Protein 4UEB (pdb70)

GO terms:
  GO:0097482 muscle cell postsynaptic specialization (C, IDA)
  GO:0002183 cytoplasmic translational initiation (P, IDA)
  GO:0031594 neuromuscular junction (C, IDA)
  GO:0000932 P-body (C, IDA)
  GO:0005829 cytosol (C, IDA)
  GO:0000340 RNA 7-methylguanosine cap binding (F, IDA)
  GO:0016281 eukaryotic translation initiation factor 4F complex (C, IDA)
  GO:0006412 translation (P, IDA)
  GO:0160296 cap-dependent translation initiation factor activity (F, IDA)
  GO:0003743 translation initiation factor activity (F, IGI)
  GO:0006413 translational initiation (P, IGI)
  GO:0005737 cytoplasm (C, HDA)
  GO:0005515 protein binding (F, IPI)
  GO:0031370 eukaryotic initiation factor 4G binding (F, IPI)
  GO:0016281 eukaryotic translation initiation factor 4F complex (C, IPI)
  GO:0005829 cytosol (C, TAS)
  GO:0071598 neuronal ribonucleoprotein granule (C, IDA)
  GO:0016604 nuclear body (C, IDA)
  GO:0000339 RNA cap binding (F, IDA)
  GO:0003743 translation initiation factor activity (F, IDA)

Nearest PDB structures (foldseek):
  4ueb-assembly2_A  TM=1.006E+00  e=7.351E-36  Drosophila melanogaster
  5t48-assembly1_A  TM=9.919E-01  e=1.134E-31  Drosophila melanogaster
  4ueb-assembly1_C  TM=9.890E-01  e=1.278E-31  Drosophila melanogaster
  5t47-assembly2_C  TM=9.637E-01  e=5.714E-31  Drosophila melanogaster
  5abv-assembly3_E  TM=9.665E-01  e=1.582E-30  Drosophila melanogaster

Solvent-accessible surface area: 30746 Å² total; per-residue (Å²): 130,150,99,70,75,10,81,34,29,1,0,10,15,3,3,64,77,60,237,109,107,56,183,68,69,21,25,30,52,6,33,47,10,67,17,0,1,44,5,0,13,9,19,22,20,12,27,15,1,24,91,12,132,113,12,0,7,2,1,4,0,23,35,111,12,46,11,17,106,94,29,92,29,0,86,117,1,0,59,33,11,20,54,37,127,99,52,68,140,87,82,5,21,72,32,5,17,20,0,8,4,10,2,0,0,5,37,1,109,44,6,123,31,6,2,0,0,12,0,15,10,75,62,100,24,33,53,0,0,0,29,0,25,48,15,125,47,118,125,0,5,87,39,0,2,132,75,0,55,111,44,62,109,53,120,54,81,66,38,97,152,143,128,155,57,94,33,54,97,110,66,0,59,80,35,54,175,19,104,55,0,98,65,85,12,50,157,77,31,42,23,30,0,136,169,40,95,0,20,69,96,94,72,209,105,71,78,10,81,17,67,1,2,8,22,4,0,49,78,65,237,102,115,55,148,62,81,25,20,39,98,3,30,57,13,71,15,0,1,39,5,0,14,9,25,35,25,12,31,17,1,25,102,15,122,92,12,0,5,2,0,4,0,2,114,116,17,92,13,20,107,84,22,88,33,0,71,105,0,0,61,27,14,0,27,8,66,105,19,53,78,46,64,5,20,82,18,5,20,20,0,8,5,12,2,0,1,3,29,4,109,60,11,102,38,5,2,0,0,8,0,20,10,75,31,84,34,36,67,0,0,0,28,0,32,45,13,114,36,127,128,0,6,66,25,0,2,37,50,0,43,12,30,11,98,6,40,78,89,26,41,42,120,56,80,67,43,67,152,84,150,120,153,59,104,35,57,104,114,70,0,58,70,31,77,196,22,103,61,0,140,74,86,14,49,156,126,29,40,23,64,0,134,176,34,91,2,24,80,106,93,76,129,74,92,18,99,26,68,0,9,8,19,6,1,64,82,70,241,103,120,59,172,69,81,28,25,44,99,4,31,60,12,67,15,0,1,47,5,0,10,8,14,36,22,10,35,9,2,25,90,9,130,113,12,0,7,2,1,4,0,4,100,133,11,99,11,21,92,87,22,90,33,0,83,125,1,0,56,0,10,0,52,11,69,108,40,54,151,88,88,5,26,82,23,5,18,27,0,9,6,11,2,1,0,3,40,2,108,51,7,111,19,2,2,0,0,11,0,12,10,77,62,106,38,20,64,0,0,0,29,0,27,42,9,140,38,95,114,0,0,37,22,0,0,6,47,0,26,14,29,15,107,16,45,202,127,29,43,4,66,4,68,70,38,91,152,83,235,170,52,96,62,188,114,44,55,98,107,65,1,73,76,30,61,178,22,115,81,0,121,73,84,13,47,151,126,25,33,25,58,0,137,173,41,105,0,23,61,110,91,63

B-factor: mean 48.6, std 15.79, range [18.42, 120.87]

CATH classification: 3.30.760.10

Radius of gyration: 29.31 Å; Cα contacts (8 Å, |Δi|>4): 1193; chains: 6; bounding box: 60×64×93 Å

InterPro domains:
  IPR001040 Translation Initiation factor eIF- 4e [PF01652] (82-251)
  IPR001040 Translation Initiation factor eIF- 4e [PTHR11960] (8-246)
  IPR019770 Eukaryotic translation initiation factor 4E (eIF-4E), conserved site [PS00813] (134-157)
  IPR023398 Translation Initiation factor eIF- 4e-like [G3DSA:3.30.760.10] (78-259)
  IPR023398 Translation Initiation factor eIF- 4e-like [SSF55418] (49-253)

Structure (mmCIF, N/CA/C/O backbone):
data_4UEB
#
_entry.id   4UEB
#
_cell.length_a   38.670
_cell.length_b   94.530
_cell.length_c   167.370
_cell.angle_alpha   90.00
_cell.angle_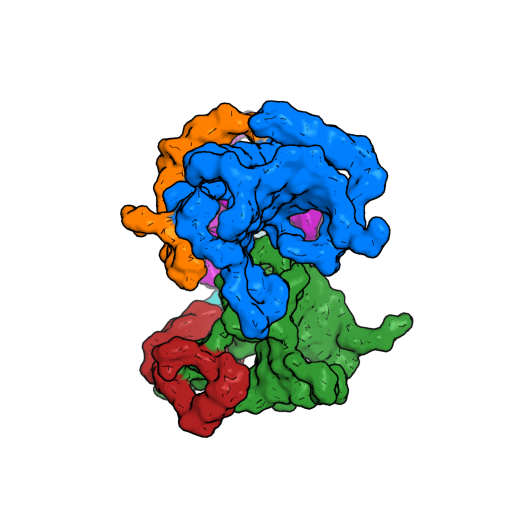beta   90.00
_cell.angle_gamma   90.00
#
_symmetry.space_group_name_H-M   'P 21 21 21'
#
loop_
_entity.id
_entity.type
_entity.pdbx_description
1 polymer 'EUKARYOTIC TRANSLATION INITIATION FACTOR 4E'
2 polymer 'DESIGNED 4E-BP'
3 water water
#
loop_
_atom_site.group_PDB
_atom_site.id
_atom_site.type_symbol
_atom_site.label_atom_id
_atom_site.label_alt_id
_atom_site.label_comp_id
_atom_site.label_asym_id
_atom_site.label_entity_id
_atom_site.label_seq_id
_atom_site.pdbx_PDB_ins_code
_atom_site.Cartn_x
_atom_site.Cartn_y
_atom_site.Cartn_z
_atom_site.occupancy
_atom_site.B_iso_or_equiv
_atom_site.auth_seq_id
_atom_site.auth_comp_id
_atom_site.auth_asym_id
_atom_site.auth_atom_id
_atom_site.pdbx_PDB_model_num
ATOM 1 N N . HIS A 1 3 ? -18.134 7.429 -36.922 1.00 42.83 67 HIS A N 1
ATOM 2 C CA . HIS A 1 3 ? -17.821 6.592 -38.073 1.00 45.60 67 HIS A CA 1
ATOM 3 C C . HIS A 1 3 ? -16.316 6.338 -38.198 1.00 60.24 67 HIS A C 1
ATOM 4 O O . HIS A 1 3 ? -15.902 5.343 -38.795 1.00 63.53 67 HIS A O 1
ATOM 7 N N . MET A 1 4 ? -15.510 7.240 -37.637 1.00 52.21 68 MET A N 1
ATOM 8 C CA . MET A 1 4 ? -14.048 7.136 -37.692 1.00 58.02 68 MET A CA 1
ATOM 9 C C . MET A 1 4 ? -13.418 7.246 -36.312 1.00 44.84 68 MET A C 1
ATOM 10 O O . MET A 1 4 ? -13.894 8.002 -35.466 1.00 48.80 68 MET A O 1
ATOM 24 N N . LYS A 1 5 ? -12.331 6.513 -36.095 1.00 37.99 69 LYS A N 1
ATOM 25 C CA . LYS A 1 5 ? -11.622 6.578 -34.823 1.00 49.10 69 LYS A CA 1
ATOM 26 C C . LYS A 1 5 ? -10.774 7.840 -34.749 1.00 40.69 69 LYS A C 1
ATOM 27 O O . LYS A 1 5 ? -10.271 8.320 -35.766 1.00 37.62 69 LYS A O 1
ATOM 46 N N . HIS A 1 6 ? -10.632 8.371 -33.539 1.00 35.56 70 HIS A N 1
ATOM 47 C CA . HIS A 1 6 ? -9.848 9.577 -33.300 1.00 39.62 70 HIS A CA 1
ATOM 48 C C . HIS A 1 6 ? -8.523 9.222 -32.628 1.00 37.80 70 HIS A C 1
ATOM 49 O O . HIS A 1 6 ? -8.512 8.726 -31.505 1.00 38.07 70 HIS A O 1
ATOM 63 N N . PRO A 1 7 ? -7.397 9.479 -33.308 1.00 36.63 71 PRO A N 1
ATOM 64 C CA . PRO A 1 7 ? -6.115 8.987 -32.786 1.00 42.25 71 PRO A CA 1
ATOM 65 C C . PRO A 1 7 ? -5.647 9.674 -31.500 1.00 32.53 71 PRO A C 1
ATOM 66 O O . PRO A 1 7 ? -5.907 10.857 -31.289 1.00 30.17 71 PRO A O 1
ATOM 77 N N . LEU A 1 8 ? -4.963 8.918 -30.647 1.00 29.86 72 LEU A N 1
ATOM 78 C CA . LEU A 1 8 ? -4.330 9.477 -29.459 1.00 32.76 72 LEU A CA 1
ATOM 79 C C . LEU A 1 8 ? -2.898 9.893 -29.775 1.00 35.38 72 LEU A C 1
ATOM 80 O O . LEU A 1 8 ? -2.287 9.389 -30.718 1.00 32.50 72 LEU A O 1
ATOM 96 N N . MET A 1 9 ? -2.369 10.821 -28.989 1.00 34.44 73 MET A N 1
ATOM 97 C CA . MET A 1 9 ? -1.004 11.279 -29.185 1.00 31.84 73 MET A CA 1
ATOM 98 C C . MET A 1 9 ? -0.038 10.142 -28.861 1.00 32.67 73 MET A C 1
ATOM 99 O O . MET A 1 9 ? 0.967 9.957 -29.548 1.00 33.25 73 MET A O 1
ATOM 113 N N . ASN A 1 10 ? -0.371 9.370 -27.827 1.00 32.89 74 ASN A N 1
ATOM 114 C CA . ASN A 1 10 ? 0.474 8.271 -27.362 1.00 29.24 74 ASN A CA 1
ATOM 115 C C . ASN A 1 10 ? -0.242 6.926 -27.352 1.00 26.88 74 ASN A C 1
ATOM 116 O O . ASN A 1 10 ? -1.466 6.864 -27.276 1.00 41.12 74 ASN A O 1
ATOM 127 N N . VAL A 1 11 ? 0.537 5.854 -27.434 1.00 26.71 75 VAL A N 1
ATOM 128 C CA . VAL A 1 11 ? 0.040 4.514 -27.162 1.00 26.95 75 VAL A CA 1
ATOM 129 C C . VAL A 1 11 ? 0.039 4.298 -25.652 1.00 32.21 75 VAL A C 1
ATOM 130 O O . VAL A 1 11 ? 1.032 4.580 -24.982 1.00 31.33 75 VAL A O 1
ATOM 143 N N . TRP A 1 12 ? -1.074 3.799 -25.123 1.00 35.77 76 TRP A N 1
ATOM 144 C CA . TRP A 1 12 ? -1.226 3.596 -23.684 1.00 33.98 76 TRP A CA 1
ATOM 145 C C . TRP A 1 12 ? -1.475 2.129 -23.368 1.00 28.37 76 TRP A C 1
ATOM 146 O O . TRP A 1 12 ? -2.154 1.434 -24.116 1.00 29.91 76 TRP A O 1
ATOM 167 N N . THR A 1 13 ? -0.912 1.670 -22.255 1.00 32.14 77 THR A N 1
ATOM 168 C CA . THR A 1 13 ? -1.006 0.273 -21.848 1.00 29.42 77 THR A CA 1
ATOM 169 C C . THR A 1 13 ? -1.640 0.152 -20.463 1.00 29.02 77 THR A C 1
ATOM 170 O O . THR A 1 13 ? -1.286 0.888 -19.541 1.00 25.22 77 THR A O 1
ATOM 181 N N . LEU A 1 14 ? -2.591 -0.771 -20.338 1.00 25.85 78 LEU A N 1
ATOM 182 C CA . LEU A 1 14 ? -3.246 -1.052 -19.064 1.00 30.03 78 LEU A CA 1
ATOM 183 C C . LEU A 1 14 ? -2.537 -2.185 -18.345 1.00 30.82 78 LEU A C 1
ATOM 184 O O . LEU A 1 14 ? -2.299 -3.249 -18.920 1.00 30.71 78 LEU A O 1
ATOM 200 N N . TRP A 1 15 ? -2.204 -1.945 -17.083 1.00 34.85 79 TRP A N 1
ATOM 201 C CA . TRP A 1 15 ? -1.602 -2.961 -16.238 1.00 31.42 79 TRP A CA 1
ATOM 202 C C . TRP A 1 15 ? -2.497 -3.235 -15.046 1.00 29.03 79 TRP A C 1
ATOM 203 O O . TRP A 1 15 ? -3.130 -2.325 -14.507 1.00 27.35 79 TRP A O 1
ATOM 224 N N . TYR A 1 16 ? -2.543 -4.500 -14.648 1.00 29.25 80 TYR A N 1
ATOM 225 C CA . TYR A 1 16 ? -3.289 -4.915 -13.473 1.00 33.73 80 TYR A CA 1
ATOM 226 C C . TYR A 1 16 ? -2.384 -5.682 -12.525 1.00 32.33 80 TYR A C 1
ATOM 227 O O . TYR A 1 16 ? -1.733 -6.654 -12.918 1.00 27.32 80 TYR A O 1
ATOM 245 N N . LEU A 1 17 ? -2.343 -5.218 -11.279 1.00 36.20 81 LEU A N 1
ATOM 246 C CA . LEU A 1 17 ? -1.598 -5.882 -10.219 1.00 32.47 81 LEU A CA 1
ATOM 247 C C . LEU A 1 17 ? -2.562 -6.573 -9.279 1.00 31.96 81 LEU A C 1
ATOM 248 O O . LEU A 1 17 ? -3.503 -5.958 -8.790 1.00 36.97 81 LEU A O 1
ATOM 264 N N . GLU A 1 18 ? -2.327 -7.859 -9.046 1.00 36.42 82 GLU A N 1
ATOM 265 C CA . GLU A 1 18 ? -3.050 -8.613 -8.033 1.00 38.15 82 GLU A CA 1
ATOM 266 C C . GLU A 1 18 ? -2.038 -9.075 -7.001 1.00 39.31 82 GLU A C 1
ATOM 267 O O . GLU A 1 18 ? -1.009 -9.658 -7.350 1.00 37.89 82 GLU A O 1
ATOM 279 N N . ASN A 1 19 ? -2.322 -8.797 -5.733 1.00 40.71 83 ASN A N 1
ATOM 280 C CA . ASN A 1 19 ? -1.359 -9.051 -4.672 1.00 39.49 83 ASN A CA 1
ATOM 281 C C . ASN A 1 19 ? -1.162 -10.537 -4.415 1.00 40.94 83 ASN A C 1
ATOM 282 O O . ASN A 1 19 ? -2.088 -11.238 -4.013 1.00 44.83 83 ASN A O 1
ATOM 293 N N . ASP A 1 20 ? 0.055 -11.004 -4.662 1.00 46.73 84 ASP A N 1
ATOM 294 C CA . ASP A 1 20 ? 0.433 -12.380 -4.389 1.00 50.11 84 ASP A CA 1
ATOM 295 C C . ASP A 1 20 ? 1.764 -12.391 -3.643 1.00 49.78 84 ASP A C 1
ATOM 296 O O . ASP A 1 20 ? 2.807 -12.081 -4.218 1.00 55.95 84 ASP A O 1
ATOM 305 N N . ARG A 1 21 ? 1.722 -12.734 -2.360 1.00 51.07 85 ARG A N 1
ATOM 306 C CA . ARG A 1 21 ? 2.909 -12.691 -1.510 1.00 59.05 85 ARG A CA 1
ATOM 307 C C . ARG A 1 21 ? 3.993 -13.653 -1.987 1.00 63.69 85 ARG A C 1
ATOM 308 O O . ARG A 1 21 ? 5.167 -13.488 -1.656 1.00 54.56 85 ARG A O 1
ATOM 329 N N . SER A 1 22 ? 3.598 -14.657 -2.762 1.00 59.62 86 SER A N 1
ATOM 330 C CA . SER A 1 22 ? 4.557 -15.597 -3.329 1.00 59.96 86 SER A CA 1
ATOM 331 C C . SER A 1 22 ? 5.402 -14.924 -4.403 1.00 60.83 86 SER A C 1
ATOM 332 O O . SER A 1 22 ? 6.598 -15.187 -4.525 1.00 69.51 86 SER A O 1
ATOM 340 N N . LYS A 1 23 ? 4.769 -14.053 -5.179 1.00 59.66 87 LYS A N 1
ATOM 341 C CA . LYS A 1 23 ? 5.430 -13.385 -6.291 1.00 48.99 87 LYS A CA 1
ATOM 342 C C . LYS A 1 23 ? 6.135 -12.105 -5.845 1.00 52.35 87 LYS A C 1
ATOM 343 O O . LYS A 1 23 ? 5.748 -11.487 -4.853 1.00 51.44 87 LYS A O 1
ATOM 362 N N . SER A 1 24 ? 7.177 -11.718 -6.576 1.00 53.92 88 SER A N 1
ATOM 363 C CA . SER A 1 24 ? 7.832 -10.431 -6.356 1.00 39.62 88 SER A CA 1
ATOM 364 C C . SER A 1 24 ? 6.909 -9.307 -6.816 1.00 47.52 88 SER A C 1
ATOM 365 O O . SER A 1 24 ? 5.960 -9.547 -7.567 1.00 44.78 88 SER A O 1
ATOM 373 N N . TRP A 1 25 ? 7.196 -8.084 -6.376 1.00 45.55 89 TRP A N 1
ATOM 374 C CA . TRP A 1 25 ? 6.339 -6.939 -6.675 1.00 40.71 89 TRP A CA 1
ATOM 375 C C . TRP A 1 25 ? 6.143 -6.770 -8.179 1.00 40.68 89 TRP A C 1
ATOM 376 O O . TRP A 1 25 ? 5.069 -6.379 -8.635 1.00 47.57 89 TRP A O 1
ATOM 397 N N . GLU A 1 26 ? 7.182 -7.083 -8.944 1.00 42.81 90 GLU A N 1
ATOM 398 C CA . GLU A 1 26 ? 7.134 -6.945 -10.394 1.00 46.35 90 GLU A CA 1
ATOM 399 C C . GLU A 1 26 ? 6.281 -8.052 -11.018 1.00 43.11 90 GLU A C 1
ATOM 400 O O . GLU A 1 26 ? 5.564 -7.821 -11.991 1.00 35.83 90 GLU A O 1
ATOM 412 N N . ASP A 1 27 ? 6.355 -9.247 -10.437 1.00 37.93 91 ASP A N 1
ATOM 413 C CA . ASP A 1 27 ? 5.680 -10.420 -10.982 1.00 36.92 91 ASP A CA 1
ATOM 414 C C . ASP A 1 27 ? 4.176 -10.377 -10.746 1.00 40.62 91 ASP A C 1
ATOM 415 O O . ASP A 1 27 ? 3.412 -11.049 -11.436 1.00 41.71 91 ASP A O 1
ATOM 424 N N . MET A 1 28 ? 3.754 -9.597 -9.758 1.00 43.35 92 MET A N 1
ATOM 425 C CA . MET A 1 28 ? 2.335 -9.404 -9.492 1.00 35.94 92 MET A CA 1
ATOM 426 C C . MET A 1 28 ? 1.692 -8.509 -10.549 1.00 41.05 92 MET A C 1
ATOM 427 O O . MET A 1 28 ? 0.466 -8.456 -10.670 1.00 35.24 92 MET A O 1
ATOM 441 N N . GLN A 1 29 ? 2.533 -7.815 -11.313 1.00 39.80 93 GLN A N 1
ATOM 442 C CA . GLN A 1 29 ? 2.079 -6.856 -12.314 1.00 32.79 93 GLN A CA 1
ATOM 443 C C . GLN A 1 29 ? 1.764 -7.541 -13.648 1.00 32.94 93 GLN A C 1
ATOM 444 O O . GLN A 1 29 ? 2.598 -8.268 -14.185 1.00 36.89 93 GLN A O 1
ATOM 458 N N . ASN A 1 30 ? 0.565 -7.297 -14.180 1.00 31.53 94 ASN A N 1
ATOM 459 C CA . ASN A 1 30 ? 0.110 -7.957 -15.407 1.00 33.25 94 ASN A CA 1
ATOM 460 C C . ASN A 1 30 ? -0.218 -6.985 -16.529 1.00 29.71 94 ASN A C 1
ATOM 461 O O . ASN A 1 30 ? -1.120 -6.159 -16.402 1.00 30.38 94 ASN A O 1
ATOM 472 N N . GLU A 1 31 ? 0.503 -7.102 -17.637 1.00 30.24 95 GLU A N 1
ATOM 473 C CA . GLU A 1 31 ? 0.212 -6.309 -18.819 1.00 26.97 95 GLU A CA 1
ATOM 474 C C . GLU A 1 31 ? -1.037 -6.864 -19.500 1.00 31.82 95 GLU A C 1
ATOM 475 O O . GLU A 1 31 ? -1.104 -8.054 -19.806 1.00 39.57 95 GLU A O 1
ATOM 487 N N . ILE A 1 32 ? -2.021 -5.997 -19.722 1.00 25.83 96 ILE A N 1
ATOM 488 C CA . ILE A 1 32 ? -3.332 -6.414 -20.213 1.00 31.08 96 ILE A CA 1
ATOM 489 C C . ILE A 1 32 ? -3.525 -6.165 -21.714 1.00 35.51 96 ILE A C 1
ATOM 490 O O . ILE A 1 32 ? -3.784 -7.097 -22.472 1.00 33.25 96 ILE A O 1
ATOM 506 N N . THR A 1 33 ? -3.442 -4.905 -22.130 1.00 26.28 97 THR A N 1
ATOM 507 C CA . THR A 1 33 ? -3.623 -4.554 -23.534 1.00 28.19 97 THR A CA 1
ATOM 508 C C . THR A 1 33 ? -3.171 -3.122 -23.795 1.00 25.00 97 THR A C 1
ATOM 509 O O . THR A 1 33 ? -2.944 -2.356 -22.858 1.00 22.12 97 THR A O 1
ATOM 520 N N . SER A 1 34 ? -3.054 -2.769 -25.074 1.00 25.34 98 SER A N 1
ATOM 521 C CA . SER A 1 34 ? -2.621 -1.434 -25.474 1.00 27.41 98 SER A CA 1
ATOM 522 C C . SER A 1 34 ? -3.591 -0.830 -26.477 1.00 25.68 98 SER A C 1
ATOM 523 O O . SER A 1 34 ? -4.224 -1.552 -27.243 1.00 33.07 98 SER A O 1
ATOM 531 N N . PHE A 1 35 ? -3.705 0.495 -26.461 1.00 25.73 99 PHE A N 1
ATOM 532 C CA . PHE A 1 35 ? -4.596 1.210 -27.367 1.00 25.08 99 PHE A CA 1
ATOM 533 C C . PHE A 1 35 ? -3.994 2.568 -27.714 1.00 23.59 99 PHE A C 1
ATOM 534 O O . PHE A 1 35 ? -3.155 3.087 -26.979 1.00 25.21 99 PHE A O 1
ATOM 551 N N . ASP A 1 36 ? -4.424 3.130 -28.840 1.00 28.26 100 ASP A N 1
ATOM 552 C CA . ASP A 1 36 ? -3.921 4.417 -29.313 1.00 31.96 100 ASP A CA 1
ATOM 553 C C . ASP A 1 36 ? -5.025 5.220 -30.001 1.00 32.51 100 ASP A C 1
ATOM 554 O O . ASP A 1 36 ? -4.754 6.062 -30.860 1.00 33.85 100 ASP A O 1
ATOM 563 N N . THR A 1 37 ? -6.270 4.948 -29.618 1.00 28.40 101 THR A N 1
ATOM 564 C CA . THR A 1 37 ? -7.413 5.729 -30.080 1.00 31.71 101 THR A CA 1
ATOM 565 C C . THR A 1 37 ? -8.379 5.960 -28.923 1.00 28.51 101 THR A C 1
ATOM 566 O O . THR A 1 37 ? -8.373 5.220 -27.942 1.00 29.92 101 THR A O 1
ATOM 577 N N . VAL A 1 38 ? -9.197 7.000 -29.044 1.00 31.01 102 VAL A N 1
ATOM 578 C CA . VAL A 1 38 ? -10.205 7.311 -28.039 1.00 34.89 102 VAL A CA 1
ATOM 579 C C . VAL A 1 38 ? -11.225 6.182 -27.921 1.00 31.39 102 VAL A C 1
ATOM 580 O O . VAL A 1 38 ? -11.677 5.852 -26.824 1.00 31.30 102 VAL A O 1
ATOM 593 N N . GLU A 1 39 ? -11.581 5.595 -29.060 1.00 29.23 103 GLU A N 1
ATOM 594 C CA . GLU A 1 39 ? -12.639 4.592 -29.120 1.00 33.49 103 GLU A CA 1
ATOM 595 C C . GLU A 1 39 ? -12.219 3.271 -28.490 1.00 30.40 103 GLU A C 1
ATOM 596 O O . GLU A 1 39 ? -13.009 2.619 -27.809 1.00 26.75 103 GLU A O 1
ATOM 608 N N . ASP A 1 40 ? -10.976 2.873 -28.737 1.00 30.69 104 ASP A N 1
ATOM 609 C CA . ASP A 1 40 ? -10.445 1.634 -28.185 1.00 25.93 104 ASP A CA 1
ATOM 610 C C . ASP A 1 40 ? -10.306 1.739 -26.673 1.00 30.25 104 ASP A C 1
ATOM 611 O O . ASP A 1 40 ? -10.419 0.744 -25.958 1.00 32.66 104 ASP A O 1
ATOM 620 N N . PHE A 1 41 ? -10.065 2.954 -26.192 1.00 25.63 105 PHE A N 1
ATOM 621 C CA . PHE A 1 41 ? -10.004 3.204 -24.760 1.00 31.97 105 PHE A CA 1
ATOM 622 C C . PHE A 1 41 ? -11.368 2.940 -24.112 1.00 33.20 105 PHE A C 1
ATOM 623 O O . PHE A 1 41 ? -11.461 2.173 -23.157 1.00 38.26 105 PHE A O 1
ATOM 640 N N . TRP A 1 42 ? -12.424 3.560 -24.638 1.00 32.91 106 TRP A N 1
ATOM 641 C CA . TRP A 1 42 ? -13.773 3.365 -24.101 1.00 34.51 106 TRP A CA 1
ATOM 642 C C . TRP A 1 42 ? -14.199 1.904 -24.200 1.00 32.97 106 TRP A C 1
ATOM 643 O O . TRP A 1 42 ? -14.893 1.393 -23.319 1.00 34.40 106 TRP A O 1
ATOM 664 N N . SER A 1 43 ? -13.769 1.237 -25.268 1.00 28.02 107 SER A N 1
ATOM 665 C CA . SER A 1 43 ? -14.086 -0.176 -25.473 1.00 32.74 107 SER A CA 1
ATOM 666 C C . SER A 1 43 ? -13.512 -1.027 -24.362 1.00 32.86 107 SER A C 1
ATOM 667 O O . SER A 1 43 ? -14.140 -1.978 -23.896 1.00 36.15 107 SER A O 1
ATOM 675 N N . LEU A 1 44 ? -12.297 -0.685 -23.957 1.00 32.25 108 LEU A N 1
ATOM 676 C CA . LEU A 1 44 ? -11.642 -1.368 -22.860 1.00 31.77 108 LEU A CA 1
ATOM 677 C C . LEU A 1 44 ? -12.284 -0.952 -21.547 1.00 31.14 108 LEU A C 1
ATOM 678 O O . LEU A 1 44 ? -12.648 -1.796 -20.729 1.00 31.98 108 LEU A O 1
ATOM 694 N N . TYR A 1 45 ? -12.442 0.353 -21.358 1.00 33.52 109 TYR A N 1
ATOM 695 C CA . TYR A 1 45 ? -12.897 0.882 -20.078 1.00 36.54 109 TYR A CA 1
ATOM 696 C C . TYR A 1 45 ? -14.341 0.508 -19.779 1.00 31.26 109 TYR A C 1
ATOM 697 O O . TYR A 1 45 ? -14.703 0.320 -18.621 1.00 35.83 109 TYR A O 1
ATOM 715 N N . ASN A 1 46 ? -15.167 0.404 -20.814 1.00 34.28 110 ASN A N 1
ATOM 716 C CA . ASN A 1 46 ? -16.573 0.067 -20.616 1.00 32.49 110 ASN A CA 1
ATOM 717 C C . ASN A 1 46 ? -16.794 -1.404 -20.281 1.00 35.42 110 ASN A C 1
ATOM 718 O O . ASN A 1 46 ? -17.913 -1.800 -19.957 1.00 40.13 110 ASN A O 1
ATOM 729 N N . HIS A 1 47 ? -15.733 -2.207 -20.354 1.00 36.39 111 HIS A N 1
ATOM 730 C CA . HIS A 1 47 ? -15.853 -3.653 -20.160 1.00 33.11 111 HIS A CA 1
ATOM 731 C C . HIS A 1 47 ? -14.972 -4.210 -19.042 1.00 29.99 111 HIS A C 1
ATOM 732 O O . HIS A 1 47 ? -14.929 -5.423 -18.835 1.00 29.31 111 HIS A O 1
ATOM 746 N N . ILE A 1 48 ? -14.287 -3.330 -18.316 1.00 30.51 112 ILE A N 1
ATOM 747 C CA . ILE A 1 48 ? -13.503 -3.746 -17.155 1.00 31.38 112 ILE A CA 1
ATOM 748 C C . ILE A 1 48 ? -14.166 -3.261 -15.876 1.00 32.73 112 ILE A C 1
ATOM 749 O O . ILE A 1 48 ? -14.891 -2.267 -15.887 1.00 36.03 112 ILE A O 1
ATOM 765 N N . LYS A 1 49 ? -13.913 -3.964 -14.776 1.00 29.60 113 LYS A N 1
ATOM 766 C CA . LYS A 1 49 ? -14.432 -3.546 -13.484 1.00 32.85 113 LYS A CA 1
ATOM 767 C C . LYS A 1 49 ? -13.869 -2.174 -13.133 1.00 35.35 113 LYS A C 1
ATOM 768 O O . LYS A 1 49 ? -12.697 -1.902 -13.400 1.00 35.53 113 LYS A O 1
ATOM 787 N N . PRO A 1 50 ? -14.702 -1.295 -12.552 1.00 33.84 114 PRO A N 1
ATOM 788 C CA . PRO A 1 50 ? -14.146 -0.041 -12.038 1.00 32.20 114 PRO A CA 1
ATOM 789 C C . PRO A 1 50 ? -13.326 -0.306 -10.779 1.00 33.54 114 PRO A C 1
ATOM 790 O O . PRO A 1 50 ? -13.525 -1.348 -10.158 1.00 33.32 114 PRO A O 1
ATOM 801 N N . PRO A 1 51 ? -12.418 0.613 -10.412 1.00 34.49 115 PRO A N 1
ATOM 802 C CA . PRO A 1 51 ? -11.522 0.384 -9.268 1.00 40.35 115 PRO A CA 1
ATOM 803 C C . PRO A 1 51 ? -12.268 0.014 -7.981 1.00 40.81 115 PRO A C 1
ATOM 804 O O . PRO A 1 51 ? -11.762 -0.763 -7.176 1.00 42.44 115 PRO A O 1
ATOM 815 N N . SER A 1 52 ? -13.469 0.549 -7.805 1.00 43.20 116 SER A N 1
ATOM 816 C CA . SER A 1 52 ? -14.247 0.302 -6.595 1.00 42.08 116 SER A CA 1
ATOM 817 C C . SER A 1 52 ? -14.656 -1.166 -6.450 1.00 39.83 116 SER A C 1
ATOM 818 O O . SER A 1 52 ? -15.065 -1.592 -5.368 1.00 52.10 116 SER A O 1
ATOM 826 N N . GLU A 1 53 ? -14.540 -1.930 -7.536 1.00 41.34 117 GLU A N 1
ATOM 827 C CA . GLU A 1 53 ? -15.024 -3.314 -7.575 1.00 33.12 117 GLU A CA 1
ATOM 828 C C . GLU A 1 53 ? -13.912 -4.363 -7.577 1.00 34.88 117 GLU A C 1
ATOM 829 O O . GLU A 1 53 ? -14.190 -5.547 -7.376 1.00 32.64 117 GLU A O 1
ATOM 841 N N . ILE A 1 54 ? -12.665 -3.946 -7.808 1.00 35.19 118 ILE A N 1
ATOM 842 C CA . ILE A 1 54 ? -11.556 -4.899 -7.872 1.00 29.50 118 ILE A CA 1
ATOM 843 C C . ILE A 1 54 ? -11.097 -5.311 -6.474 1.00 27.49 118 ILE A C 1
ATOM 844 O O . ILE A 1 54 ? -11.339 -4.606 -5.494 1.00 36.04 118 ILE A O 1
ATOM 860 N N . LYS A 1 55 ? -10.429 -6.458 -6.400 1.00 28.86 119 LYS A N 1
ATOM 861 C CA . LYS A 1 55 ? -9.984 -7.035 -5.133 1.00 32.74 119 LYS A CA 1
ATOM 862 C C . LYS A 1 55 ? -9.060 -6.096 -4.352 1.00 31.65 119 LYS A C 1
ATOM 863 O O . LYS A 1 55 ? -8.355 -5.275 -4.935 1.00 35.95 119 LYS A O 1
ATOM 882 N N . LEU A 1 56 ? -9.073 -6.224 -3.028 1.00 40.76 120 LEU A N 1
ATOM 883 C CA . LEU A 1 56 ? -8.201 -5.431 -2.165 1.00 41.00 120 LEU A CA 1
ATOM 884 C C . LEU A 1 56 ? -6.739 -5.798 -2.376 1.00 34.00 120 LEU A C 1
ATOM 885 O O . LEU A 1 56 ? -6.395 -6.973 -2.465 1.00 32.88 120 LEU A O 1
ATOM 901 N N . GLY A 1 57 ? -5.883 -4.784 -2.438 1.00 38.95 121 GLY A N 1
ATOM 902 C CA . GLY A 1 57 ? -4.469 -4.992 -2.684 1.00 39.20 121 GLY A CA 1
ATOM 903 C C . GLY A 1 57 ? -4.143 -5.045 -4.167 1.00 39.62 121 GLY A C 1
ATOM 904 O O . GLY A 1 57 ? -3.024 -5.397 -4.545 1.00 37.29 121 GLY A O 1
ATOM 908 N N . SER A 1 58 ? -5.121 -4.697 -5.004 1.00 34.81 122 SER A N 1
ATOM 909 C CA . SER A 1 58 ? -4.935 -4.688 -6.455 1.00 33.99 122 SER A CA 1
ATOM 910 C C . SER A 1 58 ? -4.758 -3.265 -6.976 1.00 30.42 122 SER A C 1
ATOM 911 O O . SER A 1 58 ? -5.155 -2.303 -6.316 1.00 29.54 122 SER A O 1
ATOM 919 N N . ASP A 1 59 ? -4.169 -3.145 -8.164 1.00 30.38 123 ASP A N 1
ATOM 920 C CA . ASP A 1 59 ? -3.916 -1.846 -8.788 1.00 27.85 123 ASP A CA 1
ATOM 921 C C . ASP A 1 59 ? -4.361 -1.824 -10.240 1.00 29.18 123 ASP A C 1
ATOM 922 O O . ASP A 1 59 ? -4.326 -2.841 -10.937 1.00 28.67 123 ASP A O 1
ATOM 931 N N . TYR A 1 60 ? -4.769 -0.646 -10.690 1.00 29.16 124 TYR A N 1
ATOM 932 C CA . TYR A 1 60 ? -4.8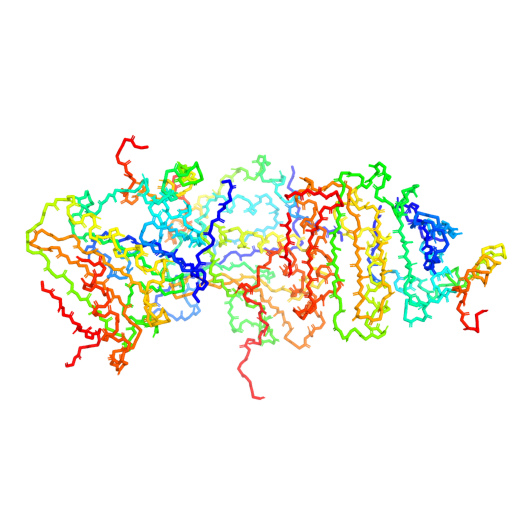92 -0.358 -12.109 1.00 24.46 124 TYR A CA 1
ATOM 933 C C . TYR A 1 60 ? -3.793 0.635 -12.462 1.00 22.79 124 TYR A C 1
ATOM 934 O O . TYR A 1 60 ? -3.585 1.605 -11.737 1.00 27.31 124 TYR A O 1
ATOM 952 N N . SER A 1 61 ? -3.080 0.395 -13.556 1.00 23.15 125 SER A N 1
ATOM 953 C CA . SER A 1 61 ? -2.076 1.346 -14.018 1.00 28.67 125 SER A CA 1
ATOM 954 C C . SER A 1 61 ? -2.262 1.586 -15.505 1.00 29.80 125 SER A C 1
ATOM 955 O O . SER A 1 61 ? -2.555 0.660 -16.261 1.00 31.68 125 SER A O 1
ATOM 963 N N . LEU A 1 62 ? -2.122 2.845 -15.909 1.00 31.62 126 LEU A N 1
ATOM 964 C CA . LEU A 1 62 ? -2.137 3.214 -17.317 1.00 27.20 126 LEU A CA 1
ATOM 965 C C . LEU A 1 62 ? -0.868 3.989 -17.645 1.00 26.92 126 LEU A C 1
ATOM 966 O O . LEU A 1 62 ? -0.705 5.134 -17.221 1.00 26.96 126 LEU A O 1
ATOM 982 N N . PHE A 1 63 ? 0.023 3.351 -18.399 1.00 31.23 127 PHE A N 1
ATOM 983 C CA . PHE A 1 63 ? 1.303 3.941 -18.779 1.00 28.86 127 PHE A CA 1
ATOM 984 C C . PHE A 1 63 ? 1.496 3.934 -20.297 1.00 32.05 127 PHE A C 1
ATOM 985 O O . PHE A 1 63 ? 0.768 3.263 -21.027 1.00 34.53 127 PHE A O 1
ATOM 1002 N N . LYS A 1 64 ? 2.473 4.699 -20.769 1.00 37.77 128 LYS A N 1
ATOM 1003 C CA . LYS A 1 64 ? 2.877 4.641 -22.167 1.00 42.09 128 LYS A CA 1
ATOM 1004 C C . LYS A 1 64 ? 3.472 3.270 -22.468 1.00 46.94 128 LYS A C 1
ATOM 1005 O O . LYS A 1 64 ? 4.127 2.678 -21.608 1.00 49.78 128 LYS A O 1
ATOM 1024 N N . LYS A 1 65 ? 3.241 2.781 -23.687 1.00 47.88 129 LYS A N 1
ATOM 1025 C CA . LYS A 1 65 ? 3.558 1.400 -24.069 1.00 60.28 129 LYS A CA 1
ATOM 1026 C C . LYS A 1 65 ? 4.913 0.918 -23.563 1.00 52.99 129 LYS A C 1
ATOM 1027 O O . LYS A 1 65 ? 5.011 -0.143 -22.943 1.00 60.73 129 LYS A O 1
ATOM 1046 N N . ASN A 1 66 ? 5.952 1.696 -23.835 1.00 33.24 130 ASN A N 1
ATOM 1047 C CA . ASN A 1 66 ? 7.299 1.306 -23.454 1.00 52.54 130 ASN A CA 1
ATOM 1048 C C . ASN A 1 66 ? 7.480 1.301 -21.935 1.00 52.31 130 ASN A C 1
ATOM 1049 O O . ASN A 1 66 ? 8.164 0.435 -21.387 1.00 52.06 130 ASN A O 1
ATOM 1060 N N . ILE A 1 67 ? 6.846 2.255 -21.262 1.00 34.16 131 ILE A N 1
ATOM 1061 C CA . ILE A 1 67 ? 7.091 2.479 -19.845 1.00 39.25 131 ILE A CA 1
ATOM 1062 C C . ILE A 1 67 ? 6.275 1.541 -18.963 1.00 42.85 131 ILE A C 1
ATOM 1063 O O . ILE A 1 67 ? 5.061 1.411 -19.132 1.00 38.51 131 ILE A O 1
ATOM 1079 N N . ARG A 1 68 ? 6.949 0.915 -18.002 1.00 36.09 132 ARG A N 1
ATOM 1080 C CA . ARG A 1 68 ? 6.296 0.004 -17.074 1.00 31.04 132 ARG A CA 1
ATOM 1081 C C . ARG A 1 68 ? 6.000 0.710 -15.757 1.00 32.34 132 ARG A C 1
ATOM 1082 O O . ARG A 1 68 ? 6.724 1.625 -15.363 1.00 28.16 132 ARG A O 1
ATOM 1103 N N . PRO A 1 69 ? 4.925 0.293 -15.070 1.00 32.02 133 PRO A N 1
ATOM 1104 C CA . PRO A 1 69 ? 4.597 0.895 -13.777 1.00 30.08 133 PRO A CA 1
ATOM 1105 C C . PRO A 1 69 ? 5.538 0.393 -12.683 1.00 28.59 133 PRO A C 1
ATOM 1106 O O . PRO A 1 69 ? 5.101 -0.220 -11.713 1.00 29.29 133 PRO A O 1
ATOM 1117 N N . MET A 1 70 ? 6.830 0.655 -12.860 1.00 32.29 134 MET A N 1
ATOM 1118 C CA . MET A 1 70 ? 7.861 0.173 -11.948 1.00 27.46 134 MET A CA 1
ATOM 1119 C C . MET A 1 70 ? 8.947 1.224 -11.762 1.00 31.88 134 MET A C 1
ATOM 1120 O O . MET A 1 70 ? 9.179 2.054 -12.640 1.00 32.38 134 MET A O 1
ATOM 1134 N N . TRP A 1 71 ? 9.613 1.180 -10.613 1.00 37.79 135 TRP A N 1
ATOM 1135 C CA . TRP A 1 71 ? 10.670 2.134 -10.298 1.00 39.93 135 TRP A CA 1
ATOM 1136 C C . TRP A 1 71 ? 11.908 1.966 -11.177 1.00 43.51 135 TRP A C 1
ATOM 1137 O O . TRP A 1 71 ? 12.517 2.953 -11.593 1.00 46.70 135 TRP A O 1
ATOM 1158 N N . GLU A 1 72 ? 12.273 0.717 -11.460 1.00 39.68 136 GLU A N 1
ATOM 1159 C CA . GLU A 1 72 ? 13.525 0.417 -12.150 1.00 47.31 136 GLU A CA 1
ATOM 1160 C C . GLU A 1 72 ? 13.529 0.864 -13.615 1.00 54.28 136 GLU A C 1
ATOM 1161 O O . GLU A 1 72 ? 14.595 1.015 -14.215 1.00 56.21 136 GLU A O 1
ATOM 1173 N N . ASP A 1 73 ? 12.348 1.071 -14.187 1.00 45.82 137 ASP A N 1
ATOM 1174 C CA . ASP A 1 73 ? 12.244 1.537 -15.565 1.00 43.22 137 ASP A CA 1
ATOM 1175 C C . ASP A 1 73 ? 12.960 2.877 -15.686 1.00 44.87 137 ASP A C 1
ATOM 1176 O O . ASP A 1 73 ? 12.870 3.718 -14.790 1.00 51.12 137 ASP A O 1
ATOM 1185 N N . ALA A 1 74 ? 13.682 3.062 -16.788 1.00 38.36 138 ALA A N 1
ATOM 1186 C CA . ALA A 1 74 ? 14.511 4.248 -16.983 1.00 38.23 138 ALA A CA 1
ATOM 1187 C C . ALA A 1 74 ? 13.690 5.532 -16.949 1.00 37.24 138 ALA A C 1
ATOM 1188 O O . ALA A 1 74 ? 14.165 6.575 -16.501 1.00 34.53 138 ALA A O 1
ATOM 1195 N N . ALA A 1 75 ? 12.451 5.445 -17.418 1.00 42.88 139 ALA A N 1
ATOM 1196 C CA . ALA A 1 75 ? 11.567 6.602 -17.478 1.00 36.43 139 ALA A CA 1
ATOM 1197 C C . ALA A 1 75 ? 11.117 7.065 -16.092 1.00 35.78 139 ALA A C 1
ATOM 1198 O O . ALA A 1 75 ? 10.783 8.237 -15.912 1.00 44.09 139 ALA A O 1
ATOM 1205 N N . ASN A 1 76 ? 11.114 6.151 -15.120 1.00 33.46 140 ASN A N 1
ATOM 1206 C CA . ASN A 1 76 ? 10.588 6.441 -13.782 1.00 39.36 140 ASN A CA 1
ATOM 1207 C C . ASN A 1 76 ? 11.654 6.600 -12.697 1.00 41.36 140 ASN A C 1
ATOM 1208 O O . ASN A 1 76 ? 11.351 7.061 -11.592 1.00 36.03 140 ASN A O 1
ATOM 1219 N N . LYS A 1 77 ? 12.890 6.215 -12.997 1.00 37.79 141 LYS A N 1
ATOM 1220 C CA . LYS A 1 77 ? 13.930 6.178 -11.973 1.00 36.83 141 LYS A CA 1
ATOM 1221 C C . LYS A 1 77 ? 14.228 7.567 -11.415 1.00 33.38 141 LYS A C 1
ATOM 1222 O O . LYS A 1 77 ? 14.358 7.739 -10.204 1.00 40.52 141 LYS A O 1
ATOM 1241 N N . GLN A 1 78 ? 14.332 8.551 -12.301 1.00 32.00 142 GLN A N 1
ATOM 1242 C CA . GLN A 1 78 ? 14.584 9.931 -11.898 1.00 27.39 142 GLN A CA 1
ATOM 1243 C C . GLN A 1 78 ? 13.289 10.664 -11.571 1.00 29.62 142 GLN A C 1
ATOM 1244 O O . GLN A 1 78 ? 13.305 11.857 -11.269 1.00 40.20 142 GLN A O 1
ATOM 1258 N N . GLY A 1 79 ? 12.174 9.942 -11.623 1.00 36.09 143 GLY A N 1
ATOM 1259 C CA . GLY A 1 79 ? 10.856 10.546 -11.543 1.00 33.49 143 GLY A CA 1
ATOM 1260 C C . GLY A 1 79 ? 10.222 10.471 -10.172 1.00 36.02 143 GLY A C 1
ATOM 1261 O O . GLY A 1 79 ? 10.748 9.835 -9.260 1.00 38.25 143 GLY A O 1
ATOM 1265 N N . GLY A 1 80 ? 9.077 11.133 -10.038 1.00 35.89 144 GLY A N 1
ATOM 1266 C CA . GLY A 1 80 ? 8.308 11.126 -8.808 1.00 39.39 144 GLY A CA 1
ATOM 1267 C C . GLY A 1 80 ? 6.840 10.959 -9.140 1.00 41.93 144 GLY A C 1
ATOM 1268 O O . GLY A 1 80 ? 6.500 10.531 -10.244 1.00 37.84 144 GLY A O 1
ATOM 1272 N N . ARG A 1 81 ? 5.965 11.305 -8.202 1.00 38.87 145 ARG A N 1
ATOM 1273 C CA . ARG A 1 81 ? 4.537 11.145 -8.428 1.00 32.92 145 ARG A CA 1
ATOM 1274 C C . ARG A 1 81 ? 3.715 12.102 -7.593 1.00 31.68 145 ARG A C 1
ATOM 1275 O O . ARG A 1 81 ? 4.040 12.374 -6.442 1.00 42.06 145 ARG A O 1
ATOM 1296 N N . TRP A 1 82 ? 2.642 12.608 -8.186 1.00 38.70 146 TRP A N 1
ATOM 1297 C CA . TRP A 1 82 ? 1.630 13.336 -7.439 1.00 41.19 146 TRP A CA 1
ATOM 1298 C C . TRP A 1 82 ? 0.659 12.329 -6.840 1.00 40.97 146 TRP A C 1
ATOM 1299 O O . TRP A 1 82 ? -0.084 11.683 -7.572 1.00 39.32 146 TRP A O 1
ATOM 1320 N N . VAL A 1 83 ? 0.684 12.189 -5.516 1.00 40.75 147 VAL A N 1
ATOM 1321 C CA . VAL A 1 83 ? -0.155 11.216 -4.819 1.00 39.21 147 VAL A CA 1
ATOM 1322 C C . VAL A 1 83 ? -1.368 11.864 -4.171 1.00 42.41 147 VAL A C 1
ATOM 1323 O O . VAL A 1 83 ? -1.240 12.832 -3.423 1.00 47.82 147 VAL A O 1
ATOM 1336 N N . ILE A 1 84 ? -2.541 11.310 -4.454 1.00 45.16 148 ILE A N 1
ATOM 1337 C CA . ILE A 1 84 ? -3.780 11.766 -3.844 1.00 44.71 148 ILE A CA 1
ATOM 1338 C C . ILE A 1 84 ? -4.291 10.672 -2.918 1.00 52.32 148 ILE A C 1
ATOM 1339 O O . ILE A 1 84 ? -4.752 9.627 -3.377 1.00 50.05 148 ILE A O 1
ATOM 1355 N N . THR A 1 85 ? -4.196 10.908 -1.614 1.00 54.27 149 THR A N 1
ATOM 1356 C CA . THR A 1 85 ? -4.662 9.940 -0.632 1.00 52.36 149 THR A CA 1
ATOM 1357 C C . THR A 1 85 ? -6.081 10.291 -0.190 1.00 51.74 149 THR A C 1
ATOM 1358 O O . THR A 1 85 ? -6.335 11.397 0.289 1.00 52.08 149 THR A O 1
ATOM 1369 N N . LEU A 1 86 ? -7.001 9.347 -0.378 1.00 50.15 150 LEU A N 1
ATOM 1370 C CA . LEU A 1 86 ? -8.396 9.526 0.021 1.00 56.49 150 LEU A CA 1
ATOM 1371 C C . LEU A 1 86 ? -8.777 8.550 1.129 1.00 60.45 150 LEU A C 1
ATOM 1372 O O . LEU A 1 86 ? -8.759 7.334 0.934 1.00 64.64 150 LEU A O 1
ATOM 1388 N N . ASN A 1 87 ? -9.129 9.090 2.290 1.00 66.02 151 ASN A N 1
ATOM 1389 C CA . ASN A 1 87 ? -9.455 8.270 3.449 1.00 71.41 151 ASN A CA 1
ATOM 1390 C C . ASN A 1 87 ? -10.808 7.587 3.280 1.00 78.06 151 ASN A C 1
ATOM 1391 O O . ASN A 1 87 ? -10.941 6.383 3.511 1.00 73.89 151 ASN A O 1
ATOM 1402 N N . LYS A 1 88 ? -11.805 8.369 2.875 1.00 72.94 152 LYS A N 1
ATOM 1403 C CA . LYS A 1 88 ? -13.160 7.864 2.684 1.00 72.40 152 LYS A CA 1
ATOM 1404 C C . LYS A 1 88 ? -13.840 8.561 1.510 1.00 72.24 152 LYS A C 1
ATOM 1405 O O . LYS A 1 88 ? -13.949 9.787 1.476 1.00 77.64 152 LYS A O 1
ATOM 1409 N N . SER A 1 89 ? -14.297 7.766 0.548 1.00 66.87 153 SER A N 1
ATOM 1410 C CA . SER A 1 89 ? -14.971 8.292 -0.632 1.00 67.92 153 SER A CA 1
ATOM 1411 C C . SER A 1 89 ? -15.994 7.290 -1.139 1.00 66.70 153 SER A C 1
ATOM 1412 O O . SER A 1 89 ? -15.804 6.080 -1.015 1.00 68.87 153 SER A O 1
ATOM 1420 N N . SER A 1 90 ? -17.083 7.795 -1.707 1.00 65.15 154 SER A N 1
ATOM 1421 C CA . SER A 1 90 ? -18.080 6.928 -2.311 1.00 60.18 154 SER A CA 1
ATOM 1422 C C . SER A 1 90 ? -17.431 6.176 -3.464 1.00 62.74 154 SER A C 1
ATOM 1423 O O . SER A 1 90 ? -16.480 6.664 -4.074 1.00 58.28 154 SER A O 1
ATOM 1431 N N . LYS A 1 91 ? -17.937 4.982 -3.747 1.00 68.98 155 LYS A N 1
ATOM 1432 C CA . LYS A 1 91 ? -17.379 4.152 -4.804 1.00 59.04 155 LYS A CA 1
ATOM 1433 C C . LYS A 1 91 ? -17.460 4.858 -6.153 1.00 52.05 155 LYS A C 1
ATOM 1434 O O . LYS A 1 91 ? -16.581 4.694 -6.999 1.00 49.20 155 LYS A O 1
ATOM 1453 N N . THR A 1 92 ? -18.504 5.658 -6.344 1.00 52.43 156 THR A N 1
ATOM 1454 C CA . THR A 1 92 ? -18.703 6.352 -7.612 1.00 53.76 156 THR A CA 1
ATOM 1455 C C . THR A 1 92 ? -17.783 7.563 -7.735 1.00 51.28 156 THR A C 1
ATOM 1456 O O . THR A 1 92 ? -17.317 7.879 -8.828 1.00 52.19 156 THR A O 1
ATOM 1467 N N . ASP A 1 93 ? -17.526 8.244 -6.623 1.00 54.27 157 ASP A N 1
ATOM 1468 C CA . ASP A 1 93 ? -16.629 9.395 -6.639 1.00 51.24 157 ASP A CA 1
ATOM 1469 C C . ASP A 1 93 ? -15.208 8.950 -6.955 1.00 46.07 157 ASP A C 1
ATOM 1470 O O . ASP A 1 93 ? -14.510 9.584 -7.747 1.00 39.43 157 ASP A O 1
ATOM 1479 N N . LEU A 1 94 ? -14.796 7.847 -6.338 1.00 45.35 158 LEU A N 1
ATOM 1480 C CA . LEU A 1 94 ? -13.489 7.262 -6.597 1.00 43.30 158 LEU A CA 1
ATOM 1481 C C . LEU A 1 94 ? -13.340 6.915 -8.077 1.00 39.45 158 LEU A C 1
ATOM 1482 O O . LEU A 1 94 ? -12.357 7.290 -8.712 1.00 37.40 158 LEU A O 1
ATOM 1498 N N . ASP A 1 95 ? -14.324 6.206 -8.622 1.00 39.52 159 ASP A N 1
ATOM 1499 C CA . ASP A 1 95 ? -14.303 5.822 -10.030 1.00 39.53 159 ASP A CA 1
ATOM 1500 C C . ASP A 1 95 ? -14.288 7.040 -10.945 1.00 38.82 159 ASP A C 1
ATOM 1501 O O . ASP A 1 95 ? -13.622 7.038 -11.978 1.00 35.37 159 ASP A O 1
ATOM 1510 N N . ASN A 1 96 ? -15.019 8.079 -10.563 1.00 39.48 160 ASN A N 1
ATOM 1511 C CA . ASN A 1 96 ? -15.047 9.304 -11.347 1.00 37.94 160 ASN A CA 1
ATOM 1512 C C . ASN A 1 96 ? -13.689 9.972 -11.388 1.00 37.29 160 ASN A C 1
ATOM 1513 O O . ASN A 1 96 ? -13.249 10.438 -12.437 1.00 36.83 160 ASN A O 1
ATOM 1524 N N . LEU A 1 97 ? -13.029 10.025 -10.237 1.00 39.07 161 LEU A N 1
ATOM 1525 C CA . LEU A 1 97 ? -11.743 10.693 -10.147 1.00 35.55 161 LEU A CA 1
ATOM 1526 C C . LEU A 1 97 ? -10.714 9.928 -10.965 1.00 38.29 161 LEU A C 1
ATOM 1527 O O . LEU A 1 97 ? -9.922 10.526 -11.691 1.00 40.77 161 LEU A O 1
ATOM 1543 N N . TRP A 1 98 ? -10.739 8.604 -10.855 1.00 35.86 162 TRP A N 1
ATOM 1544 C CA . TRP A 1 98 ? -9.839 7.762 -11.629 1.00 34.82 162 TRP A CA 1
ATOM 1545 C C . TRP A 1 98 ? -10.061 7.992 -13.117 1.00 32.81 162 TRP A C 1
ATOM 1546 O O . TRP A 1 98 ? -9.109 8.177 -13.871 1.00 32.38 162 TRP A O 1
ATOM 1567 N N . LEU A 1 99 ? -11.323 7.996 -13.535 1.00 36.38 163 LEU A N 1
ATOM 1568 C CA . LEU A 1 99 ? -11.653 8.240 -14.933 1.00 35.12 163 LEU A CA 1
ATOM 1569 C C . LEU A 1 99 ? -11.180 9.629 -15.358 1.00 32.18 163 LEU A C 1
ATOM 1570 O O . LEU A 1 99 ? -10.605 9.787 -16.431 1.00 29.28 163 LEU A O 1
ATOM 1586 N N . ASP A 1 100 ? -11.405 10.625 -14.505 1.00 31.06 164 ASP A N 1
ATOM 1587 C CA . ASP A 1 100 ? -10.971 11.991 -14.787 1.00 34.48 164 ASP A CA 1
ATOM 1588 C C . ASP A 1 100 ? -9.460 12.068 -15.023 1.00 40.03 164 ASP A C 1
ATOM 1589 O O . ASP A 1 100 ? -8.999 12.843 -15.860 1.00 32.01 164 ASP A O 1
ATOM 1598 N N . VAL A 1 101 ? -8.695 11.272 -14.278 1.00 42.05 165 VAL A N 1
ATOM 1599 C CA . VAL A 1 101 ? -7.240 11.252 -14.424 1.00 37.61 165 VAL A CA 1
ATOM 1600 C C . VAL A 1 101 ? -6.846 10.596 -15.741 1.00 32.20 165 VAL A C 1
ATOM 1601 O O . VAL A 1 101 ? -5.954 11.071 -16.438 1.00 32.96 165 VAL A O 1
ATOM 1614 N N . LEU A 1 102 ? -7.505 9.495 -16.073 1.00 31.81 166 LEU A N 1
ATOM 1615 C CA . LEU A 1 102 ? -7.226 8.810 -17.324 1.00 33.75 166 LEU A CA 1
ATOM 1616 C C . LEU A 1 102 ? -7.450 9.738 -18.513 1.00 34.42 166 LEU A C 1
ATOM 1617 O O . LEU A 1 102 ? -6.648 9.762 -19.449 1.00 34.08 166 LEU A O 1
ATOM 1633 N N . LEU A 1 103 ? -8.528 10.516 -18.466 1.00 31.30 167 LEU A N 1
ATOM 1634 C CA . LEU A 1 103 ? -8.865 11.406 -19.572 1.00 35.86 167 LEU A CA 1
ATOM 1635 C C . LEU A 1 103 ? -7.834 12.524 -19.709 1.00 35.01 167 LEU A C 1
ATOM 1636 O O . LEU A 1 103 ? -7.575 13.007 -20.815 1.00 36.01 167 LEU A O 1
ATOM 1652 N N . CYS A 1 104 ? -7.245 12.926 -18.586 1.00 32.26 168 CYS A N 1
ATOM 1653 C CA . CYS A 1 104 ? -6.176 13.922 -18.591 1.00 32.96 168 CYS A CA 1
ATOM 1654 C C . CYS A 1 104 ? -4.902 13.387 -19.248 1.00 34.37 168 CYS A C 1
ATOM 1655 O O . CYS A 1 104 ? -4.169 14.133 -19.895 1.00 38.08 168 CYS A O 1
ATOM 1663 N N . LEU A 1 105 ? -4.640 12.096 -19.075 1.00 34.00 169 LEU A N 1
ATOM 1664 C CA . LEU A 1 105 ? -3.448 11.470 -19.643 1.00 36.83 169 LEU A CA 1
ATOM 1665 C C . LEU A 1 105 ? -3.543 11.291 -21.162 1.00 37.42 169 LEU A C 1
ATOM 1666 O O . LEU A 1 105 ? -2.712 11.809 -21.907 1.00 45.71 169 LEU A O 1
ATOM 1682 N N . ILE A 1 106 ? -4.554 10.556 -21.615 1.00 39.78 170 ILE A N 1
ATOM 1683 C CA . ILE A 1 106 ? -4.701 10.240 -23.034 1.00 36.26 170 ILE A CA 1
ATOM 1684 C C . ILE A 1 106 ? -5.084 11.471 -23.850 1.00 40.39 170 ILE A C 1
ATOM 1685 O O . ILE A 1 106 ? -4.781 11.558 -25.043 1.00 45.74 170 ILE A O 1
ATOM 1701 N N . GLY A 1 107 ? -5.759 12.415 -23.203 1.00 40.98 171 GLY A N 1
ATOM 1702 C CA . GLY A 1 107 ? -6.168 13.647 -23.854 1.00 43.29 171 GLY A CA 1
ATOM 1703 C C . GLY A 1 107 ? -5.037 14.655 -23.937 1.00 42.62 171 GLY A C 1
ATOM 1704 O O . GLY A 1 107 ? -5.161 15.682 -24.609 1.00 36.61 171 GLY A O 1
ATOM 1708 N N . GLU A 1 108 ? -3.935 14.358 -23.250 1.00 34.54 172 GLU A N 1
ATOM 1709 C CA . GLU A 1 108 ? -2.778 15.244 -23.208 1.00 41.29 172 GLU A CA 1
ATOM 1710 C C . GLU A 1 108 ? -3.185 16.645 -22.755 1.00 42.07 172 GLU A C 1
ATOM 1711 O O . GLU A 1 108 ? -2.868 17.637 -23.412 1.00 46.14 172 GLU A O 1
ATOM 1723 N N . ALA A 1 109 ? -3.887 16.719 -21.630 1.00 36.11 173 ALA A N 1
ATOM 1724 C CA . ALA A 1 109 ? -4.348 17.999 -21.100 1.00 43.80 173 ALA A CA 1
ATOM 1725 C C . ALA A 1 109 ? -3.197 18.827 -20.544 1.00 52.12 173 ALA A C 1
ATOM 1726 O O . ALA A 1 109 ? -3.291 20.049 -20.438 1.00 45.44 173 ALA A O 1
ATOM 1733 N N . PHE A 1 110 ? -2.109 18.155 -20.186 1.00 51.06 174 PHE A N 1
ATOM 1734 C CA . PHE A 1 110 ? -0.955 18.831 -19.616 1.00 56.91 174 PHE A CA 1
ATOM 1735 C C . PHE A 1 110 ? -0.028 19.367 -20.701 1.00 61.20 174 PHE A C 1
ATOM 1736 O O . PHE A 1 110 ? 0.222 18.702 -21.708 1.00 59.91 174 PHE A O 1
ATOM 1753 N N . ASP A 1 111 ? 0.481 20.575 -20.481 1.00 69.17 175 ASP A N 1
ATOM 1754 C CA . ASP A 1 111 ? 1.431 21.190 -21.398 1.00 59.44 175 ASP A CA 1
ATOM 1755 C C . ASP A 1 111 ? 2.698 20.344 -21.481 1.00 58.87 175 ASP A C 1
ATOM 1756 O O . ASP A 1 111 ? 3.215 20.092 -22.568 1.00 59.89 175 ASP A O 1
ATOM 1765 N N . HIS A 1 112 ? 3.183 19.895 -20.327 1.00 64.49 176 HIS A N 1
ATOM 1766 C CA . HIS A 1 112 ? 4.357 19.029 -20.274 1.00 64.89 176 HIS A CA 1
ATOM 1767 C C . HIS A 1 112 ? 3.953 17.563 -20.457 1.00 62.11 176 HIS A C 1
ATOM 1768 O O . HIS A 1 112 ? 4.121 16.745 -19.553 1.00 60.66 176 HIS A O 1
ATOM 1782 N N . SER A 1 113 ? 3.425 17.239 -21.634 1.00 61.91 177 SER A N 1
ATOM 1783 C CA . SER A 1 113 ? 2.955 15.888 -21.925 1.00 61.90 177 SER A CA 1
ATOM 1784 C C . SER A 1 113 ? 4.100 14.889 -21.907 1.00 52.95 177 SER A C 1
ATOM 1785 O O . SER A 1 113 ? 3.917 13.721 -21.564 1.00 64.17 177 SER A O 1
ATOM 1789 N N . ASP A 1 114 ? 5.283 15.354 -22.281 1.00 48.73 178 ASP A N 1
ATOM 1790 C CA . ASP A 1 114 ? 6.437 14.479 -22.392 1.00 53.35 178 ASP A CA 1
ATOM 1791 C C . ASP A 1 114 ? 6.880 13.952 -21.029 1.00 54.62 178 ASP A C 1
ATOM 1792 O O . ASP A 1 114 ? 7.427 12.855 -20.929 1.00 55.59 178 ASP A O 1
ATOM 1801 N N . GLN A 1 115 ? 6.633 14.733 -19.982 1.00 51.82 179 GLN A N 1
ATOM 1802 C CA . GLN A 1 115 ? 7.119 14.398 -18.644 1.00 55.47 179 GLN A CA 1
ATOM 1803 C C . GLN A 1 115 ? 6.269 13.341 -17.947 1.00 44.46 179 GLN A C 1
ATOM 1804 O O . GLN A 1 115 ? 6.749 12.650 -17.052 1.00 41.89 179 GLN A O 1
ATOM 1818 N N . ILE A 1 116 ? 5.010 13.222 -18.355 1.00 45.39 180 ILE A N 1
ATOM 1819 C CA . ILE A 1 116 ? 4.096 12.251 -17.760 1.00 42.55 180 ILE A CA 1
ATOM 1820 C C . ILE A 1 116 ? 4.366 10.837 -18.266 1.00 34.04 180 ILE A C 1
ATOM 1821 O O . ILE A 1 116 ? 4.437 10.603 -19.469 1.00 37.46 180 ILE A O 1
ATOM 1837 N N . CYS A 1 117 ? 4.509 9.901 -17.333 1.00 27.88 181 CYS A N 1
ATOM 1838 C CA . CYS A 1 117 ? 4.765 8.504 -17.670 1.00 30.97 181 CYS A CA 1
ATOM 1839 C C . CYS A 1 117 ? 3.485 7.687 -17.657 1.00 35.27 181 CYS A C 1
ATOM 1840 O O . CYS A 1 117 ? 3.266 6.838 -18.526 1.00 33.13 181 CYS A O 1
ATOM 1848 N N . GLY A 1 118 ? 2.648 7.943 -16.659 1.00 27.20 182 GLY A N 1
ATOM 1849 C CA . GLY A 1 118 ? 1.406 7.218 -16.508 1.00 25.78 182 GLY A CA 1
ATOM 1850 C C . GLY A 1 118 ? 0.716 7.533 -15.199 1.00 28.27 182 GLY A C 1
ATOM 1851 O O . GLY A 1 118 ? 1.073 8.487 -14.506 1.00 26.59 182 GLY A O 1
ATOM 1855 N N . ALA A 1 119 ? -0.287 6.725 -14.871 1.00 28.55 183 ALA A N 1
ATOM 1856 C CA . ALA A 1 119 ? -1.043 6.893 -13.639 1.00 32.29 183 ALA A CA 1
ATOM 1857 C C . ALA A 1 119 ? -1.335 5.538 -13.005 1.00 29.32 183 ALA A C 1
ATOM 1858 O O . ALA A 1 119 ? -1.344 4.513 -13.688 1.00 25.53 183 ALA A O 1
ATOM 1865 N N . VAL A 1 120 ? -1.570 5.549 -11.696 1.00 32.51 184 VAL A N 1
ATOM 1866 C CA . VAL A 1 120 ? -1.835 4.332 -10.932 1.00 24.25 184 VAL A CA 1
ATOM 1867 C C . VAL A 1 120 ? -2.875 4.615 -9.870 1.00 28.57 184 VAL A C 1
ATOM 1868 O O . VAL A 1 120 ? -2.858 5.679 -9.254 1.00 32.49 184 VAL A O 1
ATOM 1881 N N . ILE A 1 121 ? -3.765 3.653 -9.647 1.00 27.60 185 ILE A N 1
ATOM 1882 C CA . ILE A 1 121 ? -4.690 3.713 -8.524 1.00 24.87 185 ILE A CA 1
ATOM 1883 C C . ILE A 1 121 ? -4.508 2.455 -7.662 1.00 26.14 185 ILE A C 1
ATOM 1884 O O . ILE A 1 121 ? -4.418 1.343 -8.186 1.00 25.06 185 ILE A O 1
ATOM 1900 N N . ASN A 1 122 ? -4.409 2.654 -6.347 1.00 24.45 186 ASN A N 1
ATOM 1901 C CA . ASN A 1 122 ? -4.231 1.561 -5.388 1.00 29.05 186 ASN A CA 1
ATOM 1902 C C . ASN A 1 122 ? -5.487 1.348 -4.561 1.00 31.88 186 ASN A C 1
ATOM 1903 O O . ASN A 1 122 ? -5.943 2.262 -3.871 1.00 33.74 186 ASN A O 1
ATOM 1914 N N . ILE A 1 123 ? -6.030 0.137 -4.621 1.00 32.86 187 ILE A N 1
ATOM 1915 C CA . ILE A 1 123 ? -7.208 -0.217 -3.841 1.00 34.32 187 ILE A CA 1
ATOM 1916 C C . ILE A 1 123 ? -6.790 -0.990 -2.598 1.00 35.44 187 ILE A C 1
ATOM 1917 O O . ILE A 1 123 ? -6.486 -2.182 -2.660 1.00 32.09 187 ILE A O 1
ATOM 1933 N N . ARG A 1 124 ? -6.772 -0.284 -1.473 1.00 40.05 188 ARG A N 1
ATOM 1934 C CA . ARG A 1 124 ? -6.469 -0.878 -0.179 1.00 51.38 188 ARG A CA 1
ATOM 1935 C C . ARG A 1 124 ? -7.657 -0.669 0.756 1.00 51.63 188 ARG A C 1
ATOM 1936 O O . ARG A 1 124 ? -8.493 0.203 0.522 1.00 52.06 188 ARG A O 1
ATOM 1957 N N . GLY A 1 125 ? -7.737 -1.478 1.806 1.00 57.04 189 GLY A N 1
ATOM 1958 C CA . GLY A 1 125 ? -8.836 -1.385 2.747 1.00 57.95 189 GLY A CA 1
ATOM 1959 C C . GLY A 1 125 ? -8.835 -0.091 3.538 1.00 60.79 189 GLY A C 1
ATOM 1960 O O . GLY A 1 125 ? -9.858 0.587 3.629 1.00 71.35 189 GLY A O 1
ATOM 1964 N N . LYS A 1 126 ? -7.686 0.260 4.106 1.00 64.70 190 LYS A N 1
ATOM 1965 C CA . LYS A 1 126 ? -7.595 1.433 4.969 1.00 70.62 190 LYS A CA 1
ATOM 1966 C C . LYS A 1 126 ? -7.830 2.727 4.189 1.00 66.73 190 LYS A C 1
ATOM 1967 O O . LYS A 1 126 ? -8.596 3.586 4.624 1.00 68.42 190 LYS A O 1
ATOM 1971 N N . SER A 1 127 ? -7.176 2.862 3.038 1.00 65.39 191 SER A N 1
ATOM 1972 C CA . SER A 1 127 ? -7.299 4.071 2.228 1.00 57.42 191 SER A CA 1
ATOM 1973 C C . SER A 1 127 ? -6.902 3.825 0.781 1.00 56.02 191 SER A C 1
ATOM 1974 O O . SER A 1 127 ? -5.997 3.039 0.497 1.00 53.61 191 SER A O 1
ATOM 1982 N N . ASN A 1 128 ? -7.574 4.525 -0.125 1.00 46.13 192 ASN A N 1
ATOM 1983 C CA . ASN A 1 128 ? -7.269 4.440 -1.543 1.00 44.20 192 ASN A CA 1
ATOM 1984 C C . ASN A 1 128 ? -6.338 5.573 -1.967 1.00 45.12 192 ASN A C 1
ATOM 1985 O O . ASN A 1 128 ? -6.325 6.640 -1.349 1.00 45.43 192 ASN A O 1
ATOM 1996 N N . LYS A 1 129 ? -5.557 5.326 -3.017 1.00 30.33 193 LYS A N 1
ATOM 1997 C CA . LYS A 1 129 ? -4.589 6.297 -3.520 1.00 34.96 193 LYS A CA 1
ATOM 1998 C C . LYS A 1 129 ? -4.579 6.354 -5.047 1.00 33.64 193 LYS A C 1
ATOM 1999 O O . LYS A 1 129 ? -4.750 5.335 -5.710 1.00 31.19 193 LYS A O 1
ATOM 2018 N N . ILE A 1 130 ? -4.381 7.551 -5.592 1.00 34.46 194 ILE A N 1
ATOM 2019 C CA . ILE A 1 130 ? -4.216 7.743 -7.030 1.00 32.05 194 ILE A CA 1
ATOM 2020 C C . ILE A 1 130 ? -2.974 8.584 -7.308 1.00 35.79 194 ILE A C 1
ATOM 2021 O O . ILE A 1 130 ? -2.854 9.706 -6.812 1.00 38.87 194 ILE A O 1
ATOM 2037 N N . SER A 1 131 ? -2.067 8.046 -8.119 1.00 33.51 195 SER A N 1
ATOM 2038 C CA . SER A 1 131 ? -0.795 8.701 -8.389 1.00 35.55 195 SER A CA 1
ATOM 2039 C C . SER A 1 131 ? -0.571 8.933 -9.879 1.00 33.90 195 SER A C 1
ATOM 2040 O O . SER A 1 131 ? -0.909 8.093 -10.711 1.00 26.20 195 SER A O 1
ATOM 2048 N N . ILE A 1 132 ? -0.013 10.096 -10.200 1.00 41.16 196 ILE A N 1
ATOM 2049 C CA . ILE A 1 132 ? 0.414 10.409 -11.557 1.00 36.59 196 ILE A CA 1
ATOM 2050 C C . ILE A 1 132 ? 1.938 10.400 -11.595 1.00 35.18 196 ILE A C 1
ATOM 2051 O O . ILE A 1 132 ? 2.580 11.202 -10.919 1.00 31.35 196 ILE A O 1
ATOM 2067 N N . TRP A 1 133 ? 2.509 9.495 -12.385 1.00 31.19 197 TRP A N 1
ATOM 2068 C CA . TRP A 1 133 ? 3.957 9.314 -12.421 1.00 31.95 197 TRP A CA 1
ATOM 2069 C C . TRP A 1 133 ? 4.655 10.228 -13.430 1.00 31.62 197 TRP A C 1
ATOM 2070 O O . TRP A 1 133 ? 4.402 10.153 -14.628 1.00 33.54 197 TRP A O 1
ATOM 2091 N N . THR A 1 134 ? 5.562 11.064 -12.929 1.00 39.98 198 THR A N 1
ATOM 2092 C CA . THR A 1 134 ? 6.322 11.998 -13.754 1.00 35.56 198 THR A CA 1
ATOM 2093 C C . THR A 1 134 ? 7.674 11.375 -14.099 1.00 34.25 198 THR A C 1
ATOM 2094 O O . THR A 1 134 ? 8.116 10.438 -13.434 1.00 37.33 198 THR A O 1
ATOM 2105 N N . ALA A 1 135 ? 8.315 11.884 -15.147 1.00 33.99 199 ALA A N 1
ATOM 2106 C CA . ALA A 1 135 ? 9.606 11.367 -15.588 1.00 35.46 199 ALA A CA 1
ATOM 2107 C C . ALA A 1 135 ? 10.765 11.937 -14.773 1.00 44.30 199 ALA A C 1
ATOM 2108 O O . ALA A 1 135 ? 11.651 11.193 -14.351 1.00 38.63 199 ALA A O 1
ATOM 2115 N N . ASP A 1 136 ? 10.759 13.254 -14.563 1.00 45.30 200 ASP A N 1
ATOM 2116 C CA . ASP A 1 136 ? 11.855 13.932 -13.865 1.00 43.51 200 ASP A CA 1
ATOM 2117 C C . ASP A 1 136 ? 11.413 14.698 -12.621 1.00 41.51 200 ASP A C 1
ATOM 2118 O O . ASP A 1 136 ? 10.672 15.677 -12.709 1.00 45.42 200 ASP A O 1
ATOM 2127 N N . GLY A 1 137 ? 11.915 14.272 -11.467 1.00 43.76 201 GLY A N 1
ATOM 2128 C CA . GLY A 1 137 ? 11.601 14.932 -10.215 1.00 45.32 201 GLY A CA 1
ATOM 2129 C C . GLY A 1 137 ? 12.268 16.289 -10.108 1.00 47.02 201 GLY A C 1
ATOM 2130 O O . GLY A 1 137 ? 11.752 17.193 -9.455 1.00 48.85 201 GLY A O 1
ATOM 2134 N N . ASN A 1 138 ? 13.416 16.433 -10.759 1.00 53.54 202 ASN A N 1
ATOM 2135 C CA . ASN A 1 138 ? 14.160 17.688 -10.739 1.00 63.01 202 ASN A CA 1
ATOM 2136 C C . ASN A 1 138 ? 13.535 18.776 -11.615 1.00 61.52 202 ASN A C 1
ATOM 2137 O O . ASN A 1 138 ? 13.824 19.960 -11.440 1.00 58.57 202 ASN A O 1
ATOM 2148 N N . ASN A 1 139 ? 12.682 18.378 -12.555 1.00 67.59 203 ASN A N 1
ATOM 2149 C CA . ASN A 1 139 ? 11.986 19.342 -13.401 1.00 58.23 203 ASN A CA 1
ATOM 2150 C C . ASN A 1 139 ? 10.852 19.995 -12.620 1.00 51.58 203 ASN A C 1
ATOM 2151 O O . ASN A 1 139 ? 9.707 19.553 -12.673 1.00 58.49 203 ASN A O 1
ATOM 2162 N N . GLU A 1 140 ? 11.190 21.049 -11.886 1.00 56.82 204 GLU A N 1
ATOM 2163 C CA . GLU A 1 140 ? 10.223 21.747 -11.051 1.00 64.30 204 GLU A CA 1
ATOM 2164 C C . GLU A 1 140 ? 9.106 22.351 -11.891 1.00 63.87 204 GLU A C 1
ATOM 2165 O O . GLU A 1 140 ? 7.933 22.270 -11.527 1.00 64.95 204 GLU A O 1
ATOM 2177 N N . GLU A 1 141 ? 9.478 22.958 -13.013 1.00 59.20 205 GLU A N 1
ATOM 2178 C CA . GLU A 1 141 ? 8.513 23.585 -13.907 1.00 61.16 205 GLU A CA 1
ATOM 2179 C C . GLU A 1 141 ? 7.453 22.577 -14.339 1.00 60.55 205 GLU A C 1
ATOM 2180 O O . GLU A 1 141 ? 6.253 22.852 -14.287 1.00 52.50 205 GLU A O 1
ATOM 2192 N N . ALA A 1 142 ? 7.908 21.399 -14.748 1.00 60.34 206 ALA A N 1
ATOM 2193 C CA . ALA A 1 142 ? 7.007 20.357 -15.216 1.00 58.28 206 ALA A CA 1
ATOM 2194 C C . ALA A 1 142 ? 6.097 19.867 -14.093 1.00 57.57 206 ALA A C 1
ATOM 2195 O O . ALA A 1 142 ? 4.880 19.805 -14.260 1.00 58.65 206 ALA A O 1
ATOM 2202 N N . ALA A 1 143 ? 6.696 19.532 -12.952 1.00 56.62 207 ALA A N 1
ATOM 2203 C CA . ALA A 1 143 ? 5.963 18.960 -11.824 1.00 47.25 207 ALA A CA 1
ATOM 2204 C C . ALA A 1 143 ? 4.887 19.903 -11.307 1.00 53.08 207 ALA A C 1
ATOM 2205 O O . ALA A 1 143 ? 3.781 19.476 -10.979 1.00 53.85 207 ALA A O 1
ATOM 2212 N N . LEU A 1 144 ? 5.221 21.187 -11.229 1.00 60.28 208 LEU A N 1
ATOM 2213 C CA . LEU A 1 144 ? 4.279 22.197 -10.763 1.00 60.70 208 LEU A CA 1
ATOM 2214 C C . LEU A 1 144 ? 3.148 22.399 -11.769 1.00 66.69 208 LEU A C 1
ATOM 2215 O O . LEU A 1 144 ? 1.981 22.508 -11.387 1.00 65.05 208 LEU A O 1
ATOM 2231 N N . GLU A 1 145 ? 3.497 22.446 -13.052 1.00 57.73 209 GLU A N 1
ATOM 2232 C CA . GLU A 1 145 ? 2.504 22.626 -14.104 1.00 59.02 209 GLU A CA 1
ATOM 2233 C C . GLU A 1 145 ? 1.518 21.465 -14.092 1.00 62.26 209 GLU A C 1
ATOM 2234 O O . GLU A 1 145 ? 0.307 21.667 -14.164 1.00 57.22 209 GLU A O 1
ATOM 2246 N N . ILE A 1 146 ? 2.045 20.251 -13.983 1.00 58.21 210 ILE A N 1
ATOM 2247 C CA . ILE A 1 146 ? 1.215 19.055 -13.934 1.00 56.47 210 ILE A CA 1
ATOM 2248 C C . ILE A 1 146 ? 0.415 19.005 -12.640 1.00 60.64 210 ILE A C 1
ATOM 2249 O O . ILE A 1 146 ? -0.734 18.569 -12.628 1.00 68.55 210 ILE A O 1
ATOM 2265 N N . GLY A 1 147 ? 1.037 19.446 -11.553 1.00 54.84 211 GLY A N 1
ATOM 2266 C CA . GLY A 1 147 ? 0.409 19.419 -10.247 1.00 58.45 211 GLY A CA 1
ATOM 2267 C C . GLY A 1 147 ? -0.820 20.300 -10.162 1.00 60.56 211 GLY A C 1
ATOM 2268 O O . GLY A 1 147 ? -1.901 19.831 -9.806 1.00 68.89 211 GLY A O 1
ATOM 2272 N N . HIS A 1 148 ? -0.656 21.580 -10.479 1.00 64.41 212 HIS A N 1
ATOM 2273 C CA . HIS A 1 148 ? -1.768 22.523 -10.428 1.00 74.15 212 HIS A CA 1
ATOM 2274 C C . HIS A 1 148 ? -2.819 22.176 -11.473 1.00 70.82 212 HIS A C 1
ATOM 2275 O O . HIS A 1 148 ? -4.016 22.294 -11.217 1.00 71.13 212 HIS A O 1
ATOM 2289 N N . LYS A 1 149 ? -2.365 21.743 -12.645 1.00 64.36 213 LYS A N 1
ATOM 2290 C CA . LYS A 1 149 ? -3.271 21.338 -13.714 1.00 66.82 213 LYS A CA 1
ATOM 2291 C C . LYS A 1 149 ? -4.119 20.155 -13.269 1.00 66.61 213 LYS A C 1
ATOM 2292 O O . LYS A 1 149 ? -5.289 20.046 -13.631 1.00 61.73 213 LYS A O 1
ATOM 2311 N N . LEU A 1 150 ? -3.520 19.273 -12.475 1.00 68.90 214 LEU A N 1
ATOM 2312 C CA . LEU A 1 150 ? -4.224 18.103 -11.966 1.00 71.15 214 LEU A CA 1
ATOM 2313 C C . LEU A 1 150 ? -5.273 18.511 -10.932 1.00 70.68 214 LEU A C 1
ATOM 2314 O O . LEU A 1 150 ? -6.350 17.918 -10.863 1.00 67.50 214 LEU A O 1
ATOM 2330 N N . ARG A 1 151 ? -4.956 19.524 -10.131 1.00 69.66 215 ARG A N 1
ATOM 2331 C CA . ARG A 1 151 ? -5.890 20.027 -9.129 1.00 71.38 215 ARG A CA 1
ATOM 2332 C C . ARG A 1 151 ? -7.088 20.680 -9.808 1.00 69.43 215 ARG A C 1
ATOM 2333 O O . ARG A 1 151 ? -8.225 20.544 -9.356 1.00 73.39 215 ARG A O 1
ATOM 2337 N N . ASP A 1 152 ? -6.819 21.380 -10.904 1.00 73.36 216 ASP A N 1
ATOM 2338 C CA . ASP A 1 152 ? -7.855 22.084 -11.650 1.00 71.57 216 ASP A CA 1
ATOM 2339 C C . ASP A 1 152 ? -8.817 21.102 -12.316 1.00 79.37 216 ASP A C 1
ATOM 2340 O O . ASP A 1 152 ? -10.037 21.231 -12.191 1.00 78.60 216 ASP A O 1
ATOM 2349 N N . ALA A 1 153 ? -8.259 20.120 -13.021 1.00 78.13 217 ALA A N 1
ATOM 2350 C CA . ALA A 1 153 ? -9.052 19.132 -13.750 1.00 72.74 217 ALA A CA 1
ATOM 2351 C C . ALA A 1 153 ? -9.903 18.280 -12.809 1.00 70.42 217 ALA A C 1
ATOM 2352 O O . ALA A 1 153 ? -10.995 17.844 -13.172 1.00 65.40 217 ALA A O 1
ATOM 2359 N N . LEU A 1 154 ? -9.388 18.042 -11.605 1.00 74.12 218 LEU A N 1
ATOM 2360 C CA . LEU A 1 154 ? -10.096 17.265 -10.591 1.00 63.15 218 LEU A CA 1
ATOM 2361 C C . LEU A 1 154 ? -10.794 18.182 -9.593 1.00 67.41 218 LEU A C 1
ATOM 2362 O O . LEU A 1 154 ? -11.444 17.717 -8.657 1.00 73.03 218 LEU A O 1
ATOM 2378 N N . SER A 1 161 ? -5.677 15.133 0.070 1.00 55.13 225 SER A N 1
ATOM 2379 C CA . SER A 1 161 ? -4.392 15.819 0.125 1.00 57.90 225 SER A CA 1
ATOM 2380 C C . SER A 1 161 ? -3.545 15.496 -1.103 1.00 65.78 225 SER A C 1
ATOM 2381 O O . SER A 1 161 ? -3.386 14.328 -1.463 1.00 63.64 225 SER A O 1
ATOM 2388 N N . LEU A 1 162 ? -2.997 16.534 -1.730 1.00 61.97 226 LEU A N 1
ATOM 2389 C CA . LEU A 1 162 ? -2.197 16.380 -2.943 1.00 55.44 226 LEU A CA 1
ATOM 2390 C C . LEU A 1 162 ? -0.743 16.750 -2.688 1.00 55.29 226 LEU A C 1
ATOM 2391 O O . LEU A 1 162 ? -0.432 17.903 -2.390 1.00 53.88 226 LEU A O 1
ATOM 2407 N N . GLN A 1 163 ? 0.141 15.764 -2.815 1.00 56.71 227 GLN A N 1
ATOM 2408 C CA . GLN A 1 163 ? 1.563 15.954 -2.548 1.00 63.05 227 GLN A CA 1
ATOM 2409 C C . GLN A 1 163 ? 2.450 15.235 -3.568 1.00 51.96 227 GLN A C 1
ATOM 2410 O O . GLN A 1 163 ? 2.207 14.077 -3.911 1.00 46.97 227 GLN A O 1
ATOM 2424 N N . TYR A 1 164 ? 3.479 15.935 -4.043 1.00 47.37 228 TYR A N 1
ATOM 2425 C CA . TYR A 1 164 ? 4.461 15.351 -4.952 1.00 42.95 228 TYR A CA 1
ATOM 2426 C C . TYR A 1 164 ? 5.638 14.769 -4.192 1.00 39.94 228 TYR A C 1
ATOM 2427 O O . TYR A 1 164 ? 6.200 15.414 -3.313 1.00 46.17 228 TYR A O 1
ATOM 2445 N N . GLN A 1 165 ? 6.020 13.553 -4.560 1.00 41.49 229 GLN A N 1
ATOM 2446 C CA . GLN A 1 165 ? 7.123 12.866 -3.912 1.00 42.89 229 GLN A CA 1
ATOM 2447 C C . GLN A 1 165 ? 7.951 12.120 -4.944 1.00 40.58 229 GLN A C 1
ATOM 2448 O O . GLN A 1 165 ? 7.432 11.683 -5.975 1.00 40.79 229 GLN A O 1
ATOM 2462 N N . LEU A 1 166 ? 9.241 11.982 -4.660 1.00 31.96 230 LEU A N 1
ATOM 2463 C CA . LEU A 1 166 ? 10.157 11.311 -5.568 1.00 37.86 230 LEU A CA 1
ATOM 2464 C C . LEU A 1 166 ? 10.032 9.801 -5.425 1.00 37.11 230 LEU A C 1
ATOM 2465 O O . LEU A 1 166 ? 9.585 9.304 -4.393 1.00 32.92 230 LEU A O 1
ATOM 2481 N N . HIS A 1 167 ? 10.409 9.076 -6.471 1.00 30.67 231 HIS A N 1
ATOM 2482 C CA . HIS A 1 167 ? 10.437 7.623 -6.412 1.00 31.15 231 HIS A CA 1
ATOM 2483 C C . HIS A 1 167 ? 11.679 7.147 -5.668 1.00 37.19 231 HIS A C 1
ATOM 2484 O O . HIS A 1 167 ? 11.640 6.138 -4.964 1.00 41.59 231 HIS A O 1
ATOM 2498 N N . LYS A 1 168 ? 12.778 7.879 -5.824 1.00 33.85 232 LYS A N 1
ATOM 2499 C CA . LYS A 1 168 ? 14.011 7.549 -5.121 1.00 43.32 232 LYS A CA 1
ATOM 2500 C C . LYS A 1 168 ? 13.854 7.913 -3.649 1.00 37.91 232 LYS A C 1
ATOM 2501 O O . LYS A 1 168 ? 13.253 8.936 -3.320 1.00 35.33 232 LYS A O 1
ATOM 2520 N N . ASP A 1 169 ? 14.397 7.075 -2.772 1.00 41.13 233 ASP A N 1
ATOM 2521 C CA . ASP A 1 169 ? 14.324 7.298 -1.329 1.00 46.75 233 ASP A CA 1
ATOM 2522 C C . ASP A 1 169 ? 15.550 8.059 -0.839 1.00 48.75 233 ASP A C 1
ATOM 2523 O O . ASP A 1 169 ? 16.671 7.549 -0.901 1.00 53.37 233 ASP A O 1
ATOM 2532 N N . THR A 1 170 ? 15.337 9.281 -0.360 1.00 54.17 234 THR A N 1
ATOM 2533 C CA . THR A 1 170 ? 16.426 10.081 0.193 1.00 72.17 234 THR A CA 1
ATOM 2534 C C . THR A 1 170 ? 15.914 11.190 1.113 1.00 70.02 234 THR A C 1
ATOM 2535 O O . THR A 1 170 ? 14.881 11.807 0.852 1.00 76.43 234 THR A O 1
ATOM 2546 N N . MET B 2 4 ? -1.298 22.101 -30.457 1.00 48.59 -2 MET B N 1
ATOM 2547 C CA . MET B 2 4 ? -2.439 21.492 -29.715 1.00 54.67 -2 MET B CA 1
ATOM 2548 C C . MET B 2 4 ? -3.183 20.484 -30.590 1.00 50.49 -2 MET B C 1
ATOM 2549 O O . MET B 2 4 ? -4.414 20.485 -30.645 1.00 56.48 -2 MET B O 1
ATOM 2555 N N . LEU B 2 5 ? -2.421 19.630 -31.270 1.00 48.85 -1 LEU B N 1
ATOM 2556 C CA . LEU B 2 5 ? -2.972 18.566 -32.110 1.00 50.64 -1 LEU B CA 1
ATOM 2557 C C . LEU B 2 5 ? -2.919 17.228 -31.374 1.00 48.48 -1 LEU B C 1
ATOM 2558 O O . LEU B 2 5 ? -1.974 16.962 -30.634 1.00 52.15 -1 LEU B O 1
ATOM 2574 N N . GLU B 2 6 ? -3.930 16.392 -31.600 1.00 47.65 0 GLU B N 1
ATOM 2575 C CA . GLU B 2 6 ? -4.090 15.123 -30.891 1.00 34.98 0 GLU B CA 1
ATOM 2576 C C . GLU B 2 6 ? -4.287 15.356 -29.397 1.00 39.16 0 GLU B C 1
ATOM 2577 O O . GLU B 2 6 ? -3.857 14.546 -28.575 1.00 47.85 0 GLU B O 1
ATOM 2589 N N . ARG B 2 7 ? -4.930 16.471 -29.058 1.00 44.14 1 ARG B N 1
ATOM 2590 C CA . ARG B 2 7 ? -5.323 16.759 -27.679 1.00 40.98 1 ARG B CA 1
ATOM 2591 C C . ARG B 2 7 ? -6.848 16.790 -27.546 1.00 39.28 1 ARG B C 1
ATOM 2592 O O . ARG B 2 7 ? -7.545 17.339 -28.400 1.00 39.53 1 ARG B O 1
ATOM 2613 N N . TYR B 2 8 ? -7.357 16.187 -26.474 1.00 42.72 2 TYR B N 1
ATOM 2614 C CA . TYR B 2 8 ? -8.794 16.118 -26.229 1.00 35.64 2 TYR B CA 1
ATOM 2615 C C . TYR B 2 8 ? -9.117 16.568 -24.810 1.00 37.64 2 TYR B C 1
ATOM 2616 O O . TYR B 2 8 ? -8.476 16.141 -23.850 1.00 40.48 2 TYR B O 1
ATOM 2634 N N . SER B 2 9 ? -10.111 17.440 -24.688 1.00 39.54 3 SER B N 1
ATOM 2635 C CA . SER B 2 9 ? -10.609 17.845 -23.385 1.00 32.48 3 SER B CA 1
ATOM 2636 C C . SER B 2 9 ? -11.550 16.768 -22.867 1.00 40.04 3 SER B C 1
ATOM 2637 O O . SER B 2 9 ? -11.938 15.868 -23.613 1.00 38.29 3 SER B O 1
ATOM 2645 N N . LYS B 2 10 ? -11.911 16.866 -21.591 1.00 39.17 4 LYS B N 1
ATOM 2646 C CA . LYS B 2 10 ? -12.795 15.896 -20.960 1.00 35.06 4 LYS B CA 1
ATOM 2647 C C . LYS B 2 10 ? -14.138 15.811 -21.676 1.00 43.84 4 LYS B C 1
ATOM 2648 O O . LYS B 2 10 ? -14.677 14.721 -21.875 1.00 48.78 4 LYS B O 1
ATOM 2667 N N . VAL B 2 11 ? -14.684 16.959 -22.055 1.00 44.08 5 VAL B N 1
ATOM 2668 C CA . VAL B 2 11 ? -15.963 16.974 -22.750 1.00 48.34 5 VAL B CA 1
ATOM 2669 C C . VAL B 2 11 ? -15.837 16.247 -24.086 1.00 43.16 5 VAL B C 1
ATOM 2670 O O . VAL B 2 11 ? -16.737 15.507 -24.475 1.00 45.31 5 VAL B O 1
ATOM 2683 N N . ASP B 2 12 ? -14.711 16.430 -24.771 1.00 42.31 6 ASP B N 1
ATOM 2684 C CA . ASP B 2 12 ? -14.507 15.783 -26.064 1.00 43.06 6 ASP B CA 1
ATOM 2685 C C . ASP B 2 12 ? -14.488 14.269 -25.907 1.00 41.13 6 ASP B C 1
ATOM 2686 O O . ASP B 2 12 ? -15.183 13.552 -26.625 1.00 50.68 6 ASP B O 1
ATOM 2695 N N . LEU B 2 13 ? -13.693 13.787 -24.959 1.00 42.28 7 LEU B N 1
ATOM 2696 C CA . LEU B 2 13 ? -13.535 12.353 -24.760 1.00 37.94 7 LEU B CA 1
ATOM 2697 C C . LEU B 2 13 ? -14.832 11.692 -24.314 1.00 33.23 7 LEU B C 1
ATOM 2698 O O . LEU B 2 13 ? -15.136 10.575 -24.726 1.00 33.35 7 LEU B O 1
ATOM 2714 N N . LEU B 2 14 ? -15.598 12.378 -23.475 1.00 35.95 8 LEU B N 1
ATOM 2715 C CA . LEU B 2 14 ? -16.848 11.819 -22.983 1.00 42.00 8 LEU B CA 1
ATOM 2716 C C . LEU B 2 14 ? -17.869 11.715 -24.111 1.00 41.67 8 LEU B C 1
ATOM 2717 O O . LEU B 2 14 ? -18.649 10.765 -24.165 1.00 38.05 8 LEU B O 1
ATOM 2733 N N . ALA B 2 15 ? -17.841 12.685 -25.021 1.00 42.82 9 ALA B N 1
ATOM 2734 C CA . ALA B 2 15 ? -18.765 12.712 -26.150 1.00 41.97 9 ALA B CA 1
ATOM 2735 C C . ALA B 2 15 ? -18.636 11.454 -26.999 1.00 39.42 9 ALA B C 1
ATOM 2736 O O . ALA B 2 15 ? -19.631 10.928 -27.498 1.00 42.51 9 ALA B O 1
ATOM 2743 N N . LEU B 2 16 ? -17.407 10.974 -27.155 1.00 39.44 10 LEU B N 1
ATOM 2744 C CA . LEU B 2 16 ? -17.135 9.803 -27.982 1.00 37.67 10 LEU B CA 1
ATOM 2745 C C . LEU B 2 16 ? -17.398 8.488 -27.244 1.00 37.01 10 LEU B C 1
ATOM 2746 O O . LEU B 2 16 ? -17.210 7.412 -27.806 1.00 40.80 10 LEU B O 1
ATOM 2762 N N . ARG B 2 17 ? -17.840 8.569 -25.993 1.00 29.97 11 ARG B N 1
ATOM 2763 C CA . ARG B 2 17 ? -17.977 7.370 -25.169 1.00 37.11 11 ARG B CA 1
ATOM 2764 C C . ARG B 2 17 ? -19.106 6.456 -25.634 1.00 41.40 11 ARG B C 1
ATOM 2765 O O . ARG B 2 17 ? -19.024 5.237 -25.488 1.00 44.20 11 ARG B O 1
ATOM 2786 N N . TYR B 2 18 ? -20.163 7.047 -26.177 1.00 42.44 12 TYR B N 1
ATOM 2787 C CA . TYR B 2 18 ? -21.321 6.278 -26.612 1.00 45.67 12 TYR B CA 1
ATOM 2788 C C . TYR B 2 18 ? -21.302 6.066 -28.123 1.00 48.64 12 TYR B C 1
ATOM 2789 O O . TYR B 2 18 ? -22.313 5.702 -28.722 1.00 54.16 12 TYR B O 1
ATOM 2807 N N . SER B 2 19 ? -20.144 6.292 -28.733 1.00 43.81 13 SER B N 1
ATOM 2808 C CA . SER B 2 19 ? -19.960 5.999 -30.146 1.00 39.08 13 SER B CA 1
ATOM 2809 C C . SER B 2 19 ? -20.065 4.496 -30.376 1.00 46.73 13 SER B C 1
ATOM 2810 O O . SER B 2 19 ? -19.677 3.712 -29.511 1.00 47.19 13 SER B O 1
ATOM 2818 N N . PRO B 2 20 ? -20.597 4.084 -31.539 1.00 51.83 14 PRO B N 1
ATOM 2819 C CA . PRO B 2 20 ? -20.691 2.645 -31.805 1.00 51.58 14 PRO B CA 1
ATOM 2820 C C . PRO B 2 20 ? -19.325 1.955 -31.770 1.00 44.25 14 PRO B C 1
ATOM 2821 O O . PRO B 2 20 ? -19.242 0.798 -31.355 1.00 43.04 14 PRO B O 1
ATOM 2832 N N . LEU B 2 21 ? -18.276 2.663 -32.188 1.00 45.41 15 LEU B N 1
ATOM 2833 C CA . LEU B 2 21 ? -16.913 2.129 -32.143 1.00 45.98 15 LEU B CA 1
ATOM 2834 C C . LEU B 2 21 ? -16.363 2.098 -30.718 1.00 36.95 15 LEU B C 1
ATOM 2835 O O . LEU B 2 21 ? -15.500 1.286 -30.399 1.00 39.28 15 LEU B O 1
ATOM 2851 N N . SER B 2 22 ? -16.853 2.999 -29.874 1.00 41.89 16 SER B N 1
ATOM 2852 C CA . SER B 2 22 ? -16.519 2.985 -28.453 1.00 41.81 16 SER B CA 1
ATOM 2853 C C . SER B 2 22 ? -17.351 1.948 -27.706 1.00 41.43 16 SER B C 1
ATOM 2854 O O . SER B 2 22 ? -17.004 1.537 -26.597 1.00 34.77 16 SER B O 1
ATOM 2862 N N . GLN B 2 23 ? -18.448 1.528 -28.327 1.00 40.81 17 GLN B N 1
ATOM 2863 C CA . GLN B 2 23 ? -19.366 0.577 -27.715 1.00 49.61 17 GLN B CA 1
ATOM 2864 C C . GLN B 2 23 ? -18.977 -0.855 -28.069 1.00 43.95 17 GLN B C 1
ATOM 2865 O O . GLN B 2 23 ? -19.440 -1.811 -27.443 1.00 40.25 17 GLN B O 1
ATOM 2879 N N . THR B 2 24 ? -18.120 -0.995 -29.075 1.00 39.87 18 THR B N 1
ATOM 2880 C CA . THR B 2 24 ? -17.646 -2.306 -29.506 1.00 41.25 18 THR B CA 1
ATOM 2881 C C . THR B 2 24 ? -17.013 -3.072 -28.340 1.00 43.43 18 THR B C 1
ATOM 2882 O O . THR B 2 24 ? -16.251 -2.494 -27.560 1.00 40.21 18 THR B O 1
ATOM 2893 N N . PRO B 2 25 ? -17.322 -4.378 -28.214 1.00 44.69 19 PRO B N 1
ATOM 2894 C CA . PRO B 2 25 ? -16.723 -5.154 -27.123 1.00 41.16 19 PRO B CA 1
ATOM 2895 C C . PRO B 2 25 ? -15.283 -5.563 -27.421 1.00 34.01 19 PRO B C 1
ATOM 2896 O O . PRO B 2 25 ? -14.886 -5.584 -28.583 1.00 34.75 19 PRO B O 1
ATOM 2907 N N . PRO B 2 26 ? -14.504 -5.882 -26.380 1.00 38.22 20 PRO B N 1
ATOM 2908 C CA . PRO B 2 26 ? -13.146 -6.389 -26.603 1.00 39.86 20 PRO B CA 1
ATOM 2909 C C . PRO B 2 26 ? -13.141 -7.684 -27.414 1.00 37.64 20 PRO B C 1
ATOM 2910 O O . PRO B 2 26 ? -14.142 -8.406 -27.418 1.00 43.44 20 PRO B O 1
ATOM 2921 N N . GLY B 2 27 ? -12.034 -7.969 -28.094 1.00 27.38 21 GLY B N 1
ATOM 2922 C CA . GLY B 2 27 ? -11.869 -9.244 -28.769 1.00 22.40 21 GLY B CA 1
ATOM 2923 C C . GLY B 2 27 ? -11.900 -10.351 -27.736 1.00 26.03 21 GLY B C 1
ATOM 2924 O O . GLY B 2 27 ? -11.759 -10.092 -26.541 1.00 32.55 21 GLY B O 1
ATOM 2928 N N . ILE B 2 28 ? -12.077 -11.588 -28.181 1.00 24.63 22 ILE B N 1
ATOM 2929 C CA . ILE B 2 28 ? -12.214 -12.689 -27.241 1.00 31.53 22 ILE B CA 1
ATOM 2930 C C . ILE B 2 28 ? -10.910 -12.931 -26.489 1.00 29.42 22 ILE B C 1
ATOM 2931 O O . ILE B 2 28 ? -10.937 -13.315 -25.320 1.00 34.28 22 ILE B O 1
ATOM 2947 N N . GLU B 2 29 ? -9.772 -12.695 -27.135 1.00 31.64 23 GLU B N 1
ATOM 2948 C CA . GLU B 2 29 ? -8.490 -12.894 -26.459 1.00 41.80 23 GLU B CA 1
ATOM 2949 C C . GLU B 2 29 ? -8.371 -11.943 -25.281 1.00 27.05 23 GLU B C 1
ATOM 2950 O O . GLU B 2 29 ? -8.019 -12.353 -24.177 1.00 32.70 23 GLU B O 1
ATOM 2962 N N . LEU B 2 30 ? -8.656 -10.671 -25.531 1.00 27.17 24 LEU B N 1
ATOM 2963 C CA . LEU B 2 30 ? -8.621 -9.661 -24.485 1.00 33.19 24 LEU B CA 1
ATOM 2964 C C . LEU B 2 30 ? -9.620 -9.998 -23.382 1.00 34.92 24 LEU B C 1
ATOM 2965 O O . LEU B 2 30 ? -9.271 -9.993 -22.208 1.00 33.80 24 LEU B O 1
ATOM 2981 N N . GLU B 2 31 ? -10.856 -10.307 -23.762 1.00 36.01 25 GLU B N 1
ATOM 2982 C CA . GLU B 2 31 ? -11.867 -10.703 -22.788 1.00 33.68 25 GLU B CA 1
ATOM 2983 C C . GLU B 2 31 ? -11.374 -11.876 -21.959 1.00 31.51 25 GLU B C 1
ATOM 2984 O O . GLU B 2 31 ? -11.629 -11.946 -20.760 1.00 38.38 25 GLU B O 1
ATOM 2996 N N . GLY B 2 32 ? -10.660 -12.792 -22.601 1.00 24.17 26 GLY B N 1
ATOM 2997 C CA . GLY B 2 32 ? -10.119 -13.940 -21.904 1.00 33.84 26 GLY B CA 1
ATOM 2998 C C . GLY B 2 32 ? -9.138 -13.490 -20.841 1.00 43.54 26 GLY B C 1
ATOM 2999 O O . GLY B 2 32 ? -9.200 -13.930 -19.691 1.00 40.77 26 GLY B O 1
ATOM 3003 N N . ARG B 2 33 ? -8.237 -12.596 -21.234 1.00 39.97 27 ARG B N 1
ATOM 3004 C CA . ARG B 2 33 ? -7.223 -12.074 -20.329 1.00 40.14 27 ARG B CA 1
ATOM 3005 C C . ARG B 2 33 ? -7.865 -11.300 -19.188 1.00 36.80 27 ARG B C 1
ATOM 3006 O O . ARG B 2 33 ? -7.432 -11.401 -18.043 1.00 36.76 27 ARG B O 1
ATOM 3027 N N . LEU B 2 34 ? -8.905 -10.536 -19.504 1.00 34.65 28 LEU B N 1
ATOM 3028 C CA . LEU B 2 34 ? -9.616 -9.770 -18.494 1.00 29.59 28 LEU B CA 1
ATOM 3029 C C . LEU B 2 34 ? -10.314 -10.719 -17.531 1.00 32.52 28 LEU B C 1
ATOM 3030 O O . LEU B 2 34 ? -10.252 -10.540 -16.315 1.00 34.80 28 LEU B O 1
ATOM 3046 N N . ARG B 2 35 ? -10.957 -11.747 -18.074 1.00 34.13 29 ARG B N 1
ATOM 3047 C CA . ARG B 2 35 ? -11.659 -12.716 -17.240 1.00 35.22 29 ARG B CA 1
ATOM 3048 C C . ARG B 2 35 ? -10.683 -13.492 -16.366 1.00 36.02 29 ARG B C 1
ATOM 3049 O O . ARG B 2 35 ? -11.007 -13.868 -15.241 1.00 41.37 29 ARG B O 1
ATOM 3070 N N . ARG B 2 36 ? -9.489 -13.733 -16.893 1.00 40.91 30 ARG B N 1
ATOM 3071 C CA . ARG B 2 36 ? -8.458 -14.456 -16.161 1.00 45.51 30 ARG B CA 1
ATOM 3072 C C . ARG B 2 36 ? -7.976 -13.634 -14.964 1.00 40.02 30 ARG B C 1
ATOM 3073 O O . ARG B 2 36 ? -7.751 -14.171 -13.883 1.00 38.30 30 ARG B O 1
ATOM 3094 N N . MET B 2 37 ? -7.831 -12.328 -15.167 1.00 42.67 31 MET B N 1
ATOM 3095 C CA . MET B 2 37 ? -7.414 -11.417 -14.105 1.00 41.76 31 MET B CA 1
ATOM 3096 C C . MET B 2 37 ? -8.605 -11.009 -13.242 1.00 47.79 31 MET B C 1
ATOM 3097 O O . MET B 2 37 ? -8.446 -10.311 -12.239 1.00 46.07 31 MET B O 1
ATOM 3111 N N . ASN B 2 38 ? -9.795 -11.442 -13.647 1.00 39.55 32 ASN B N 1
ATOM 3112 C CA . ASN B 2 38 ? -11.017 -11.181 -12.894 1.00 44.53 32 ASN B CA 1
ATOM 3113 C C . ASN B 2 38 ? -11.332 -9.687 -12.838 1.00 36.88 32 ASN B C 1
ATOM 3114 O O . ASN B 2 38 ? -11.938 -9.209 -11.881 1.00 41.09 32 ASN B O 1
ATOM 3125 N N . ILE B 2 39 ? -10.921 -8.954 -13.869 1.00 34.42 33 ILE B N 1
ATOM 3126 C CA . ILE B 2 39 ? -11.235 -7.532 -13.962 1.00 38.46 33 ILE B CA 1
ATOM 3127 C C . ILE B 2 39 ? -12.302 -7.286 -15.025 1.00 29.15 33 ILE B C 1
ATOM 3128 O O . ILE B 2 39 ? -12.703 -6.150 -15.256 1.00 30.18 33 ILE B O 1
ATOM 3144 N N . TRP B 2 40 ? -12.770 -8.356 -15.660 1.00 28.50 34 TRP B N 1
ATOM 3145 C CA . TRP B 2 40 ? -13.875 -8.256 -16.608 1.00 31.01 34 TRP B CA 1
ATOM 3146 C C . TRP B 2 40 ? -15.128 -7.763 -15.894 1.00 30.30 34 TRP B C 1
ATOM 3147 O O . TRP B 2 40 ? -15.468 -8.249 -14.816 1.00 30.50 34 TRP B O 1
ATOM 3168 N N . ARG B 2 41 ? -15.809 -6.792 -16.490 1.00 28.26 35 ARG B N 1
ATOM 3169 C CA . ARG B 2 41 ? -16.967 -6.185 -15.852 1.00 33.28 35 ARG B CA 1
ATOM 3170 C C . ARG B 2 41 ? -18.089 -7.203 -15.694 1.00 40.58 35 ARG B C 1
ATOM 3171 O O . ARG B 2 41 ? -18.405 -7.944 -16.626 1.00 41.90 35 ARG B O 1
ATOM 3192 N N . THR B 2 42 ? -18.685 -7.234 -14.507 1.00 42.62 36 THR B N 1
ATOM 3193 C CA . THR B 2 42 ? -19.719 -8.211 -14.189 1.00 43.48 36 THR B CA 1
ATOM 3194 C C . THR B 2 42 ? -20.952 -8.030 -15.067 1.00 47.21 36 THR B C 1
ATOM 3195 O O . THR B 2 42 ? -21.421 -6.910 -15.278 1.00 49.01 36 THR B O 1
ATOM 3206 N N . GLY B 2 43 ? -21.464 -9.142 -15.585 1.00 46.37 37 GLY B N 1
ATOM 3207 C CA . GLY B 2 43 ? -22.669 -9.132 -16.391 1.00 45.05 37 GLY B CA 1
ATOM 3208 C C . GLY B 2 43 ? -22.481 -8.546 -17.776 1.00 41.13 37 GLY B C 1
ATOM 3209 O O . GLY B 2 43 ? -23.462 -8.248 -18.459 1.00 51.23 37 GLY B O 1
ATOM 3213 N N . SER B 2 44 ? -21.228 -8.390 -18.195 1.00 47.12 38 SER B N 1
ATOM 3214 C CA . SER B 2 44 ? -20.914 -7.862 -19.523 1.00 53.95 38 SER B CA 1
ATOM 3215 C C . SER B 2 44 ? -20.473 -8.986 -20.453 1.00 43.03 38 SER B C 1
ATOM 3216 O O . SER B 2 44 ? -19.957 -10.015 -20.010 1.00 32.43 38 SER B O 1
ATOM 3225 N N . MET C 1 4 ? 1.900 -40.236 -44.753 1.00 42.92 68 MET C N 1
ATOM 3226 C CA . MET C 1 4 ? 3.349 -40.163 -44.901 1.00 50.83 68 MET C CA 1
ATOM 3227 C C . MET C 1 4 ? 3.883 -38.782 -44.552 1.00 49.06 68 MET C C 1
ATOM 3228 O O . MET C 1 4 ? 3.333 -37.765 -44.976 1.00 48.54 68 MET C O 1
ATOM 3241 N N . LYS C 1 5 ? 4.974 -38.756 -43.795 1.00 42.25 69 LYS C N 1
ATOM 3242 C CA . LYS C 1 5 ? 5.561 -37.506 -43.338 1.00 42.28 69 LYS C CA 1
ATOM 3243 C C . LYS C 1 5 ? 6.333 -36.805 -44.451 1.00 41.40 69 LYS C C 1
ATOM 3244 O O . LYS C 1 5 ? 6.825 -37.444 -45.380 1.00 43.33 69 LYS C O 1
ATOM 3263 N N . HIS C 1 6 ? 6.427 -35.483 -44.343 1.00 37.79 70 HIS C N 1
ATOM 3264 C CA . HIS C 1 6 ? 7.175 -34.667 -45.293 1.00 38.28 70 HIS C CA 1
ATOM 3265 C C . HIS C 1 6 ? 8.528 -34.250 -44.699 1.00 41.09 70 HIS C C 1
ATOM 3266 O O . HIS C 1 6 ? 8.574 -33.571 -43.671 1.00 35.85 70 HIS C O 1
ATOM 3280 N N . PRO C 1 7 ? 9.639 -34.666 -45.334 1.00 35.71 71 PRO C N 1
ATOM 3281 C CA . PRO C 1 7 ? 10.951 -34.439 -44.716 1.00 38.97 71 PRO C CA 1
ATOM 3282 C C . PRO C 1 7 ? 11.403 -32.978 -44.738 1.00 36.20 71 PRO C C 1
ATOM 3283 O O . PRO C 1 7 ? 11.050 -32.227 -45.645 1.00 38.16 71 PRO C O 1
ATOM 3294 N N . LEU C 1 8 ? 12.170 -32.589 -43.726 1.00 30.81 72 LEU C N 1
ATOM 3295 C CA . LEU C 1 8 ? 12.766 -31.262 -43.672 1.00 32.30 72 LEU C CA 1
ATOM 3296 C C . LEU C 1 8 ? 14.173 -31.319 -44.241 1.00 36.94 72 LEU C C 1
ATOM 3297 O O . LEU C 1 8 ? 14.800 -32.381 -44.263 1.00 39.09 72 LEU C O 1
ATOM 3313 N N . MET C 1 9 ? 14.671 -30.176 -44.695 1.00 36.63 73 MET C N 1
ATOM 3314 C CA . MET C 1 9 ? 16.018 -30.109 -45.241 1.00 40.75 73 MET C CA 1
ATOM 3315 C C . MET C 1 9 ? 17.050 -30.365 -44.148 1.00 33.83 73 MET C C 1
ATOM 3316 O O . MET C 1 9 ? 18.079 -30.997 -44.387 1.00 32.74 73 MET C O 1
ATOM 3330 N N . ASN C 1 10 ? 16.756 -29.869 -42.950 1.00 29.82 74 ASN C N 1
ATOM 3331 C CA . ASN C 1 10 ? 17.644 -30.021 -41.804 1.00 29.06 74 ASN C CA 1
ATOM 3332 C C . ASN C 1 10 ? 16.958 -30.617 -40.590 1.00 30.29 74 ASN C C 1
ATOM 3333 O O . ASN C 1 10 ? 15.750 -30.466 -40.402 1.00 32.90 74 ASN C O 1
ATOM 3344 N N . VAL C 1 11 ? 17.747 -31.285 -39.759 1.00 27.78 75 VAL C N 1
ATOM 3345 C CA . VAL C 1 11 ? 17.312 -31.639 -38.420 1.00 30.55 75 VAL C CA 1
ATOM 3346 C C . VAL C 1 11 ? 17.347 -30.372 -37.580 1.00 27.36 75 VAL C C 1
ATOM 3347 O O . VAL C 1 11 ? 18.294 -29.596 -37.677 1.00 31.61 75 VAL C O 1
ATOM 3360 N N . TRP C 1 12 ? 16.313 -30.158 -36.772 1.00 31.98 76 TRP C N 1
ATOM 3361 C CA . TRP C 1 12 ? 16.222 -28.965 -35.931 1.00 31.31 76 TRP C CA 1
ATOM 3362 C C . TRP C 1 12 ? 16.072 -29.374 -34.474 1.00 31.06 76 TRP C C 1
ATOM 3363 O O . TRP C 1 12 ? 15.443 -30.383 -34.180 1.00 34.65 76 TRP C O 1
ATOM 3384 N N . THR C 1 13 ? 16.660 -28.593 -33.571 1.00 32.56 77 THR C N 1
ATOM 3385 C CA . THR C 1 13 ? 16.643 -28.911 -32.150 1.00 24.93 77 THR C CA 1
ATOM 3386 C C . THR C 1 13 ? 16.130 -27.737 -31.340 1.00 28.83 77 THR C C 1
ATOM 3387 O O . THR C 1 13 ? 16.627 -26.617 -31.467 1.00 28.24 77 THR C O 1
ATOM 3398 N N . LEU C 1 14 ? 15.133 -28.008 -30.503 1.00 32.50 78 LEU C N 1
ATOM 3399 C CA . LEU C 1 14 ? 14.578 -27.002 -29.610 1.00 27.86 78 LEU C CA 1
ATOM 3400 C C . LEU C 1 14 ? 15.396 -26.937 -28.336 1.00 28.05 78 LEU C C 1
ATOM 3401 O O . LEU C 1 14 ? 15.767 -27.964 -27.769 1.00 28.39 78 LEU C O 1
ATOM 3417 N N . TRP C 1 15 ? 15.669 -25.715 -27.898 1.00 29.83 79 TRP C N 1
ATOM 3418 C CA . TRP C 1 15 ? 16.373 -25.467 -26.651 1.00 31.44 79 TRP C CA 1
ATOM 3419 C C . TRP C 1 15 ? 15.543 -24.514 -25.813 1.00 26.74 79 TRP C C 1
ATOM 3420 O O . TRP C 1 15 ? 14.977 -23.554 -26.339 1.00 28.06 79 TRP C O 1
ATOM 3441 N N . TYR C 1 16 ? 15.463 -24.794 -24.516 1.00 29.40 80 TYR C N 1
ATOM 3442 C CA . TYR C 1 16 ? 14.821 -23.892 -23.568 1.00 31.78 80 TYR C CA 1
ATOM 3443 C C . TYR C 1 16 ? 15.821 -23.437 -22.514 1.00 27.14 80 TYR C C 1
ATOM 3444 O O . TYR C 1 16 ? 16.468 -24.258 -21.865 1.00 25.73 80 TYR C O 1
ATOM 3462 N N . LEU C 1 17 ? 15.942 -22.124 -22.354 1.00 24.75 81 LEU C N 1
ATOM 3463 C CA . LEU C 1 17 ? 16.780 -21.550 -21.311 1.00 34.38 81 LEU C CA 1
ATOM 3464 C C . LEU C 1 17 ? 15.933 -21.057 -20.144 1.00 32.67 81 LEU C C 1
ATOM 3465 O O . LEU C 1 17 ? 14.985 -20.296 -20.334 1.00 27.90 81 LEU C O 1
ATOM 3481 N N . GLU C 1 18 ? 16.282 -21.495 -18.940 1.00 37.89 82 GLU C N 1
ATOM 3482 C CA . GLU C 1 18 ? 15.631 -21.013 -17.727 1.00 35.59 82 GLU C CA 1
ATOM 3483 C C . GLU C 1 18 ? 16.658 -20.258 -16.897 1.00 37.56 82 GLU C C 1
ATOM 3484 O O . GLU C 1 18 ? 17.671 -20.821 -16.481 1.00 36.68 82 GLU C O 1
ATOM 3496 N N . ASN C 1 19 ? 16.398 -18.974 -16.679 1.00 35.35 83 ASN C N 1
ATOM 3497 C CA . ASN C 1 19 ? 17.326 -18.114 -15.960 1.00 40.87 83 ASN C CA 1
ATOM 3498 C C . ASN C 1 19 ? 17.484 -18.548 -14.503 1.00 44.68 83 ASN C C 1
ATOM 3499 O O . ASN C 1 19 ? 16.509 -18.623 -13.753 1.00 41.45 83 ASN C O 1
ATOM 3510 N N . ASP C 1 20 ? 18.720 -18.855 -14.126 1.00 45.11 84 ASP C N 1
ATOM 3511 C CA . ASP C 1 20 ? 19.052 -19.273 -12.769 1.00 55.52 84 ASP C CA 1
ATOM 3512 C C . ASP C 1 20 ? 20.407 -18.686 -12.391 1.00 63.70 84 ASP C C 1
ATOM 3513 O O . ASP C 1 20 ? 21.411 -18.950 -13.052 1.00 59.13 84 ASP C O 1
ATOM 3522 N N . ARG C 1 21 ? 20.429 -17.892 -11.325 1.00 69.01 85 ARG C N 1
ATOM 3523 C CA . ARG C 1 21 ? 21.646 -17.210 -10.899 1.00 63.27 85 ARG C CA 1
ATOM 3524 C C . ARG C 1 21 ? 22.744 -18.205 -10.537 1.00 66.07 85 ARG C C 1
ATOM 3525 O O . ARG C 1 21 ? 23.929 -17.920 -10.707 1.00 67.77 85 ARG C O 1
ATOM 3546 N N . SER C 1 22 ? 22.340 -19.374 -10.046 1.00 60.98 86 SER C N 1
ATOM 3547 C CA . SER C 1 22 ? 23.285 -20.403 -9.612 1.00 65.47 86 SER C CA 1
ATOM 3548 C C . SER C 1 22 ? 24.135 -20.957 -10.748 1.00 72.41 86 SER C C 1
ATOM 3549 O O . SER C 1 22 ? 25.355 -21.069 -10.625 1.00 68.65 86 SER C O 1
ATOM 3557 N N . LYS C 1 23 ? 23.482 -21.325 -11.844 1.00 69.57 87 LYS C N 1
ATOM 3558 C CA . LYS C 1 23 ? 24.161 -21.980 -12.953 1.00 66.88 87 LYS C CA 1
ATOM 3559 C C . LYS C 1 23 ? 24.783 -20.964 -13.907 1.00 60.51 87 LYS C C 1
ATOM 3560 O O . LYS C 1 23 ? 24.440 -19.783 -13.881 1.00 63.25 87 LYS C O 1
ATOM 3579 N N . SER C 1 24 ? 25.714 -21.428 -14.735 1.00 55.79 88 SER C N 1
ATOM 3580 C CA . SER C 1 24 ? 26.368 -20.563 -15.710 1.00 54.60 88 SER C CA 1
ATOM 3581 C C . SER C 1 24 ? 25.492 -20.357 -16.935 1.00 55.52 88 SER C C 1
ATOM 3582 O O . SER C 1 24 ? 24.513 -21.078 -17.139 1.00 50.94 88 SER C O 1
ATOM 3590 N N . TRP C 1 25 ? 25.876 -19.381 -17.753 1.00 48.19 89 TRP C N 1
ATOM 3591 C CA . TRP C 1 25 ? 25.125 -18.997 -18.944 1.00 50.39 89 TRP C CA 1
ATOM 3592 C C . TRP C 1 25 ? 24.806 -20.219 -19.808 1.00 51.37 89 TRP C C 1
ATOM 3593 O O . TRP C 1 25 ? 23.659 -20.417 -20.217 1.00 42.33 89 TRP C O 1
ATOM 3614 N N . GLU C 1 26 ? 25.813 -21.060 -20.035 1.00 50.86 90 GLU C N 1
ATOM 3615 C CA . GLU C 1 26 ? 25.656 -22.265 -20.846 1.00 52.35 90 GLU C CA 1
ATOM 3616 C C . GLU C 1 26 ? 24.752 -23.296 -20.164 1.00 56.57 90 GLU C C 1
ATOM 3617 O O . GLU C 1 26 ? 23.986 -24.001 -20.826 1.00 45.00 90 GLU C O 1
ATOM 3629 N N . ASP C 1 27 ? 24.848 -23.376 -18.839 1.00 57.29 91 ASP C N 1
ATOM 3630 C CA . ASP C 1 27 ? 24.128 -24.389 -18.070 1.00 53.19 91 ASP C CA 1
ATOM 3631 C C . ASP C 1 27 ? 22.646 -24.049 -17.897 1.00 49.30 91 ASP C C 1
ATOM 3632 O O . ASP C 1 27 ? 21.850 -24.907 -17.517 1.00 46.45 91 ASP C O 1
ATOM 3641 N N . MET C 1 28 ? 22.277 -22.798 -18.157 1.00 45.85 92 MET C N 1
ATOM 3642 C CA . MET C 1 28 ? 20.870 -22.405 -18.140 1.00 37.16 92 MET C CA 1
ATOM 3643 C C . MET C 1 28 ? 20.123 -22.972 -19.350 1.00 41.22 92 MET C C 1
ATOM 3644 O O . MET C 1 28 ? 18.897 -23.089 -19.338 1.00 40.80 92 MET C O 1
ATOM 3658 N N . GLN C 1 29 ? 20.872 -23.325 -20.389 1.00 41.10 93 GLN C N 1
ATOM 3659 C CA . GLN C 1 29 ? 20.291 -23.848 -21.619 1.00 39.86 93 GLN C CA 1
ATOM 3660 C C . GLN C 1 29 ? 19.922 -25.325 -21.458 1.00 31.11 93 GLN C C 1
ATOM 3661 O O . GLN C 1 29 ? 20.694 -26.102 -20.905 1.00 37.72 93 GLN C O 1
ATOM 3675 N N . ASN C 1 30 ? 18.736 -25.700 -21.932 1.00 35.09 94 ASN C N 1
ATOM 3676 C CA . ASN C 1 30 ? 18.274 -27.088 -21.875 1.00 35.54 94 ASN C CA 1
ATOM 3677 C C . ASN C 1 30 ? 17.830 -27.602 -23.237 1.00 29.74 94 ASN C C 1
ATOM 3678 O O . ASN C 1 30 ? 16.928 -27.044 -23.849 1.00 31.08 94 ASN C O 1
ATOM 3689 N N . GLU C 1 31 ? 18.461 -28.675 -23.701 1.00 35.65 95 GLU C N 1
ATOM 3690 C CA . GLU C 1 31 ? 18.088 -29.296 -24.967 1.00 35.39 95 GLU C CA 1
ATOM 3691 C C . GLU C 1 31 ? 16.823 -30.130 -24.805 1.00 36.14 95 GLU C C 1
ATOM 3692 O O . GLU C 1 31 ? 16.808 -31.095 -24.041 1.00 35.90 95 GLU C O 1
ATOM 3704 N N . ILE C 1 32 ? 15.775 -29.769 -25.542 1.00 43.59 96 ILE C N 1
ATOM 3705 C CA . ILE C 1 32 ? 14.461 -30.394 -25.381 1.00 31.11 96 ILE C CA 1
ATOM 3706 C C . ILE C 1 32 ? 14.253 -31.599 -26.297 1.00 31.17 96 ILE C C 1
ATOM 3707 O O . ILE C 1 32 ? 13.976 -32.698 -25.824 1.00 35.54 96 ILE C O 1
ATOM 3723 N N . THR C 1 33 ? 14.366 -31.391 -27.606 1.00 35.75 97 THR C N 1
ATOM 3724 C CA . THR C 1 33 ? 14.154 -32.472 -28.569 1.00 28.61 97 THR C CA 1
ATOM 3725 C C . THR C 1 33 ? 14.560 -32.062 -29.979 1.00 24.96 97 THR C C 1
ATOM 3726 O O . THR C 1 33 ? 14.685 -30.873 -30.272 1.00 27.28 97 THR C O 1
ATOM 3737 N N . SER C 1 34 ? 14.749 -33.057 -30.844 1.00 22.91 98 SER C N 1
ATOM 3738 C CA . SER C 1 34 ? 15.064 -32.825 -32.251 1.00 29.06 98 SER C CA 1
ATOM 3739 C C . SER C 1 34 ? 14.027 -33.472 -33.163 1.00 33.47 98 SER C C 1
ATOM 3740 O O . SER C 1 34 ? 13.444 -34.506 -32.825 1.00 29.38 98 SER C O 1
ATOM 3748 N N . PHE C 1 35 ? 13.823 -32.862 -34.327 1.00 29.02 99 PHE C N 1
ATOM 3749 C CA . PHE C 1 35 ? 12.865 -33.349 -35.308 1.00 29.67 99 PHE C CA 1
ATOM 3750 C C . PHE C 1 35 ? 13.385 -33.076 -36.705 1.00 31.95 99 PHE C C 1
ATOM 3751 O O . PHE C 1 35 ? 14.244 -32.217 -36.895 1.00 33.70 99 PHE C O 1
ATOM 3768 N N . ASP C 1 36 ? 12.858 -33.806 -37.682 1.00 33.15 100 ASP C N 1
ATOM 3769 C CA . ASP C 1 36 ? 13.300 -33.662 -39.063 1.00 33.46 100 ASP C CA 1
ATOM 3770 C C . ASP C 1 36 ? 12.139 -33.806 -40.049 1.00 33.36 100 ASP C C 1
ATOM 3771 O O . ASP C 1 36 ? 12.342 -34.157 -41.210 1.00 35.71 100 ASP C O 1
ATOM 3780 N N . THR C 1 37 ? 10.924 -33.525 -39.587 1.00 27.36 101 THR C N 1
ATOM 3781 C CA . THR C 1 37 ? 9.754 -33.540 -40.460 1.00 35.24 101 THR C CA 1
ATOM 3782 C C . THR C 1 37 ? 8.758 -32.462 -40.047 1.00 35.97 101 THR C C 1
ATOM 3783 O O . THR C 1 37 ? 8.696 -32.081 -38.879 1.00 33.77 101 THR C O 1
ATOM 3794 N N . VAL C 1 38 ? 7.979 -31.983 -41.013 1.00 36.87 102 VAL C N 1
ATOM 3795 C CA . VAL C 1 38 ? 6.986 -30.942 -40.761 1.00 36.43 102 VAL C CA 1
ATOM 3796 C C . VAL C 1 38 ? 6.009 -31.385 -39.675 1.00 36.12 102 VAL C C 1
ATOM 3797 O O . VAL C 1 38 ? 5.669 -30.613 -38.783 1.00 32.90 102 VAL C O 1
ATOM 3810 N N . GLU C 1 39 ? 5.578 -32.639 -39.747 1.00 37.75 103 GLU C N 1
ATOM 3811 C CA . GLU C 1 39 ? 4.559 -33.154 -38.842 1.00 37.52 103 GLU C CA 1
ATOM 3812 C C . GLU C 1 39 ? 5.065 -33.206 -37.402 1.00 38.22 103 GLU C C 1
ATOM 3813 O O . GLU C 1 39 ? 4.339 -32.876 -36.463 1.00 36.84 103 GLU C O 1
ATOM 3825 N N . ASP C 1 40 ? 6.318 -33.613 -37.235 1.00 38.48 104 ASP C N 1
ATOM 3826 C CA . ASP C 1 40 ? 6.929 -33.693 -35.914 1.00 37.95 104 ASP C CA 1
ATOM 3827 C C . ASP C 1 40 ? 7.103 -32.307 -35.295 1.00 33.35 104 ASP C C 1
ATOM 3828 O O . ASP C 1 40 ? 7.028 -32.148 -34.077 1.00 31.29 104 ASP C O 1
ATOM 3837 N N . PHE C 1 41 ? 7.310 -31.301 -36.136 1.00 35.56 105 PHE C N 1
ATOM 3838 C CA . PHE C 1 41 ? 7.381 -29.927 -35.660 1.00 31.91 105 PHE C CA 1
ATOM 3839 C C . PHE C 1 41 ? 6.050 -29.497 -35.043 1.00 33.65 105 PHE C C 1
ATOM 3840 O O . PHE C 1 41 ? 6.016 -28.993 -33.918 1.00 33.59 105 PHE C O 1
ATOM 3857 N N . TRP C 1 42 ? 4.958 -29.699 -35.777 1.00 30.85 106 TRP C N 1
ATOM 3858 C CA . TRP C 1 42 ? 3.634 -29.303 -35.298 1.00 35.44 106 TRP C CA 1
ATOM 3859 C C . TRP C 1 42 ? 3.259 -30.061 -34.029 1.00 30.22 106 TRP C C 1
ATOM 3860 O O . TRP C 1 42 ? 2.627 -29.503 -33.132 1.00 34.26 106 TRP C O 1
ATOM 3881 N N . SER C 1 43 ? 3.653 -31.326 -33.954 1.00 26.55 107 SER C N 1
ATOM 3882 C CA . SER C 1 43 ? 3.420 -32.118 -32.753 1.00 31.47 107 SER C CA 1
ATOM 3883 C C . SER C 1 43 ? 4.030 -31.417 -31.539 1.00 36.74 107 SER C C 1
ATOM 3884 O O . SER C 1 43 ? 3.378 -31.265 -30.503 1.00 39.88 107 SER C O 1
ATOM 3892 N N . LEU C 1 44 ? 5.274 -30.968 -31.686 1.00 32.72 108 LEU C N 1
ATOM 3893 C CA . LEU C 1 44 ? 5.982 -30.275 -30.614 1.00 24.47 108 LEU C CA 1
ATOM 3894 C C . LEU C 1 44 ? 5.400 -28.898 -30.351 1.00 24.70 108 LEU C C 1
ATOM 3895 O O . LEU C 1 44 ? 5.173 -28.520 -29.204 1.00 27.34 108 LEU C O 1
ATOM 3911 N N . TYR C 1 45 ? 5.162 -28.141 -31.414 1.00 29.90 109 TYR C N 1
ATOM 3912 C CA . TYR C 1 45 ? 4.730 -26.759 -31.259 1.00 34.15 109 TYR C CA 1
ATOM 3913 C C . TYR C 1 45 ? 3.355 -26.653 -30.599 1.00 33.10 109 TYR C C 1
ATOM 3914 O O . TYR C 1 45 ? 3.104 -25.732 -29.818 1.00 29.54 109 TYR C O 1
ATOM 3932 N N . ASN C 1 46 ? 2.472 -27.597 -30.910 1.00 29.38 110 ASN C N 1
ATOM 3933 C CA . ASN C 1 46 ? 1.124 -27.596 -30.347 1.00 41.80 110 ASN C CA 1
ATOM 3934 C C . ASN C 1 46 ? 1.078 -27.961 -28.867 1.00 41.51 110 ASN C C 1
ATOM 3935 O O . ASN C 1 46 ? 0.067 -27.728 -28.205 1.00 43.65 110 ASN C O 1
ATOM 3946 N N . HIS C 1 47 ? 2.168 -28.529 -28.357 1.00 37.47 111 HIS C N 1
ATOM 3947 C CA . HIS C 1 47 ? 2.204 -29.046 -26.991 1.00 33.29 111 HIS C CA 1
ATOM 3948 C C . HIS C 1 47 ? 3.245 -28.353 -26.116 1.00 34.17 111 HIS C C 1
ATOM 3949 O O . HIS C 1 47 ? 3.643 -28.892 -25.082 1.00 39.30 111 HIS C O 1
ATOM 3963 N N . ILE C 1 48 ? 3.692 -27.169 -26.529 1.00 33.66 112 ILE C N 1
ATOM 3964 C CA . ILE C 1 48 ? 4.586 -26.360 -25.702 1.00 30.82 112 ILE C CA 1
ATOM 3965 C C . ILE C 1 48 ? 3.979 -24.984 -25.499 1.00 27.95 112 ILE C C 1
ATOM 3966 O O . ILE C 1 48 ? 3.214 -24.504 -26.333 1.00 28.77 112 ILE C O 1
ATOM 3982 N N . LYS C 1 49 ? 4.327 -24.346 -24.391 1.00 29.88 113 LYS C N 1
ATOM 3983 C CA . LYS C 1 49 ? 3.795 -23.026 -24.102 1.00 33.39 113 LYS C CA 1
ATOM 3984 C C . LYS C 1 49 ? 4.292 -22.036 -25.151 1.00 32.85 113 LYS C C 1
ATOM 3985 O O . LYS C 1 49 ? 5.438 -22.123 -25.590 1.00 32.13 113 LYS C O 1
ATOM 4004 N N . PRO C 1 50 ? 3.425 -21.107 -25.583 1.00 37.43 114 PRO C N 1
ATOM 4005 C CA . PRO C 1 50 ? 3.945 -20.066 -26.474 1.00 39.66 114 PRO C CA 1
ATOM 4006 C C . PRO C 1 50 ? 4.880 -19.129 -25.705 1.00 36.96 114 PRO C C 1
ATOM 4007 O O . PRO C 1 50 ? 4.870 -19.156 -24.471 1.00 34.10 114 PRO C O 1
ATOM 4018 N N . PRO C 1 51 ? 5.683 -18.325 -26.420 1.00 30.56 115 PRO C N 1
ATOM 4019 C CA . PRO C 1 51 ? 6.620 -17.374 -25.803 1.00 34.28 115 PRO C CA 1
ATOM 4020 C C . PRO C 1 51 ? 5.960 -16.396 -24.831 1.00 36.31 115 PRO C C 1
ATOM 4021 O O . PRO C 1 51 ? 6.570 -16.004 -23.836 1.00 34.16 115 PRO C O 1
ATOM 4032 N N . SER C 1 52 ? 4.725 -16.007 -25.122 1.00 39.59 116 SER C N 1
ATOM 4033 C CA . SER C 1 52 ? 4.004 -15.058 -24.282 1.00 38.13 116 SER C CA 1
ATOM 4034 C C . SER C 1 52 ? 3.712 -15.623 -22.893 1.00 39.61 116 SER C C 1
ATOM 4035 O O . SER C 1 52 ? 3.390 -14.872 -21.971 1.00 52.65 116 SER C O 1
ATOM 4043 N N . GLU C 1 53 ? 3.836 -16.941 -22.743 1.00 35.61 117 GLU C N 1
ATOM 4044 C CA . GLU C 1 53 ? 3.441 -17.614 -21.506 1.00 37.60 117 GLU C CA 1
ATOM 4045 C C . GLU C 1 53 ? 4.608 -18.171 -20.688 1.00 39.39 117 GLU C C 1
ATOM 4046 O O . GLU C 1 53 ? 4.396 -18.663 -19.581 1.00 41.13 117 GLU C O 1
ATOM 4058 N N . ILE C 1 54 ? 5.831 -18.108 -21.208 1.00 37.40 118 ILE C N 1
ATOM 4059 C CA . ILE C 1 54 ? 6.963 -18.646 -20.461 1.00 32.80 118 ILE C CA 1
ATOM 4060 C C . ILE C 1 54 ? 7.488 -17.618 -19.463 1.00 32.35 118 ILE C C 1
ATOM 4061 O O . ILE C 1 54 ? 7.194 -16.425 -19.560 1.00 30.17 118 ILE C O 1
ATOM 4077 N N . LYS C 1 55 ? 8.261 -18.106 -18.501 1.00 29.78 119 LYS C N 1
ATOM 4078 C CA . LYS C 1 55 ? 8.796 -17.286 -17.426 1.00 33.59 119 LYS C CA 1
ATOM 4079 C C . LYS C 1 55 ? 9.668 -16.160 -17.982 1.00 34.04 119 LYS C C 1
ATOM 4080 O O . LYS C 1 55 ? 10.244 -16.294 -19.061 1.00 30.67 119 LYS C O 1
ATOM 4099 N N . LEU C 1 56 ? 9.750 -15.047 -17.259 1.00 36.37 120 LEU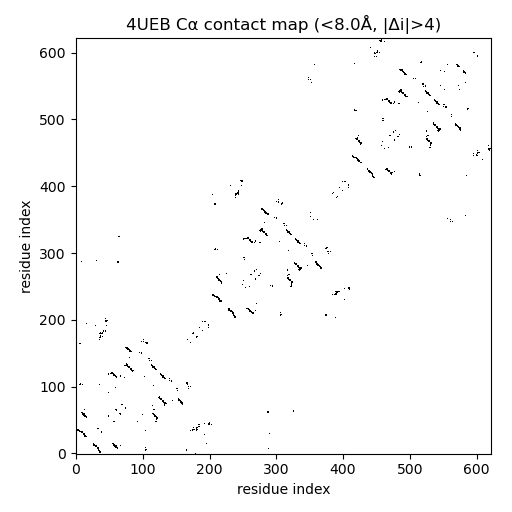 C N 1
ATOM 4100 C CA . LEU C 1 56 ? 10.625 -13.945 -17.654 1.00 34.86 120 LEU C CA 1
ATOM 4101 C C . LEU C 1 56 ? 12.092 -14.355 -17.546 1.00 34.13 120 LEU C C 1
ATOM 4102 O O . LEU C 1 56 ? 12.473 -15.133 -16.666 1.00 29.11 120 LEU C O 1
ATOM 4118 N N . GLY C 1 57 ? 12.907 -13.829 -18.454 1.00 29.57 121 GLY C N 1
ATOM 4119 C CA . GLY C 1 57 ? 14.314 -14.171 -18.501 1.00 32.72 121 GLY C CA 1
ATOM 4120 C C . GLY C 1 57 ? 14.577 -15.504 -19.177 1.00 28.20 121 GLY C C 1
ATOM 4121 O O . GLY C 1 57 ? 15.717 -15.953 -19.226 1.00 33.00 121 GLY C O 1
ATOM 4125 N N . SER C 1 58 ? 13.530 -16.138 -19.699 1.00 28.54 122 SER C N 1
ATOM 4126 C CA . SER C 1 58 ? 13.678 -17.436 -20.355 1.00 32.45 122 SER C CA 1
ATOM 4127 C C . SER C 1 58 ? 13.774 -17.278 -21.874 1.00 29.46 122 SER C C 1
ATOM 4128 O O . SER C 1 58 ? 13.309 -16.280 -22.432 1.00 26.78 122 SER C O 1
ATOM 4136 N N . ASP C 1 59 ? 14.388 -18.264 -22.530 1.00 29.05 123 ASP C N 1
ATOM 4137 C CA . ASP C 1 59 ? 14.520 -18.288 -23.991 1.00 27.56 123 ASP C CA 1
ATOM 4138 C C . ASP C 1 59 ? 13.954 -19.565 -24.607 1.00 32.18 123 ASP C C 1
ATOM 4139 O O . ASP C 1 59 ? 14.048 -20.646 -24.018 1.00 27.64 123 ASP C O 1
ATOM 4148 N N . TYR C 1 60 ? 13.397 -19.428 -25.809 1.00 25.86 124 TYR C N 1
ATOM 4149 C CA . TYR C 1 60 ? 13.240 -20.548 -26.732 1.00 23.08 124 TYR C CA 1
ATOM 4150 C C . TYR C 1 60 ? 14.281 -20.360 -27.821 1.00 28.01 124 TYR C C 1
ATOM 4151 O O . TYR C 1 60 ? 14.538 -19.233 -28.245 1.00 28.08 124 TYR C O 1
ATOM 4169 N N . SER C 1 61 ? 14.882 -21.453 -28.272 1.00 24.62 125 SER C N 1
ATOM 4170 C CA . SER C 1 61 ? 15.803 -21.390 -29.393 1.00 23.83 125 SER C CA 1
ATOM 4171 C C . SER C 1 61 ? 15.625 -22.606 -30.283 1.00 26.24 125 SER C C 1
ATOM 4172 O O . SER C 1 61 ? 15.378 -23.706 -29.794 1.00 30.19 125 SER C O 1
ATOM 4180 N N . LEU C 1 62 ? 15.741 -22.393 -31.591 1.00 23.56 126 LEU C N 1
ATOM 4181 C CA . LEU C 1 62 ? 15.692 -23.478 -32.563 1.00 27.08 126 LEU C CA 1
ATOM 4182 C C . LEU C 1 62 ? 16.925 -23.429 -33.457 1.00 26.62 126 LEU C C 1
ATOM 4183 O O . LEU C 1 62 ? 17.157 -22.434 -34.143 1.00 22.26 126 LEU C O 1
ATOM 4199 N N . PHE C 1 63 ? 17.700 -24.511 -33.452 1.00 26.54 127 PHE C N 1
ATOM 4200 C CA . PHE C 1 63 ? 18.948 -24.578 -34.207 1.00 28.36 127 PHE C CA 1
ATOM 4201 C C . PHE C 1 63 ? 19.054 -25.889 -34.981 1.00 28.11 127 PHE C C 1
ATOM 4202 O O . PHE C 1 63 ? 18.473 -26.899 -34.586 1.00 26.44 127 PHE C O 1
ATOM 4219 N N . LYS C 1 64 ? 19.794 -25.860 -36.088 1.00 29.92 128 LYS C N 1
ATOM 4220 C CA . LYS C 1 64 ? 19.969 -27.038 -36.930 1.00 34.66 128 LYS C CA 1
ATOM 4221 C C . LYS C 1 64 ? 21.391 -27.561 -36.880 1.00 35.93 128 LYS C C 1
ATOM 4222 O O . LYS C 1 64 ? 22.239 -27.014 -36.175 1.00 46.75 128 LYS C O 1
ATOM 4241 N N . LYS C 1 65 ? 21.637 -28.624 -37.641 1.00 40.96 129 LYS C N 1
ATOM 4242 C CA . LYS C 1 65 ? 22.956 -29.246 -37.731 1.00 46.43 129 LYS C CA 1
ATOM 4243 C C . LYS C 1 65 ? 23.545 -29.514 -36.344 1.00 50.91 129 LYS C C 1
ATOM 4244 O O . LYS C 1 65 ? 24.766 -29.569 -36.179 1.00 47.86 129 LYS C O 1
ATOM 4263 N N . ASN C 1 66 ? 22.663 -29.682 -35.359 1.00 47.11 130 ASN C N 1
ATOM 4264 C CA . ASN C 1 66 ? 23.060 -29.913 -33.974 1.00 41.34 130 ASN C CA 1
ATOM 4265 C C . ASN C 1 66 ? 23.919 -28.778 -33.414 1.00 38.12 130 ASN C C 1
ATOM 4266 O O . ASN C 1 66 ? 24.691 -28.975 -32.480 1.00 38.86 130 ASN C O 1
ATOM 4277 N N . ILE C 1 67 ? 23.762 -27.587 -33.983 1.00 38.39 131 ILE C N 1
ATOM 4278 C CA . ILE C 1 67 ? 24.455 -26.398 -33.498 1.00 34.13 131 ILE C CA 1
ATOM 4279 C C . ILE C 1 67 ? 23.815 -25.916 -32.199 1.00 38.15 131 ILE C C 1
ATOM 4280 O O . ILE C 1 67 ? 22.590 -25.947 -32.063 1.00 42.70 131 ILE C O 1
ATOM 4296 N N . ARG C 1 68 ? 24.634 -25.467 -31.251 1.00 38.77 132 ARG C N 1
ATOM 4297 C CA . ARG C 1 68 ? 24.123 -24.985 -29.967 1.00 35.84 132 ARG C CA 1
ATOM 4298 C C . ARG C 1 68 ? 23.905 -23.471 -29.985 1.00 34.27 132 ARG C C 1
ATOM 4299 O O . ARG C 1 68 ? 24.621 -22.752 -30.679 1.00 36.90 132 ARG C O 1
ATOM 4320 N N . PRO C 1 69 ? 22.909 -22.979 -29.225 1.00 37.25 133 PRO C N 1
ATOM 4321 C CA . PRO C 1 69 ? 22.694 -21.532 -29.111 1.00 36.83 133 PRO C CA 1
ATOM 4322 C C . PRO C 1 69 ? 23.686 -20.891 -28.141 1.00 35.20 133 PRO C C 1
ATOM 4323 O O . PRO C 1 69 ? 23.293 -20.243 -27.171 1.00 35.35 133 PRO C O 1
ATOM 4334 N N . MET C 1 70 ? 24.973 -21.083 -28.414 1.00 34.70 134 MET C N 1
ATOM 4335 C CA . MET C 1 70 ? 26.025 -20.619 -27.524 1.00 35.30 134 MET C CA 1
ATOM 4336 C C . MET C 1 70 ? 27.176 -20.029 -28.309 1.00 42.27 134 MET C C 1
ATOM 4337 O O . MET C 1 70 ? 27.502 -20.493 -29.405 1.00 41.89 134 MET C O 1
ATOM 4351 N N . TRP C 1 71 ? 27.794 -19.010 -27.723 1.00 41.64 135 TRP C N 1
ATOM 4352 C CA . TRP C 1 71 ? 28.954 -18.363 -28.313 1.00 44.94 135 TRP C CA 1
ATOM 4353 C C . TRP C 1 71 ? 30.063 -19.375 -28.587 1.00 45.68 135 TRP C C 1
ATOM 4354 O O . TRP C 1 71 ? 30.696 -19.339 -29.641 1.00 47.03 135 TRP C O 1
ATOM 4375 N N . GLU C 1 72 ? 30.272 -20.294 -27.647 1.00 47.43 136 GLU C N 1
ATOM 4376 C CA . GLU C 1 72 ? 31.411 -21.207 -27.706 1.00 54.48 136 GLU C CA 1
ATOM 4377 C C . GLU C 1 72 ? 31.357 -22.117 -28.926 1.00 56.15 136 GLU C C 1
ATOM 4378 O O . GLU C 1 72 ? 32.394 -22.561 -29.417 1.00 60.85 136 GLU C O 1
ATOM 4390 N N . ASP C 1 73 ? 30.153 -22.383 -29.417 1.00 54.90 137 ASP C N 1
ATOM 4391 C CA . ASP C 1 73 ? 29.980 -23.226 -30.592 1.00 47.84 137 ASP C CA 1
ATOM 4392 C C . ASP C 1 73 ? 30.736 -22.634 -31.780 1.00 39.26 137 ASP C C 1
ATOM 4393 O O . ASP C 1 73 ? 30.737 -21.421 -31.980 1.00 52.76 137 ASP C O 1
ATOM 4402 N N . ALA C 1 74 ? 31.380 -23.492 -32.562 1.00 34.77 138 ALA C N 1
ATOM 4403 C CA . ALA C 1 74 ? 32.201 -23.048 -33.685 1.00 41.46 138 ALA C CA 1
ATOM 4404 C C . ALA C 1 74 ? 31.370 -22.446 -34.812 1.00 40.91 138 ALA C C 1
ATOM 4405 O O . ALA C 1 74 ? 31.833 -21.560 -35.532 1.00 39.32 138 ALA C O 1
ATOM 4412 N N . ALA C 1 75 ? 30.147 -22.932 -34.976 1.00 39.11 139 ALA C N 1
ATOM 4413 C CA . ALA C 1 75 ? 29.309 -22.475 -36.073 1.00 31.79 139 ALA C CA 1
ATOM 4414 C C . ALA C 1 75 ? 28.874 -21.028 -35.877 1.00 34.71 139 ALA C C 1
ATOM 4415 O O . ALA C 1 75 ? 28.492 -20.358 -36.837 1.00 38.54 139 ALA C O 1
ATOM 4422 N N . ASN C 1 76 ? 28.940 -20.544 -34.639 1.00 33.15 140 ASN C N 1
ATOM 4423 C CA . ASN C 1 76 ? 28.448 -19.207 -34.324 1.00 29.10 140 ASN C CA 1
ATOM 4424 C C . ASN C 1 76 ? 29.563 -18.201 -34.072 1.00 35.07 140 ASN C C 1
ATOM 4425 O O . ASN C 1 76 ? 29.327 -16.992 -34.066 1.00 34.43 140 ASN C O 1
ATOM 4436 N N . LYS C 1 77 ? 30.780 -18.703 -33.887 1.00 33.07 141 LYS C N 1
ATOM 4437 C CA . LYS C 1 77 ? 31.894 -17.870 -33.445 1.00 36.28 141 LYS C CA 1
ATOM 4438 C C . LYS C 1 77 ? 32.231 -16.747 -34.429 1.00 32.37 141 LYS C C 1
ATOM 4439 O O . LYS C 1 77 ? 32.460 -15.609 -34.015 1.00 32.65 141 LYS C O 1
ATOM 4458 N N . GLN C 1 78 ? 32.254 -17.064 -35.722 1.00 29.21 142 GLN C N 1
ATOM 4459 C CA . GLN C 1 78 ? 32.468 -16.055 -36.762 1.00 29.69 142 GLN C CA 1
ATOM 4460 C C . GLN C 1 78 ? 31.139 -15.486 -37.248 1.00 31.90 142 GLN C C 1
ATOM 4461 O O . GLN C 1 78 ? 31.094 -14.714 -38.206 1.00 30.96 142 GLN C O 1
ATOM 4475 N N . GLY C 1 79 ? 30.059 -15.859 -36.570 1.00 34.06 143 GLY C N 1
ATOM 4476 C CA . GLY C 1 79 ? 28.723 -15.506 -37.003 1.00 28.75 143 GLY C CA 1
ATOM 4477 C C . GLY C 1 79 ? 28.210 -14.214 -36.406 1.00 29.80 143 GLY C C 1
ATOM 4478 O O . GLY C 1 79 ? 28.915 -13.533 -35.663 1.00 40.36 143 GLY C O 1
ATOM 4482 N N . GLY C 1 80 ? 26.969 -13.882 -36.746 1.00 32.20 144 GLY C N 1
ATOM 4483 C CA . GLY C 1 80 ? 26.300 -12.705 -36.222 1.00 32.13 144 GLY C CA 1
ATOM 4484 C C . GLY C 1 80 ? 24.808 -12.965 -36.167 1.00 33.02 144 GLY C C 1
ATOM 4485 O O . GLY C 1 80 ? 24.377 -14.110 -36.313 1.00 27.12 144 GLY C O 1
ATOM 4489 N N . ARG C 1 81 ? 24.013 -11.917 -35.965 1.00 33.27 145 ARG C N 1
ATOM 4490 C CA . ARG C 1 81 ? 22.569 -12.097 -35.861 1.00 29.82 145 ARG C CA 1
ATOM 4491 C C . ARG C 1 81 ? 21.763 -10.860 -36.233 1.00 26.10 145 ARG C C 1
ATOM 4492 O O . ARG C 1 81 ? 22.116 -9.738 -35.875 1.00 27.73 145 ARG C O 1
ATOM 4513 N N . TRP C 1 82 ? 20.671 -11.084 -36.956 1.00 28.14 146 TRP C N 1
ATOM 4514 C CA . TRP C 1 82 ? 19.643 -10.069 -37.118 1.00 23.52 146 TRP C CA 1
ATOM 4515 C C . TRP C 1 82 ? 18.843 -10.032 -35.831 1.00 26.37 146 TRP C C 1
ATOM 4516 O O . TRP C 1 82 ? 18.330 -11.063 -35.402 1.00 20.64 146 TRP C O 1
ATOM 4537 N N . VAL C 1 83 ? 18.772 -8.858 -35.206 1.00 26.39 147 VAL C N 1
ATOM 4538 C CA . VAL C 1 83 ? 18.049 -8.689 -33.947 1.00 29.97 147 VAL C CA 1
ATOM 4539 C C . VAL C 1 83 ? 16.775 -7.874 -34.136 1.00 30.32 147 VAL C C 1
ATOM 4540 O O . VAL C 1 83 ? 16.826 -6.707 -34.527 1.00 28.84 147 VAL C O 1
ATOM 4553 N N . ILE C 1 84 ? 15.639 -8.500 -33.838 1.00 33.62 148 ILE C N 1
ATOM 4554 C CA . ILE C 1 84 ? 14.338 -7.842 -33.906 1.00 31.33 148 ILE C CA 1
ATOM 4555 C C . ILE C 1 84 ? 13.896 -7.437 -32.507 1.00 29.10 148 ILE C C 1
ATOM 4556 O O . ILE C 1 84 ? 13.460 -8.275 -31.723 1.00 34.68 148 ILE C O 1
ATOM 4572 N N . THR C 1 85 ? 14.026 -6.154 -32.191 1.00 34.88 149 THR C N 1
ATOM 4573 C CA . THR C 1 85 ? 13.535 -5.627 -30.926 1.00 37.64 149 THR C CA 1
ATOM 4574 C C . THR C 1 85 ? 12.063 -5.271 -31.091 1.00 40.10 149 THR C C 1
ATOM 4575 O O . THR C 1 85 ? 11.699 -4.479 -31.959 1.00 39.37 149 THR C O 1
ATOM 4586 N N . LEU C 1 86 ? 11.217 -5.868 -30.260 1.00 45.27 150 LEU C N 1
ATOM 4587 C CA . LEU C 1 86 ? 9.779 -5.687 -30.386 1.00 51.70 150 LEU C CA 1
ATOM 4588 C C . LEU C 1 86 ? 9.260 -4.620 -29.430 1.00 54.88 150 LEU C C 1
ATOM 4589 O O . LEU C 1 86 ? 9.292 -4.783 -28.208 1.00 56.06 150 LEU C O 1
ATOM 4605 N N . ASN C 1 87 ? 8.803 -3.519 -30.018 1.00 59.09 151 ASN C N 1
ATOM 4606 C CA . ASN C 1 87 ? 8.146 -2.444 -29.293 1.00 59.49 151 ASN C CA 1
ATOM 4607 C C . ASN C 1 87 ? 6.753 -2.244 -29.871 1.00 67.16 151 ASN C C 1
ATOM 4608 O O . ASN C 1 87 ? 6.551 -2.412 -31.073 1.00 71.81 151 ASN C O 1
ATOM 4619 N N . LYS C 1 88 ? 5.796 -1.885 -29.022 1.00 71.12 152 LYS C N 1
ATOM 4620 C CA . LYS C 1 88 ? 4.405 -1.784 -29.446 1.00 72.80 152 LYS C CA 1
ATOM 4621 C C . LYS C 1 88 ? 3.975 -3.094 -30.096 1.00 58.15 152 LYS C C 1
ATOM 4622 O O . LYS C 1 88 ? 3.467 -3.107 -31.215 1.00 63.39 152 LYS C O 1
ATOM 4641 N N . SER C 1 89 ? 4.212 -4.193 -29.384 1.00 55.15 153 SER C N 1
ATOM 4642 C CA . SER C 1 89 ? 3.819 -5.522 -29.835 1.00 52.75 153 SER C CA 1
ATOM 4643 C C . SER C 1 89 ? 2.954 -6.210 -28.786 1.00 53.72 153 SER C C 1
ATOM 4644 O O . SER C 1 89 ? 3.222 -6.118 -27.587 1.00 61.41 153 SER C O 1
ATOM 4652 N N . SER C 1 90 ? 1.916 -6.902 -29.243 1.00 46.87 154 SER C N 1
ATOM 4653 C CA . SER C 1 90 ? 1.033 -7.640 -28.351 1.00 44.13 154 SER C CA 1
ATOM 4654 C C . SER C 1 90 ? 1.669 -8.973 -27.979 1.00 40.14 154 SER C C 1
ATOM 4655 O O . SER C 1 90 ? 2.698 -9.353 -28.536 1.00 40.80 154 SER C O 1
ATOM 4663 N N . LYS C 1 91 ? 1.056 -9.676 -27.033 1.00 39.64 155 LYS C N 1
ATOM 4664 C CA . LYS C 1 91 ? 1.507 -11.010 -26.660 1.00 37.23 155 LYS C CA 1
ATOM 4665 C C . LYS C 1 91 ? 1.382 -11.981 -27.831 1.00 33.31 155 LYS C C 1
ATOM 4666 O O . LYS C 1 91 ? 2.197 -12.892 -27.970 1.00 36.30 155 LYS C O 1
ATOM 4685 N N . THR C 1 92 ? 0.356 -11.797 -28.661 1.00 31.49 156 THR C N 1
ATOM 4686 C CA . THR C 1 92 ? 0.133 -12.694 -29.795 1.00 40.34 156 THR C CA 1
ATOM 4687 C C . THR C 1 92 ? 0.920 -12.219 -31.004 1.00 27.79 156 THR C C 1
ATOM 4688 O O . THR C 1 92 ? 1.294 -13.019 -31.855 1.00 28.96 156 THR C O 1
ATOM 4699 N N . ASP C 1 93 ? 1.166 -10.917 -31.085 1.00 31.38 157 ASP C N 1
ATOM 4700 C CA . ASP C 1 93 ? 2.092 -10.410 -32.085 1.00 35.61 157 ASP C CA 1
ATOM 4701 C C . ASP C 1 93 ? 3.443 -11.092 -31.884 1.00 31.90 157 ASP C C 1
ATOM 4702 O O . ASP C 1 93 ? 4.105 -11.473 -32.847 1.00 32.46 157 ASP C O 1
ATOM 4711 N N . LEU C 1 94 ? 3.823 -11.266 -30.623 1.00 30.37 158 LEU C N 1
ATOM 4712 C CA . LEU C 1 94 ? 5.056 -11.953 -30.264 1.00 31.87 158 LEU C CA 1
ATOM 4713 C C . LEU C 1 94 ? 4.999 -13.423 -30.667 1.00 31.39 158 LEU C C 1
ATOM 4714 O O . LEU C 1 94 ? 5.924 -13.945 -31.294 1.00 28.60 158 LEU C O 1
ATOM 4730 N N . ASP C 1 95 ? 3.910 -14.086 -30.291 1.00 32.66 159 ASP C N 1
ATOM 4731 C CA . ASP C 1 95 ? 3.717 -15.500 -30.597 1.00 31.77 159 ASP C CA 1
ATOM 4732 C C . ASP C 1 95 ? 3.680 -15.737 -32.106 1.00 31.18 159 ASP C C 1
ATOM 4733 O O . ASP C 1 95 ? 4.275 -16.692 -32.605 1.00 33.39 159 ASP C O 1
ATOM 4742 N N . ASN C 1 96 ? 2.982 -14.864 -32.827 1.00 27.38 160 ASN C N 1
ATOM 4743 C CA . ASN C 1 96 ? 2.870 -14.983 -34.277 1.00 29.80 160 ASN C CA 1
ATOM 4744 C C . ASN C 1 96 ? 4.189 -14.703 -34.983 1.00 31.39 160 ASN C C 1
ATOM 4745 O O . ASN C 1 96 ? 4.560 -15.414 -35.919 1.00 31.10 160 ASN C O 1
ATOM 4756 N N . LEU C 1 97 ? 4.892 -13.663 -34.548 1.00 25.19 161 LEU C N 1
ATOM 4757 C CA . LEU C 1 97 ? 6.182 -13.339 -35.140 1.00 27.81 161 LEU C CA 1
ATOM 4758 C C . LEU C 1 97 ? 7.174 -14.467 -34.900 1.00 20.85 161 LEU C C 1
ATOM 4759 O O . LEU C 1 97 ? 7.932 -14.837 -35.792 1.00 21.53 161 LEU C O 1
ATOM 4775 N N . TRP C 1 98 ? 7.153 -15.028 -33.699 1.00 26.46 162 TRP C N 1
ATOM 4776 C CA . TRP C 1 98 ? 8.027 -16.147 -33.383 1.00 28.03 162 TRP C CA 1
ATOM 4777 C C . TRP C 1 98 ? 7.686 -17.329 -34.277 1.00 29.52 162 TRP C C 1
ATOM 4778 O O . TRP C 1 98 ? 8.573 -17.940 -34.874 1.00 31.43 162 TRP C O 1
ATOM 4799 N N . LEU C 1 99 ? 6.397 -17.638 -34.383 1.00 29.33 163 LEU C N 1
ATOM 4800 C CA . LEU C 1 99 ? 5.954 -18.756 -35.208 1.00 28.01 163 LEU C CA 1
ATOM 4801 C C . LEU C 1 99 ? 6.356 -18.546 -36.660 1.00 26.55 163 LEU C C 1
ATOM 4802 O O . LEU C 1 99 ? 6.761 -19.488 -37.333 1.00 30.87 163 LEU C O 1
ATOM 4818 N N . ASP C 1 100 ? 6.242 -17.310 -37.138 1.00 27.00 164 ASP C N 1
ATOM 4819 C CA . ASP C 1 100 ? 6.617 -16.991 -38.510 1.00 21.76 164 ASP C CA 1
ATOM 4820 C C . ASP C 1 100 ? 8.106 -17.249 -38.720 1.00 26.41 164 ASP C C 1
ATOM 4821 O O . ASP C 1 100 ? 8.501 -17.825 -39.732 1.00 24.37 164 ASP C O 1
ATOM 4830 N N . VAL C 1 101 ? 8.926 -16.839 -37.755 1.00 33.12 165 VAL C N 1
ATOM 4831 C CA . VAL C 1 101 ? 10.363 -17.105 -37.806 1.00 27.88 165 VAL C CA 1
ATOM 4832 C C . VAL C 1 101 ? 10.641 -18.600 -37.881 1.00 29.47 165 VAL C C 1
ATOM 4833 O O . VAL C 1 101 ? 11.483 -19.039 -38.659 1.00 41.57 165 VAL C O 1
ATOM 4846 N N . LEU C 1 102 ? 9.936 -19.381 -37.069 1.00 30.73 166 LEU C N 1
ATOM 4847 C CA . LEU C 1 102 ? 10.112 -20.828 -37.077 1.00 29.09 166 LEU C CA 1
ATOM 4848 C C . LEU C 1 102 ? 9.813 -21.408 -38.456 1.00 29.68 166 LEU C C 1
ATOM 4849 O O . LEU C 1 102 ? 10.580 -22.219 -38.972 1.00 28.92 166 LEU C O 1
ATOM 4865 N N . LEU C 1 103 ? 8.704 -20.978 -39.053 1.00 25.94 167 LEU C N 1
ATOM 4866 C CA . LEU C 1 103 ? 8.279 -21.502 -40.346 1.00 29.58 167 LEU C CA 1
ATOM 4867 C C . LEU C 1 103 ? 9.232 -21.091 -41.468 1.00 26.11 167 LEU C C 1
ATOM 4868 O O . LEU C 1 103 ? 9.448 -21.851 -42.411 1.00 30.45 167 LEU C O 1
ATOM 4884 N N . CYS C 1 104 ? 9.793 -19.890 -41.369 1.00 27.13 168 CYS C N 1
ATOM 4885 C CA . CYS C 1 104 ? 10.791 -19.428 -42.331 1.00 28.42 168 CYS C CA 1
ATOM 4886 C C . CYS C 1 104 ? 12.048 -20.292 -42.271 1.00 31.19 168 CYS C C 1
ATOM 4887 O O . CYS C 1 104 ? 12.661 -20.588 -43.298 1.00 31.51 168 CYS C O 1
ATOM 4895 N N . LEU C 1 105 ? 12.424 -20.696 -41.062 1.00 30.58 169 LEU C N 1
ATOM 4896 C CA . LEU C 1 105 ? 13.622 -21.502 -40.862 1.00 32.20 169 LEU C CA 1
ATOM 4897 C C . LEU C 1 105 ? 13.435 -22.939 -41.340 1.00 32.22 169 LEU C C 1
ATOM 4898 O O . LEU C 1 105 ? 14.197 -23.412 -42.183 1.00 32.77 169 LEU C O 1
ATOM 4914 N N . ILE C 1 106 ? 12.431 -23.634 -40.810 1.00 27.70 170 ILE C N 1
ATOM 4915 C CA . ILE C 1 106 ? 12.232 -25.035 -41.162 1.00 24.77 170 ILE C CA 1
ATOM 4916 C C . ILE C 1 106 ? 11.758 -25.148 -42.608 1.00 32.18 170 ILE C C 1
ATOM 4917 O O . ILE C 1 106 ? 11.972 -26.169 -43.266 1.00 38.97 170 ILE C O 1
ATOM 4933 N N . GLY C 1 107 ? 11.126 -24.088 -43.103 1.00 28.59 171 GLY C N 1
ATOM 4934 C CA . GLY C 1 107 ? 10.686 -24.040 -44.485 1.00 33.83 171 GLY C CA 1
ATOM 4935 C C . GLY C 1 107 ? 11.817 -23.741 -45.452 1.00 37.42 171 GLY C C 1
ATOM 4936 O O . GLY C 1 107 ? 11.663 -23.926 -46.661 1.00 36.45 171 GLY C O 1
ATOM 4940 N N . GLU C 1 108 ? 12.949 -23.281 -44.922 1.00 27.98 172 GLU C N 1
ATOM 4941 C CA . GLU C 1 108 ? 14.106 -22.941 -45.741 1.00 35.63 172 GLU C CA 1
ATOM 4942 C C . GLU C 1 108 ? 13.732 -21.878 -46.778 1.00 33.37 172 GLU C C 1
ATOM 4943 O O . GLU C 1 108 ? 14.023 -22.016 -47.964 1.00 29.95 172 GLU C O 1
ATOM 4955 N N . ALA C 1 109 ? 13.095 -20.807 -46.318 1.00 29.99 173 ALA C N 1
ATOM 4956 C CA . ALA C 1 109 ? 12.606 -19.766 -47.215 1.00 38.88 173 ALA C CA 1
ATOM 4957 C C . ALA C 1 109 ? 13.716 -18.861 -47.743 1.00 33.15 173 ALA C C 1
ATOM 4958 O O . ALA C 1 109 ? 13.504 -18.110 -48.694 1.00 41.16 173 ALA C O 1
ATOM 4965 N N . PHE C 1 110 ? 14.892 -18.921 -47.127 1.00 41.39 174 PHE C N 1
ATOM 4966 C CA . PHE C 1 110 ? 16.000 -18.052 -47.519 1.00 43.43 174 PHE C CA 1
ATOM 4967 C C . PHE C 1 110 ? 16.870 -18.686 -48.604 1.00 42.86 174 PHE C C 1
ATOM 4968 O O . PHE C 1 110 ? 17.137 -19.886 -48.571 1.00 45.47 174 PHE C O 1
ATOM 4985 N N . ASP C 1 111 ? 17.314 -17.876 -49.562 1.00 44.27 175 ASP C N 1
ATOM 4986 C CA . ASP C 1 111 ? 18.230 -18.353 -50.599 1.00 51.45 175 ASP C CA 1
ATOM 4987 C C . ASP C 1 111 ? 19.556 -18.776 -49.976 1.00 46.89 175 ASP C C 1
ATOM 4988 O O . ASP C 1 111 ? 20.151 -19.776 -50.380 1.00 40.43 175 ASP C O 1
ATOM 4997 N N . HIS C 1 112 ? 20.011 -18.004 -48.990 1.00 48.79 176 HIS C N 1
ATOM 4998 C CA . HIS C 1 112 ? 21.223 -18.329 -48.244 1.00 50.31 176 HIS C CA 1
ATOM 4999 C C . HIS C 1 112 ? 20.882 -19.098 -46.979 1.00 46.15 176 HIS C C 1
ATOM 5000 O O . HIS C 1 112 ? 21.337 -18.748 -45.890 1.00 46.25 176 HIS C O 1
ATOM 5014 N N . SER C 1 113 ? 20.084 -20.147 -47.125 1.00 44.21 177 SER C N 1
ATOM 5015 C CA . SER C 1 113 ? 19.637 -20.924 -45.978 1.00 47.44 177 SER C CA 1
ATOM 5016 C C . SER C 1 113 ? 20.809 -21.613 -45.286 1.00 51.68 177 SER C C 1
ATOM 5017 O O . SER C 1 113 ? 20.741 -21.932 -44.095 1.00 40.65 177 SER C O 1
ATOM 5025 N N . ASP C 1 114 ? 21.876 -21.851 -46.044 1.00 39.13 178 ASP C N 1
ATOM 5026 C CA . ASP C 1 114 ? 23.078 -22.488 -45.517 1.00 43.99 178 ASP C CA 1
ATOM 5027 C C . ASP C 1 114 ? 23.724 -21.628 -44.430 1.00 45.00 178 ASP C C 1
ATOM 5028 O O . ASP C 1 114 ? 24.381 -22.141 -43.521 1.00 41.09 178 ASP C O 1
ATOM 5037 N N . GLN C 1 115 ? 23.527 -20.318 -44.527 1.00 40.86 179 GLN C N 1
ATOM 5038 C CA . GLN C 1 115 ? 24.151 -19.377 -43.604 1.00 36.42 179 GLN C CA 1
ATOM 5039 C C . GLN C 1 115 ? 23.425 -19.281 -42.260 1.00 36.96 179 GLN C C 1
ATOM 5040 O O . GLN C 1 115 ? 24.021 -18.896 -41.254 1.00 36.59 179 GLN C O 1
ATOM 5054 N N . ILE C 1 116 ? 22.145 -19.634 -42.239 1.00 35.00 180 ILE C N 1
ATOM 5055 C CA . ILE C 1 116 ? 21.365 -19.579 -41.006 1.00 33.81 180 ILE C CA 1
ATOM 5056 C C . ILE C 1 116 ? 21.702 -20.732 -40.066 1.00 30.51 180 ILE C C 1
ATOM 5057 O O . ILE C 1 116 ? 21.719 -21.884 -40.478 1.00 31.28 180 ILE C O 1
ATOM 5073 N N . CYS C 1 117 ? 21.953 -20.403 -38.801 1.00 24.69 181 CYS C N 1
ATOM 5074 C CA . CYS C 1 117 ? 22.260 -21.392 -37.766 1.00 26.93 181 CYS C CA 1
ATOM 5075 C C . CYS C 1 117 ? 21.032 -21.712 -36.931 1.00 26.30 181 CYS C C 1
ATOM 5076 O O . CYS C 1 117 ? 20.828 -22.848 -36.503 1.00 26.17 181 CYS C O 1
ATOM 5084 N N . GLY C 1 118 ? 20.222 -20.693 -36.680 1.00 24.01 182 GLY C N 1
ATOM 5085 C CA . GLY C 1 118 ? 19.027 -20.875 -35.888 1.00 23.97 182 GLY C CA 1
ATOM 5086 C C . GLY C 1 118 ? 18.411 -19.556 -35.490 1.00 22.60 182 GLY C C 1
ATOM 5087 O O . GLY C 1 118 ? 18.862 -18.493 -35.920 1.00 18.53 182 GLY C O 1
ATOM 5091 N N . ALA C 1 119 ? 17.374 -19.636 -34.663 1.00 25.14 183 ALA C N 1
ATOM 5092 C CA . ALA C 1 119 ? 16.689 -18.453 -34.171 1.00 21.24 183 ALA C CA 1
ATOM 5093 C C . ALA C 1 119 ? 16.480 -18.532 -32.664 1.00 22.51 183 ALA C C 1
ATOM 5094 O O . ALA C 1 119 ? 16.278 -19.613 -32.108 1.00 24.86 183 ALA C O 1
ATOM 5101 N N . VAL C 1 120 ? 16.527 -17.371 -32.017 1.00 24.35 184 VAL C N 1
ATOM 5102 C CA . VAL C 1 120 ? 16.330 -17.264 -30.577 1.00 23.86 184 VAL C CA 1
ATOM 5103 C C . VAL C 1 120 ? 15.265 -16.220 -30.269 1.00 27.42 184 VAL C C 1
ATOM 5104 O O . VAL C 1 120 ? 15.194 -15.183 -30.927 1.00 26.27 184 VAL C O 1
ATOM 5117 N N . ILE C 1 121 ? 14.437 -16.505 -29.270 1.00 26.91 185 ILE C N 1
ATOM 5118 C CA . ILE C 1 121 ? 13.521 -15.513 -28.731 1.00 25.24 185 ILE C CA 1
ATOM 5119 C C . ILE C 1 121 ? 13.819 -15.326 -27.243 1.00 25.38 185 ILE C C 1
ATOM 5120 O O . ILE C 1 121 ? 13.923 -16.298 -26.493 1.00 23.04 185 ILE C O 1
ATOM 5136 N N . ASN C 1 122 ? 13.995 -14.068 -26.842 1.00 19.71 186 ASN C N 1
ATOM 5137 C CA . ASN C 1 122 ? 14.236 -13.711 -25.449 1.00 25.74 186 ASN C CA 1
ATOM 5138 C C . ASN C 1 122 ? 13.004 -13.064 -24.840 1.00 30.45 186 ASN C C 1
ATOM 5139 O O . ASN C 1 122 ? 12.503 -12.063 -25.361 1.00 26.59 186 ASN C O 1
ATOM 5150 N N . ILE C 1 123 ? 12.528 -13.629 -23.735 1.00 28.38 187 ILE C N 1
ATOM 5151 C CA . ILE C 1 123 ? 11.407 -13.057 -23.002 1.00 33.97 187 ILE C CA 1
ATOM 5152 C C . ILE C 1 123 ? 11.913 -12.254 -21.804 1.00 33.84 187 ILE C C 1
ATOM 5153 O O . ILE C 1 123 ? 12.380 -12.818 -20.813 1.00 26.64 187 ILE C O 1
ATOM 5169 N N . ARG C 1 124 ? 11.815 -10.933 -21.920 1.00 37.04 188 ARG C N 1
ATOM 5170 C CA . ARG C 1 124 ? 12.230 -10.014 -20.868 1.00 35.76 188 ARG C CA 1
ATOM 5171 C C . ARG C 1 124 ? 11.134 -8.986 -20.621 1.00 39.55 188 ARG C C 1
ATOM 5172 O O . ARG C 1 124 ? 10.299 -8.733 -21.490 1.00 38.89 188 ARG C O 1
ATOM 5193 N N . GLY C 1 125 ? 11.147 -8.385 -19.438 1.00 43.47 189 GLY C N 1
ATOM 5194 C CA . GLY C 1 125 ? 10.132 -7.415 -19.076 1.00 47.95 189 GLY C CA 1
ATOM 5195 C C . GLY C 1 125 ? 10.342 -6.096 -19.788 1.00 49.44 189 GLY C C 1
ATOM 5196 O O . GLY C 1 125 ? 9.400 -5.506 -20.318 1.00 53.22 189 GLY C O 1
ATOM 5200 N N . LYS C 1 126 ? 11.588 -5.634 -19.800 1.00 49.54 190 LYS C N 1
ATOM 5201 C CA . LYS C 1 126 ? 11.932 -4.360 -20.421 1.00 53.41 190 LYS C CA 1
ATOM 5202 C C . LYS C 1 126 ? 11.630 -4.373 -21.914 1.00 53.12 190 LYS C C 1
ATOM 5203 O O . LYS C 1 126 ? 11.017 -3.444 -22.439 1.00 55.23 190 LYS C O 1
ATOM 5207 N N . SER C 1 127 ? 12.057 -5.433 -22.592 1.00 53.56 191 SER C N 1
ATOM 5208 C CA . SER C 1 127 ? 11.898 -5.531 -24.036 1.00 48.84 191 SER C CA 1
ATOM 5209 C C . SER C 1 127 ? 12.132 -6.953 -24.519 1.00 42.31 191 SER C C 1
ATOM 5210 O O . SER C 1 127 ? 13.108 -7.595 -24.135 1.00 49.19 191 SER C O 1
ATOM 5218 N N . ASN C 1 128 ? 11.237 -7.435 -25.372 1.00 38.79 192 ASN C N 1
ATOM 5219 C CA . ASN C 1 128 ? 11.373 -8.760 -25.957 1.00 35.99 192 ASN C CA 1
ATOM 5220 C C . ASN C 1 128 ? 12.147 -8.693 -27.266 1.00 30.93 192 ASN C C 1
ATOM 5221 O O . ASN C 1 128 ? 12.091 -7.685 -27.975 1.00 30.21 192 ASN C O 1
ATOM 5232 N N . LYS C 1 129 ? 12.875 -9.762 -27.579 1.00 25.28 193 LYS C N 1
ATOM 5233 C CA . LYS C 1 129 ? 13.698 -9.801 -28.786 1.00 29.43 193 LYS C CA 1
ATOM 5234 C C . LYS C 1 129 ? 13.614 -11.152 -29.485 1.00 25.66 193 LYS C C 1
ATOM 5235 O O . LYS C 1 129 ? 13.527 -12.197 -28.839 1.00 26.22 193 LYS C O 1
ATOM 5254 N N . ILE C 1 130 ? 13.619 -11.107 -30.813 1.00 26.07 194 ILE C N 1
ATOM 5255 C CA . ILE C 1 130 ? 13.715 -12.303 -31.640 1.00 31.56 194 ILE C CA 1
ATOM 5256 C C . ILE C 1 130 ? 14.895 -12.132 -32.597 1.00 28.52 194 ILE C C 1
ATOM 5257 O O . ILE C 1 130 ? 14.987 -11.126 -33.301 1.00 29.36 194 ILE C O 1
ATOM 5273 N N . SER C 1 131 ? 15.794 -13.111 -32.614 1.00 25.84 195 SER C N 1
ATOM 5274 C CA . SER C 1 131 ? 17.021 -13.003 -33.393 1.00 31.57 195 SER C CA 1
ATOM 5275 C C . SER C 1 131 ? 17.241 -14.210 -34.292 1.00 28.17 195 SER C C 1
ATOM 5276 O O . SER C 1 131 ? 16.944 -15.341 -33.912 1.00 30.82 195 SER C O 1
ATOM 5284 N N . ILE C 1 132 ? 17.752 -13.946 -35.492 1.00 25.69 196 ILE C N 1
ATOM 5285 C CA . ILE C 1 132 ? 18.131 -14.994 -36.435 1.00 28.86 196 ILE C CA 1
ATOM 5286 C C . ILE C 1 132 ? 19.658 -15.057 -36.480 1.00 24.07 196 ILE C C 1
ATOM 5287 O O . ILE C 1 132 ? 20.305 -14.086 -36.860 1.00 20.31 196 ILE C O 1
ATOM 5303 N N . TRP C 1 133 ? 20.230 -16.188 -36.076 1.00 26.58 197 TRP C N 1
ATOM 5304 C CA . TRP C 1 133 ? 21.686 -16.332 -36.015 1.00 29.79 197 TRP C CA 1
ATOM 5305 C C . TRP C 1 133 ? 22.275 -16.807 -37.347 1.00 28.58 197 TRP C C 1
ATOM 5306 O O . TRP C 1 133 ? 21.809 -17.788 -37.923 1.00 28.12 197 TRP C O 1
ATOM 5327 N N . THR C 1 134 ? 23.315 -16.113 -37.806 1.00 30.11 198 THR C N 1
ATOM 5328 C CA . THR C 1 134 ? 23.978 -16.401 -39.080 1.00 31.94 198 THR C CA 1
ATOM 5329 C C . THR C 1 134 ? 25.364 -16.994 -38.848 1.00 28.10 198 THR C C 1
ATOM 5330 O O . THR C 1 134 ? 26.014 -16.684 -37.853 1.00 34.67 198 THR C O 1
ATOM 5341 N N . ALA C 1 135 ? 25.820 -17.828 -39.777 1.00 31.37 199 ALA C N 1
ATOM 5342 C CA . ALA C 1 135 ? 27.090 -18.537 -39.625 1.00 32.62 199 ALA C CA 1
ATOM 5343 C C . ALA C 1 135 ? 28.295 -17.641 -39.869 1.00 32.12 199 ALA C C 1
ATOM 5344 O O . ALA C 1 135 ? 29.330 -17.789 -39.217 1.00 28.34 199 ALA C O 1
ATOM 5351 N N . ASP C 1 136 ? 28.165 -16.730 -40.824 1.00 34.79 200 ASP C N 1
ATOM 5352 C CA . ASP C 1 136 ? 29.253 -15.826 -41.161 1.00 40.87 200 ASP C CA 1
ATOM 5353 C C . ASP C 1 136 ? 28.823 -14.371 -41.110 1.00 39.59 200 ASP C C 1
ATOM 5354 O O . ASP C 1 136 ? 27.997 -13.922 -41.906 1.00 50.22 200 ASP C O 1
ATOM 5363 N N . GLY C 1 137 ? 29.416 -13.636 -40.179 1.00 37.85 201 GLY C N 1
ATOM 5364 C CA . GLY C 1 137 ? 29.143 -12.222 -40.033 1.00 39.20 201 GLY C CA 1
ATOM 5365 C C . GLY C 1 137 ? 29.721 -11.383 -41.155 1.00 44.26 201 GLY C C 1
ATOM 5366 O O . GLY C 1 137 ? 29.209 -10.305 -41.453 1.00 59.02 201 GLY C O 1
ATOM 5370 N N . ASN C 1 138 ? 30.785 -11.872 -41.784 1.00 46.78 202 ASN C N 1
ATOM 5371 C CA . ASN C 1 138 ? 31.446 -11.121 -42.846 1.00 50.38 202 ASN C CA 1
ATOM 5372 C C . ASN C 1 138 ? 30.791 -11.296 -44.219 1.00 53.83 202 ASN C C 1
ATOM 5373 O O . ASN C 1 138 ? 31.106 -10.566 -45.159 1.00 53.30 202 ASN C O 1
ATOM 5384 N N . ASN C 1 139 ? 29.875 -12.256 -44.325 1.00 54.53 203 ASN C N 1
ATOM 5385 C CA . ASN C 1 139 ? 29.136 -12.482 -45.564 1.00 40.42 203 ASN C CA 1
ATOM 5386 C C . ASN C 1 139 ? 27.963 -11.516 -45.685 1.00 42.07 203 ASN C C 1
ATOM 5387 O O . ASN C 1 139 ? 26.814 -11.877 -45.427 1.00 47.46 203 ASN C O 1
ATOM 5398 N N . GLU C 1 140 ? 28.263 -10.288 -46.091 1.00 48.03 204 GLU C N 1
ATOM 5399 C CA . GLU C 1 140 ? 27.273 -9.218 -46.130 1.00 46.84 204 GLU C CA 1
ATOM 5400 C C . GLU C 1 140 ? 26.098 -9.527 -47.050 1.00 43.83 204 GLU C C 1
ATOM 5401 O O . GLU C 1 140 ? 24.948 -9.273 -46.702 1.00 49.50 204 GLU C O 1
ATOM 5413 N N . GLU C 1 141 ? 26.388 -10.062 -48.227 1.00 36.97 205 GLU C N 1
ATOM 5414 C CA . GLU C 1 141 ? 25.344 -10.362 -49.196 1.00 43.79 205 GLU C CA 1
ATOM 5415 C C . GLU C 1 141 ? 24.346 -11.386 -48.649 1.00 45.32 205 GLU C C 1
ATOM 5416 O O . GLU C 1 141 ? 23.136 -11.248 -48.846 1.00 40.51 205 GLU C O 1
ATOM 5428 N N . ALA C 1 142 ? 24.850 -12.402 -47.954 1.00 41.72 206 ALA C N 1
ATOM 5429 C CA . ALA C 1 142 ? 23.991 -13.419 -47.350 1.00 38.37 206 ALA C CA 1
ATOM 5430 C C . ALA C 1 142 ? 23.161 -12.833 -46.213 1.00 38.71 206 ALA C C 1
ATOM 5431 O O . ALA C 1 142 ? 21.978 -13.142 -46.067 1.00 36.71 206 ALA C O 1
ATOM 5438 N N . ALA C 1 143 ? 23.789 -11.988 -45.405 1.00 35.93 207 ALA C N 1
ATOM 5439 C CA . ALA C 1 143 ? 23.103 -11.357 -44.289 1.00 41.29 207 ALA C CA 1
ATOM 5440 C C . ALA C 1 143 ? 21.999 -10.437 -44.791 1.00 36.77 207 ALA C C 1
ATOM 5441 O O . ALA C 1 143 ? 20.879 -10.457 -44.284 1.00 36.71 207 ALA C O 1
ATOM 5448 N N . LEU C 1 144 ? 22.322 -9.634 -45.796 1.00 37.76 208 LEU C N 1
ATOM 5449 C CA . LEU C 1 144 ? 21.390 -8.641 -46.305 1.00 41.65 208 LEU C CA 1
ATOM 5450 C C . LEU C 1 144 ? 20.169 -9.313 -46.932 1.00 44.23 208 LEU C C 1
ATOM 5451 O O . LEU C 1 144 ? 19.038 -8.862 -46.742 1.00 43.25 208 LEU C O 1
ATOM 5467 N N . GLU C 1 145 ? 20.398 -10.399 -47.667 1.00 42.01 209 GLU C N 1
ATOM 5468 C CA . GLU C 1 145 ? 19.308 -11.155 -48.278 1.00 43.21 209 GLU C CA 1
ATOM 5469 C C . GLU C 1 145 ? 18.411 -11.749 -47.194 1.00 43.44 209 GLU C C 1
ATOM 5470 O O . GLU C 1 145 ? 17.187 -11.631 -47.254 1.00 41.39 209 GLU C O 1
ATOM 5482 N N . ILE C 1 146 ? 19.028 -12.372 -46.197 1.00 42.49 210 ILE C N 1
ATOM 5483 C CA . ILE C 1 146 ? 18.286 -12.928 -45.074 1.00 42.10 210 ILE C CA 1
ATOM 5484 C C . ILE C 1 146 ? 17.521 -11.825 -44.356 1.00 42.40 210 ILE C C 1
ATOM 5485 O O . ILE C 1 146 ? 16.373 -12.013 -43.966 1.00 34.73 210 ILE C O 1
ATOM 5501 N N . GLY C 1 147 ? 18.162 -10.671 -44.196 1.00 40.93 211 GLY C N 1
ATOM 5502 C CA . GLY C 1 147 ? 17.559 -9.546 -43.508 1.00 35.85 211 GLY C CA 1
ATOM 5503 C C . GLY C 1 147 ? 16.305 -9.027 -44.183 1.00 44.32 211 GLY C C 1
ATOM 5504 O O . GLY C 1 147 ? 15.268 -8.862 -43.540 1.00 46.31 211 GLY C O 1
ATOM 5508 N N . HIS C 1 148 ? 16.395 -8.767 -45.483 1.00 44.42 212 HIS C N 1
ATOM 5509 C CA . HIS C 1 148 ? 15.282 -8.174 -46.211 1.00 43.68 212 HIS C CA 1
ATOM 5510 C C . HIS C 1 148 ? 14.118 -9.155 -46.380 1.00 48.08 212 HIS C C 1
ATOM 5511 O O . HIS C 1 148 ? 12.955 -8.749 -46.374 1.00 47.18 212 HIS C O 1
ATOM 5525 N N . LYS C 1 149 ? 14.427 -10.439 -46.536 1.00 40.00 213 LYS C N 1
ATOM 5526 C CA . LYS C 1 149 ? 13.384 -11.453 -46.660 1.00 40.20 213 LYS C CA 1
ATOM 5527 C C . LYS C 1 149 ? 12.669 -11.615 -45.325 1.00 45.70 213 LYS C C 1
ATOM 5528 O O . LYS C 1 149 ? 11.460 -11.855 -45.267 1.00 40.82 213 LYS C O 1
ATOM 5547 N N . LEU C 1 150 ? 13.436 -11.472 -44.251 1.00 44.32 214 LEU C N 1
ATOM 5548 C CA . LEU C 1 150 ? 12.903 -11.561 -42.905 1.00 43.54 214 LEU C CA 1
ATOM 5549 C C . LEU C 1 150 ? 11.915 -10.427 -42.653 1.00 45.36 214 LEU C C 1
ATOM 5550 O O . LEU C 1 150 ? 10.873 -10.619 -42.026 1.00 42.35 214 LEU C O 1
ATOM 5566 N N . ARG C 1 151 ? 12.251 -9.246 -43.159 1.00 39.67 215 ARG C N 1
ATOM 5567 C CA . ARG C 1 151 ? 11.398 -8.077 -43.015 1.00 35.81 215 ARG C CA 1
ATOM 5568 C C . ARG C 1 151 ? 10.103 -8.261 -43.798 1.00 44.65 215 ARG C C 1
ATOM 5569 O O . ARG C 1 151 ? 9.055 -7.738 -43.417 1.00 44.75 215 ARG C O 1
ATOM 5590 N N . ASP C 1 152 ? 10.187 -9.013 -44.893 1.00 42.50 216 ASP C N 1
ATOM 5591 C CA . ASP C 1 152 ? 9.024 -9.313 -45.722 1.00 44.91 216 ASP C CA 1
ATOM 5592 C C . ASP C 1 152 ? 8.144 -10.348 -45.038 1.00 46.03 216 ASP C C 1
ATOM 5593 O O . ASP C 1 152 ? 6.973 -10.090 -44.755 1.00 49.24 216 ASP C O 1
ATOM 5602 N N . ALA C 1 153 ? 8.720 -11.512 -44.760 1.00 44.10 217 ALA C N 1
ATOM 5603 C CA . ALA C 1 153 ? 7.972 -12.625 -44.194 1.00 35.43 217 ALA C CA 1
ATOM 5604 C C . ALA C 1 153 ? 7.313 -12.249 -42.867 1.00 44.10 217 ALA C C 1
ATOM 5605 O O . ALA C 1 153 ? 6.231 -12.743 -42.547 1.00 44.63 217 ALA C O 1
ATOM 5612 N N . LEU C 1 154 ? 7.959 -11.369 -42.104 1.00 45.50 218 LEU C N 1
ATOM 5613 C CA . LEU C 1 154 ? 7.433 -10.947 -40.805 1.00 46.12 218 LEU C CA 1
ATOM 5614 C C . LEU C 1 154 ? 6.604 -9.669 -40.896 1.00 42.87 218 LEU C C 1
ATOM 5615 O O . LEU C 1 154 ? 5.896 -9.319 -39.950 1.00 35.03 218 LEU C O 1
ATOM 5631 N N . ARG C 1 155 ? 6.710 -8.973 -42.025 1.00 46.46 219 ARG C N 1
ATOM 5632 C CA . ARG C 1 155 ? 5.927 -7.764 -42.272 1.00 45.51 219 ARG C CA 1
ATOM 5633 C C . ARG C 1 155 ? 6.069 -6.793 -41.109 1.00 42.93 219 ARG C C 1
ATOM 5634 O O . ARG C 1 155 ? 5.083 -6.367 -40.510 1.00 52.47 219 ARG C O 1
ATOM 5655 N N . LEU C 1 156 ? 7.313 -6.454 -40.792 1.00 54.01 220 LEU C N 1
ATOM 5656 C CA . LEU C 1 156 ? 7.612 -5.624 -39.636 1.00 52.97 220 LEU C CA 1
ATOM 5657 C C . LEU C 1 156 ? 7.197 -4.173 -39.837 1.00 51.39 220 LEU C C 1
ATOM 5658 O O . LEU C 1 156 ? 7.421 -3.594 -40.900 1.00 58.28 220 LEU C O 1
ATOM 5674 N N . GLY C 1 157 ? 6.592 -3.595 -38.805 1.00 51.96 221 GLY C N 1
ATOM 5675 C CA . GLY C 1 157 ? 6.236 -2.189 -38.815 1.00 54.42 221 GLY C CA 1
ATOM 5676 C C . GLY C 1 157 ? 7.457 -1.308 -38.632 1.00 69.60 221 GLY C C 1
ATOM 5677 O O . GLY C 1 157 ? 8.536 -1.792 -38.286 1.00 62.90 221 GLY C O 1
ATOM 5681 N N . ARG C 1 158 ? 7.289 -0.010 -38.862 1.00 78.68 222 ARG C N 1
ATOM 5682 C CA . ARG C 1 158 ? 8.385 0.937 -38.707 1.00 75.26 222 ARG C CA 1
ATOM 5683 C C . ARG C 1 158 ? 8.848 0.987 -37.256 1.00 76.13 222 ARG C C 1
ATOM 5684 O O . ARG C 1 158 ? 10.035 1.167 -36.984 1.00 88.23 222 ARG C O 1
ATOM 5688 N N . ASN C 1 159 ? 7.910 0.821 -36.327 1.00 68.84 223 ASN C N 1
ATOM 5689 C CA . ASN C 1 159 ? 8.234 0.863 -34.905 1.00 69.54 223 ASN C CA 1
ATOM 5690 C C . ASN C 1 159 ? 9.152 -0.282 -34.484 1.00 72.29 223 ASN C C 1
ATOM 5691 O O . ASN C 1 159 ? 10.043 -0.096 -33.656 1.00 72.70 223 ASN C O 1
ATOM 5702 N N . ASN C 1 160 ? 8.926 -1.466 -35.046 1.00 67.22 224 ASN C N 1
ATOM 5703 C CA . ASN C 1 160 ? 9.812 -2.601 -34.811 1.00 59.84 224 ASN C CA 1
ATOM 5704 C C . ASN C 1 160 ? 11.139 -2.434 -35.543 1.00 60.58 224 ASN C C 1
ATOM 5705 O O . ASN C 1 160 ? 11.166 -2.199 -36.752 1.00 66.64 224 ASN C O 1
ATOM 5716 N N . SER C 1 161 ? 12.234 -2.577 -34.803 1.00 49.96 225 SER C N 1
ATOM 5717 C CA . SER C 1 161 ? 13.573 -2.331 -35.326 1.00 42.27 225 SER C CA 1
ATOM 5718 C C . SER C 1 161 ? 14.237 -3.624 -35.773 1.00 37.42 225 SER C C 1
ATOM 5719 O O . SER C 1 161 ? 14.054 -4.664 -35.142 1.00 32.58 225 SER C O 1
ATOM 5727 N N . LEU C 1 162 ? 15.007 -3.550 -36.857 1.00 31.03 226 LEU C N 1
ATOM 5728 C CA . LEU C 1 162 ? 15.764 -4.695 -37.355 1.00 27.91 226 LEU C CA 1
ATOM 5729 C C . LEU C 1 162 ? 17.226 -4.307 -37.573 1.00 31.08 226 LEU C C 1
ATOM 5730 O O . LEU C 1 162 ? 17.532 -3.447 -38.397 1.00 29.77 226 LEU C O 1
ATOM 5746 N N . GLN C 1 163 ? 18.126 -4.940 -36.828 1.00 32.56 227 GLN C N 1
ATOM 5747 C CA . GLN C 1 163 ? 19.539 -4.586 -36.880 1.00 34.17 227 GLN C CA 1
ATOM 5748 C C . GLN C 1 163 ? 20.428 -5.815 -36.819 1.00 32.34 227 GLN C C 1
ATOM 5749 O O . GLN C 1 163 ? 20.244 -6.689 -35.972 1.00 37.70 227 GLN C O 1
ATOM 5763 N N . TYR C 1 164 ? 21.397 -5.872 -37.725 1.00 31.98 228 TYR C N 1
ATOM 5764 C CA . TYR C 1 164 ? 22.351 -6.968 -37.745 1.00 31.64 228 TYR C CA 1
ATOM 5765 C C . TYR C 1 164 ? 23.547 -6.604 -36.888 1.00 29.33 228 TYR C C 1
ATOM 5766 O O . TYR C 1 164 ? 23.927 -5.438 -36.809 1.00 29.41 228 TYR C O 1
ATOM 5784 N N . GLN C 1 165 ? 24.127 -7.608 -36.236 1.00 31.21 229 GLN C N 1
ATOM 5785 C CA . GLN C 1 165 ? 25.288 -7.403 -35.378 1.00 22.46 229 GLN C CA 1
ATOM 5786 C C . GLN C 1 165 ? 26.135 -8.666 -35.287 1.00 29.02 229 GLN C C 1
ATOM 5787 O O . GLN C 1 165 ? 25.622 -9.782 -35.380 1.00 32.52 229 GLN C O 1
ATOM 5801 N N . LEU C 1 166 ? 27.434 -8.475 -35.092 1.00 34.08 230 LEU C N 1
ATOM 5802 C CA . LEU C 1 166 ? 28.360 -9.580 -34.896 1.00 28.90 230 LEU C CA 1
ATOM 5803 C C . LEU C 1 166 ? 28.205 -10.161 -33.499 1.00 21.98 230 LEU C C 1
ATOM 5804 O O . LEU C 1 166 ? 27.919 -9.437 -32.547 1.00 27.70 230 LEU C O 1
ATOM 5820 N N . HIS C 1 167 ? 28.388 -11.471 -33.383 1.00 20.87 231 HIS C N 1
ATOM 5821 C CA . HIS C 1 167 ? 28.387 -12.123 -32.082 1.00 21.66 231 HIS C CA 1
ATOM 5822 C C . HIS C 1 167 ? 29.621 -11.721 -31.298 1.00 26.20 231 HIS C C 1
ATOM 5823 O O . HIS C 1 167 ? 29.542 -11.396 -30.113 1.00 31.76 231 HIS C O 1
ATOM 5837 N N . LYS C 1 168 ? 30.762 -11.741 -31.977 1.00 25.31 232 LYS C N 1
ATOM 5838 C CA . LYS C 1 168 ? 32.040 -11.505 -31.331 1.00 30.72 232 LYS C CA 1
ATOM 5839 C C . LYS C 1 168 ? 32.176 -10.051 -30.911 1.00 29.92 232 LYS C C 1
ATOM 5840 O O . LYS C 1 168 ? 31.599 -9.149 -31.518 1.00 25.40 232 LYS C O 1
ATOM 5859 N N . ASP C 1 169 ? 32.919 -9.851 -29.834 1.00 23.72 233 ASP C N 1
ATOM 5860 C CA . ASP C 1 169 ? 33.272 -8.531 -29.357 1.00 32.71 233 ASP C CA 1
ATOM 5861 C C . ASP C 1 169 ? 34.610 -8.158 -29.997 1.00 41.86 233 ASP C C 1
ATOM 5862 O O . ASP C 1 169 ? 35.610 -8.839 -29.779 1.00 39.60 233 ASP C O 1
ATOM 5871 N N . THR C 1 170 ? 34.626 -7.106 -30.810 1.00 42.02 234 THR C N 1
ATOM 5872 C CA . THR C 1 170 ? 35.825 -6.768 -31.575 1.00 43.49 234 THR C CA 1
ATOM 5873 C C . THR C 1 170 ? 35.986 -5.265 -31.810 1.00 42.59 234 THR C C 1
ATOM 5874 O O . THR C 1 170 ? 35.003 -4.525 -31.864 1.00 40.48 234 THR C O 1
ATOM 5885 N N . MET C 1 171 ? 37.238 -4.832 -31.953 1.00 46.59 235 MET C N 1
ATOM 5886 C CA . MET C 1 171 ? 37.563 -3.423 -32.166 1.00 53.82 235 MET C CA 1
ATOM 5887 C C . MET C 1 171 ? 37.949 -3.140 -33.616 1.00 44.05 235 MET C C 1
ATOM 5888 O O . MET C 1 171 ? 38.329 -4.044 -34.360 1.00 45.65 235 MET C O 1
ATOM 5892 N N . MET D 2 4 ? 14.131 -25.352 -54.362 1.00 61.34 -2 MET D N 1
ATOM 5893 C CA . MET D 2 4 ? 12.721 -25.824 -54.474 1.00 47.64 -2 MET D CA 1
ATOM 5894 C C . MET D 2 4 ? 12.507 -27.109 -53.675 1.00 53.57 -2 MET D C 1
ATOM 5895 O O . MET D 2 4 ? 11.453 -27.301 -53.063 1.00 48.75 -2 MET D O 1
ATOM 5901 N N . LEU D 2 5 ? 13.507 -27.987 -53.681 1.00 52.79 -1 LEU D N 1
ATOM 5902 C CA . LEU D 2 5 ? 13.415 -29.258 -52.967 1.00 48.14 -1 LEU D CA 1
ATOM 5903 C C . LEU D 2 5 ? 13.585 -29.054 -51.461 1.00 42.73 -1 LEU D C 1
ATOM 5904 O O . LEU D 2 5 ? 14.483 -28.336 -51.026 1.00 44.19 -1 LEU D O 1
ATOM 5920 N N . GLU D 2 6 ? 12.721 -29.699 -50.677 1.00 43.84 0 GLU D N 1
ATOM 5921 C CA . GLU D 2 6 ? 12.724 -29.572 -49.219 1.00 45.61 0 GLU D CA 1
ATOM 5922 C C . GLU D 2 6 ? 12.522 -28.115 -48.783 1.00 39.15 0 GLU D C 1
ATOM 5923 O O . GLU D 2 6 ? 13.024 -27.692 -47.744 1.00 39.49 0 GLU D O 1
ATOM 5935 N N . ARG D 2 7 ? 11.763 -27.368 -49.581 1.00 33.47 1 ARG D N 1
ATOM 5936 C CA . ARG D 2 7 ? 11.370 -26.006 -49.237 1.00 36.83 1 ARG D CA 1
ATOM 5937 C C . ARG D 2 7 ? 9.850 -25.934 -49.137 1.00 34.11 1 ARG D C 1
ATOM 5938 O O . ARG D 2 7 ? 9.141 -26.347 -50.054 1.00 48.65 1 ARG D O 1
ATOM 5959 N N . TYR D 2 8 ? 9.361 -25.433 -48.006 1.00 38.72 2 TYR D N 1
ATOM 5960 C CA . TYR D 2 8 ? 7.927 -25.274 -47.771 1.00 31.09 2 TYR D CA 1
ATOM 5961 C C . TYR D 2 8 ? 7.583 -23.835 -47.412 1.00 28.35 2 TYR D C 1
ATOM 5962 O O . TYR D 2 8 ? 8.222 -23.233 -46.556 1.00 35.06 2 TYR D O 1
ATOM 5980 N N . SER D 2 9 ? 6.560 -23.293 -48.059 1.00 35.09 3 SER D N 1
ATOM 5981 C CA . SER D 2 9 ? 6.083 -21.954 -47.746 1.00 33.77 3 SER D CA 1
ATOM 5982 C C . SER D 2 9 ? 5.277 -21.978 -46.455 1.00 31.73 3 SER D C 1
ATOM 5983 O O . SER D 2 9 ? 4.978 -23.045 -45.922 1.00 33.97 3 SER D O 1
ATOM 5991 N N . LYS D 2 10 ? 4.916 -20.800 -45.960 1.00 31.73 4 LYS D N 1
ATOM 5992 C CA . LYS D 2 10 ? 4.097 -20.704 -44.758 1.00 30.68 4 LYS D CA 1
ATOM 5993 C C . LYS D 2 10 ? 2.740 -21.382 -44.974 1.00 37.61 4 LYS D C 1
ATOM 5994 O O . LYS D 2 10 ? 2.256 -22.101 -44.104 1.00 50.03 4 LYS D O 1
ATOM 6013 N N . VAL D 2 11 ? 2.134 -21.156 -46.136 1.00 41.89 5 VAL D N 1
ATOM 6014 C CA . VAL D 2 11 ? 0.852 -21.776 -46.467 1.00 40.42 5 VAL D CA 1
ATOM 6015 C C . VAL D 2 11 ? 0.960 -23.299 -46.531 1.00 40.54 5 VAL D C 1
ATOM 6016 O O . VAL D 2 11 ? 0.077 -24.009 -46.054 1.00 40.02 5 VAL D O 1
ATOM 6029 N N . ASP D 2 12 ? 2.038 -23.791 -47.136 1.00 42.09 6 ASP D N 1
ATOM 6030 C CA . ASP D 2 12 ? 2.281 -25.226 -47.228 1.00 40.53 6 ASP D CA 1
ATOM 6031 C C . ASP D 2 12 ? 2.383 -25.849 -45.846 1.00 37.54 6 ASP D C 1
ATOM 6032 O O . ASP D 2 12 ? 1.713 -26.835 -45.549 1.00 35.53 6 ASP D O 1
ATOM 6041 N N . LEU D 2 13 ? 3.238 -25.271 -45.008 1.00 38.21 7 LEU D N 1
ATOM 6042 C CA . LEU D 2 13 ? 3.481 -25.814 -43.679 1.00 38.54 7 LEU D CA 1
ATOM 6043 C C . LEU D 2 13 ? 2.211 -25.767 -42.833 1.00 34.95 7 LEU D C 1
ATOM 6044 O O . LEU D 2 13 ? 1.917 -26.710 -42.100 1.00 32.77 7 LEU D O 1
ATOM 6060 N N . LEU D 2 14 ? 1.446 -24.686 -42.954 1.00 32.16 8 LEU D N 1
ATOM 6061 C CA . LEU D 2 14 ? 0.216 -24.539 -42.177 1.00 37.35 8 LEU D CA 1
ATOM 6062 C C . LEU D 2 14 ? -0.812 -25.599 -42.562 1.00 35.33 8 LEU D C 1
ATOM 6063 O O . LEU D 2 14 ? -1.539 -26.104 -41.709 1.00 42.02 8 LEU D O 1
ATOM 6079 N N . ALA D 2 15 ? -0.859 -25.937 -43.846 1.00 36.14 9 ALA D N 1
ATOM 6080 C CA . ALA D 2 15 ? -1.789 -26.943 -44.347 1.00 39.00 9 ALA D CA 1
ATOM 6081 C C . ALA D 2 15 ? -1.558 -28.279 -43.652 1.00 40.33 9 ALA D C 1
ATOM 6082 O O . ALA D 2 15 ? -2.507 -28.983 -43.308 1.00 44.75 9 ALA D O 1
ATOM 6089 N N . LEU D 2 16 ? -0.290 -28.613 -43.433 1.00 46.22 10 LEU D N 1
ATOM 6090 C CA . LEU D 2 16 ? 0.071 -29.895 -42.843 1.00 33.89 10 LEU D CA 1
ATOM 6091 C C . LEU D 2 16 ? -0.168 -29.912 -41.342 1.00 37.35 10 LEU D C 1
ATOM 6092 O O . LEU D 2 16 ? -0.032 -30.951 -40.701 1.00 43.70 10 LEU D O 1
ATOM 6108 N N . ARG D 2 17 ? -0.526 -28.761 -40.783 1.00 40.25 11 ARG D N 1
ATOM 6109 C CA . ARG D 2 17 ? -0.812 -28.665 -39.358 1.00 38.23 11 ARG D CA 1
ATOM 6110 C C . ARG D 2 17 ? -2.045 -29.495 -39.009 1.00 50.94 11 ARG D C 1
ATOM 6111 O O . ARG D 2 17 ? -2.144 -30.046 -37.911 1.00 60.80 11 ARG D O 1
ATOM 6132 N N . TYR D 2 18 ? -2.977 -29.591 -39.953 1.00 50.76 12 TYR D N 1
ATOM 6133 C CA . TYR D 2 18 ? -4.216 -30.331 -39.736 1.00 65.20 12 TYR D CA 1
ATOM 6134 C C . TYR D 2 18 ? -4.094 -31.789 -40.179 1.00 61.88 12 TYR D C 1
ATOM 6135 O O . TYR D 2 18 ? -5.093 -32.500 -40.277 1.00 70.24 12 TYR D O 1
ATOM 6153 N N . SER D 2 19 ? -2.869 -32.229 -40.440 1.00 53.79 13 SER D N 1
ATOM 6154 C CA . SER D 2 19 ? -2.616 -33.625 -40.772 1.00 52.04 13 SER D CA 1
ATOM 6155 C C . SER D 2 19 ? -2.703 -34.479 -39.511 1.00 47.42 13 SER D C 1
ATOM 6156 O O . SER D 2 19 ? -2.304 -34.027 -38.439 1.00 53.75 13 SER D O 1
ATOM 6164 N N . PRO D 2 20 ? -3.223 -35.714 -39.628 1.00 44.14 14 PRO D N 1
ATOM 6165 C CA . PRO D 2 20 ? -3.333 -36.586 -38.451 1.00 51.43 14 PRO D CA 1
ATOM 6166 C C . PRO D 2 20 ? -1.988 -36.873 -37.789 1.00 55.58 14 PRO D C 1
ATOM 6167 O O . PRO D 2 20 ? -1.923 -37.096 -36.579 1.00 55.01 14 PRO D O 1
ATOM 6178 N N . LEU D 2 21 ? -0.927 -36.863 -38.585 1.00 57.53 15 LEU D N 1
ATOM 6179 C CA . LEU D 2 21 ? 0.417 -37.113 -38.083 1.00 51.65 15 LEU D CA 1
ATOM 6180 C C . LEU D 2 21 ? 0.923 -35.923 -37.274 1.00 49.91 15 LEU D C 1
ATOM 6181 O O . LEU D 2 21 ? 1.757 -36.072 -36.378 1.00 50.55 15 LEU D O 1
ATOM 6197 N N . SER D 2 22 ? 0.408 -34.741 -37.598 1.00 49.24 16 SER D N 1
ATOM 6198 C CA . SER D 2 22 ? 0.713 -33.531 -36.845 1.00 42.74 16 SER D CA 1
ATOM 6199 C C . SER D 2 22 ? -0.085 -33.477 -35.547 1.00 44.83 16 SER D C 1
ATOM 6200 O O . SER D 2 22 ? 0.189 -32.650 -34.677 1.00 43.69 16 SER D O 1
ATOM 6208 N N . GLN D 2 23 ? -1.081 -34.352 -35.431 1.00 49.26 17 GLN D N 1
ATOM 6209 C CA . GLN D 2 23 ? -1.958 -34.375 -34.265 1.00 55.54 17 GLN D CA 1
ATOM 6210 C C . GLN D 2 23 ? -1.399 -35.284 -33.170 1.00 51.49 17 GLN D C 1
ATOM 6211 O O . GLN D 2 23 ? -1.748 -35.139 -31.998 1.00 50.32 17 GLN D O 1
ATOM 6225 N N . THR D 2 24 ? -0.531 -36.215 -33.559 1.00 50.98 18 THR D N 1
ATOM 6226 C CA . THR D 2 24 ? 0.088 -37.142 -32.613 1.00 49.79 18 THR D CA 1
ATOM 6227 C C . THR D 2 24 ? 0.737 -36.392 -31.454 1.00 48.32 18 THR D C 1
ATOM 6228 O O . THR D 2 24 ? 1.537 -35.483 -31.680 1.00 44.65 18 THR D O 1
ATOM 6239 N N . PRO D 2 25 ? 0.400 -36.765 -30.207 1.00 51.43 19 PRO D N 1
ATOM 6240 C CA . PRO D 2 25 ? 1.044 -36.096 -29.073 1.00 41.43 19 PRO D CA 1
ATOM 6241 C C . PRO D 2 25 ? 2.493 -36.546 -28.899 1.00 41.90 19 PRO D C 1
ATOM 6242 O O . PRO D 2 25 ? 2.841 -37.629 -29.372 1.00 37.14 19 PRO D O 1
ATOM 6253 N N . PRO D 2 26 ? 3.328 -35.729 -28.234 1.00 36.35 20 PRO D N 1
ATOM 6254 C CA . PRO D 2 26 ? 4.713 -36.127 -27.953 1.00 33.28 20 PRO D CA 1
ATOM 6255 C C . PRO D 2 26 ? 4.792 -37.425 -27.160 1.00 32.06 20 PRO D C 1
ATOM 6256 O O . PRO D 2 26 ? 3.851 -37.769 -26.445 1.00 36.02 20 PRO D O 1
ATOM 6267 N N . GLY D 2 27 ? 5.906 -38.136 -27.294 1.00 31.09 21 GLY D N 1
ATOM 6268 C CA . GLY D 2 27 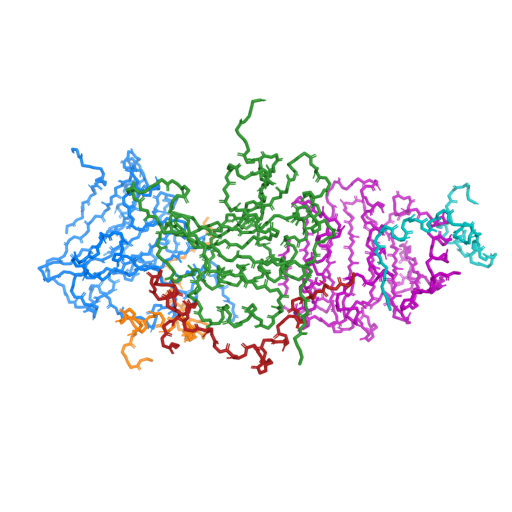? 6.134 -39.344 -26.530 1.00 27.47 21 GLY D CA 1
ATOM 6269 C C . GLY D 2 27 ? 6.213 -38.992 -25.064 1.00 31.67 21 GLY D C 1
ATOM 6270 O O . GLY D 2 27 ? 6.353 -37.820 -24.712 1.00 34.89 21 GLY D O 1
ATOM 6274 N N . ILE D 2 28 ? 6.128 -39.995 -24.200 1.00 32.88 22 ILE D N 1
ATOM 6275 C CA . ILE D 2 28 ? 6.095 -39.732 -22.769 1.00 37.79 22 ILE D CA 1
ATOM 6276 C C . ILE D 2 28 ? 7.425 -39.157 -22.279 1.00 34.13 22 ILE D C 1
ATOM 6277 O O . ILE D 2 28 ? 7.429 -38.289 -21.408 1.00 41.96 22 ILE D O 1
ATOM 6293 N N . GLU D 2 29 ? 8.545 -39.608 -22.843 1.00 35.92 23 GLU D N 1
ATOM 6294 C CA . GLU D 2 29 ? 9.850 -39.083 -22.434 1.00 38.77 23 GLU D CA 1
ATOM 6295 C C . GLU D 2 29 ? 9.913 -37.595 -22.707 1.00 33.10 23 GLU D C 1
ATOM 6296 O O . GLU D 2 29 ? 10.307 -36.808 -21.846 1.00 36.76 23 GLU D O 1
ATOM 6308 N N . LEU D 2 30 ? 9.536 -37.220 -23.923 1.00 33.99 24 LEU D N 1
ATOM 6309 C CA . LEU D 2 30 ? 9.543 -35.824 -24.319 1.00 35.63 24 LEU D CA 1
ATOM 6310 C C . LEU D 2 30 ? 8.578 -35.046 -23.440 1.00 33.88 24 LEU D C 1
ATOM 6311 O O . LEU D 2 30 ? 8.927 -33.992 -22.918 1.00 34.29 24 LEU D O 1
ATOM 6327 N N . GLU D 2 31 ? 7.371 -35.581 -23.261 1.00 37.72 25 GLU D N 1
ATOM 6328 C CA . GLU D 2 31 ? 6.375 -34.949 -22.397 1.00 39.69 25 GLU D CA 1
ATOM 6329 C C . GLU D 2 31 ? 6.930 -34.761 -20.987 1.00 33.46 25 GLU D C 1
ATOM 6330 O O . GLU D 2 31 ? 6.705 -33.728 -20.359 1.00 33.66 25 GLU D O 1
ATOM 6342 N N . GLY D 2 32 ? 7.651 -35.764 -20.496 1.00 33.23 26 GLY D N 1
ATOM 6343 C CA . GLY D 2 32 ? 8.275 -35.678 -19.189 1.00 35.67 26 GLY D CA 1
ATOM 6344 C C . GLY D 2 32 ? 9.247 -34.521 -19.133 1.00 36.18 26 GLY D C 1
ATOM 6345 O O . GLY D 2 32 ? 9.285 -33.770 -18.161 1.00 38.72 26 GLY D O 1
ATOM 6349 N N . ARG D 2 33 ? 10.026 -34.372 -20.196 1.00 37.54 27 ARG D N 1
ATOM 6350 C CA . ARG D 2 33 ? 11.000 -33.301 -20.284 1.00 34.48 27 ARG D CA 1
ATOM 6351 C C . ARG D 2 33 ? 10.318 -31.937 -20.369 1.00 35.04 27 ARG D C 1
ATOM 6352 O O . ARG D 2 33 ? 10.809 -30.957 -19.815 1.00 39.43 27 ARG D O 1
ATOM 6373 N N . LEU D 2 34 ? 9.178 -31.880 -21.051 1.00 32.53 28 LEU D N 1
ATOM 6374 C CA . LEU D 2 34 ? 8.459 -30.621 -21.225 1.00 31.98 28 LEU D CA 1
ATOM 6375 C C . LEU D 2 34 ? 7.803 -30.176 -19.919 1.00 30.93 28 LEU D C 1
ATOM 6376 O O . LEU D 2 34 ? 7.764 -28.985 -19.604 1.00 26.45 28 LEU D O 1
ATOM 6392 N N . ARG D 2 35 ? 7.293 -31.135 -19.156 1.00 34.89 29 ARG D N 1
ATOM 6393 C CA . ARG D 2 35 ? 6.657 -30.827 -17.882 1.00 33.12 29 ARG D CA 1
ATOM 6394 C C . ARG D 2 35 ? 7.705 -30.443 -16.846 1.00 31.86 29 ARG D C 1
ATOM 6395 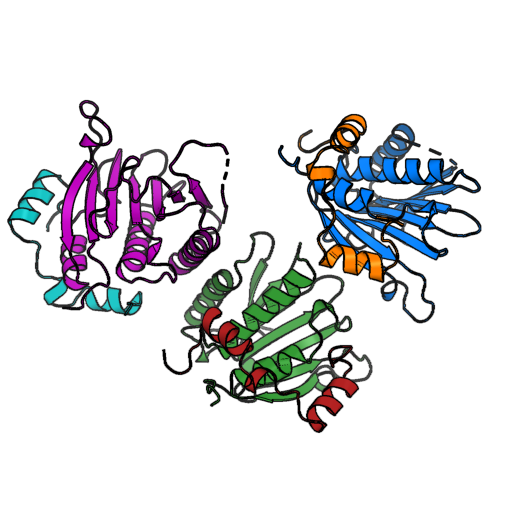O O . ARG D 2 35 ? 7.489 -29.539 -16.037 1.00 32.98 29 ARG D O 1
ATOM 6416 N N . ARG D 2 36 ? 8.850 -31.118 -16.895 1.00 33.66 30 ARG D N 1
ATOM 6417 C CA . ARG D 2 36 ? 9.964 -30.830 -15.996 1.00 37.73 30 ARG D CA 1
ATOM 6418 C C . ARG D 2 36 ? 10.477 -29.395 -16.173 1.00 37.49 30 ARG D C 1
ATOM 6419 O O . ARG D 2 36 ? 10.851 -28.735 -15.202 1.00 33.46 30 ARG D O 1
ATOM 6440 N N . MET D 2 37 ? 10.489 -28.927 -17.420 1.00 36.37 31 MET D N 1
ATOM 6441 C CA . MET D 2 37 ? 10.876 -27.556 -17.745 1.00 33.38 31 MET D CA 1
ATOM 6442 C C . MET D 2 37 ? 9.713 -26.583 -17.578 1.00 41.62 31 MET D C 1
ATOM 6443 O O . MET D 2 37 ? 9.890 -25.370 -17.692 1.00 47.30 31 MET D O 1
ATOM 6457 N N . ASN D 2 38 ? 8.522 -27.125 -17.333 1.00 41.84 32 ASN D N 1
ATOM 6458 C CA . ASN D 2 38 ? 7.316 -26.324 -17.140 1.00 42.70 32 ASN D CA 1
ATOM 6459 C C . ASN D 2 38 ? 6.888 -25.617 -18.425 1.00 43.54 32 ASN D C 1
ATOM 6460 O O . ASN D 2 38 ? 6.150 -24.633 -18.382 1.00 52.77 32 ASN D O 1
ATOM 6471 N N . ILE D 2 39 ? 7.343 -26.131 -19.567 1.00 36.26 33 ILE D N 1
ATOM 6472 C CA . ILE D 2 39 ? 6.992 -25.557 -20.868 1.00 37.88 33 ILE D CA 1
ATOM 6473 C C . ILE D 2 39 ? 5.891 -26.367 -21.555 1.00 31.65 33 ILE D C 1
ATOM 6474 O O . ILE D 2 39 ? 5.450 -26.025 -22.650 1.00 32.35 33 ILE D O 1
ATOM 6490 N N . TRP D 2 40 ? 5.461 -27.446 -20.910 1.00 31.62 34 TRP D N 1
ATOM 6491 C CA . TRP D 2 40 ? 4.335 -28.239 -21.392 1.00 35.45 34 TRP D CA 1
ATOM 6492 C C . TRP D 2 40 ? 3.062 -27.401 -21.396 1.00 37.24 34 TRP D C 1
ATOM 6493 O O . TRP D 2 40 ? 2.706 -26.798 -20.387 1.00 43.51 34 TRP D O 1
ATOM 6514 N N . ARG D 2 41 ? 2.383 -27.366 -22.536 1.00 37.36 35 ARG D N 1
ATOM 6515 C CA . ARG D 2 41 ? 1.179 -26.562 -22.683 1.00 40.29 35 ARG D CA 1
ATOM 6516 C C . ARG D 2 41 ? 0.092 -27.038 -21.723 1.00 45.33 35 ARG D C 1
ATOM 6517 O O . ARG D 2 41 ? -0.144 -28.238 -21.586 1.00 47.64 35 ARG D O 1
ATOM 6538 N N . THR D 2 42 ? -0.563 -26.090 -21.060 1.00 53.67 36 THR D N 1
ATOM 6539 C CA . THR D 2 42 ? -1.568 -26.408 -20.051 1.00 55.43 36 THR D CA 1
ATOM 6540 C C . THR D 2 42 ? -2.777 -27.093 -20.673 1.00 55.35 36 THR D C 1
ATOM 6541 O O . THR D 2 42 ? -3.189 -26.761 -21.784 1.00 56.53 36 THR D O 1
ATOM 6552 N N . GLY D 2 43 ? -3.330 -28.064 -19.951 1.00 64.80 37 GLY D N 1
ATOM 6553 C CA . GLY D 2 43 ? -4.539 -28.747 -20.372 1.00 60.05 37 GLY D CA 1
ATOM 6554 C C . GLY D 2 43 ? -4.345 -29.618 -21.597 1.00 59.29 37 GLY D C 1
ATOM 6555 O O . GLY D 2 43 ? -5.306 -29.911 -22.313 1.00 58.28 37 GLY D O 1
ATOM 6559 N N . SER D 2 44 ? -3.104 -30.035 -21.835 1.00 56.76 38 SER D N 1
ATOM 6560 C CA . SER D 2 44 ? -2.792 -30.932 -22.944 1.00 59.45 38 SER D CA 1
ATOM 6561 C C . SER D 2 44 ? -2.455 -32.321 -22.411 1.00 57.25 38 SER D C 1
ATOM 6562 O O . SER D 2 44 ? -2.000 -32.472 -21.273 1.00 49.06 38 SER D O 1
ATOM 6571 N N . LYS E 1 5 ? 14.342 -20.120 -76.323 1.00 61.51 69 LYS E N 1
ATOM 6572 C CA . LYS E 1 5 ? 13.760 -19.056 -75.511 1.00 62.54 69 LYS E CA 1
ATOM 6573 C C . LYS E 1 5 ? 13.203 -19.610 -74.200 1.00 60.63 69 LYS E C 1
ATOM 6574 O O . LYS E 1 5 ? 12.865 -20.789 -74.115 1.00 70.01 69 LYS E O 1
ATOM 6592 N N . HIS E 1 6 ? 13.122 -18.753 -73.184 1.00 51.63 70 HIS E N 1
ATOM 6593 C CA . HIS E 1 6 ? 12.507 -19.109 -71.906 1.00 49.23 70 HIS E CA 1
ATOM 6594 C C . HIS E 1 6 ? 11.117 -18.479 -71.814 1.00 50.03 70 HIS E C 1
ATOM 6595 O O . HIS E 1 6 ? 10.994 -17.256 -71.809 1.00 50.82 70 HIS E O 1
ATOM 6609 N N . PRO E 1 7 ? 10.063 -19.307 -71.733 1.00 57.26 71 PRO E N 1
ATOM 6610 C CA . PRO E 1 7 ? 8.691 -18.783 -71.785 1.00 59.59 71 PRO E CA 1
ATOM 6611 C C . PRO E 1 7 ? 8.249 -18.064 -70.509 1.00 51.49 71 PRO E C 1
ATOM 6612 O O . PRO E 1 7 ? 8.689 -18.425 -69.420 1.00 50.96 71 PRO E O 1
ATOM 6623 N N . LEU E 1 8 ? 7.386 -17.060 -70.657 1.00 49.85 72 LEU E N 1
ATOM 6624 C CA . LEU E 1 8 ? 6.813 -16.346 -69.517 1.00 51.49 72 LEU E CA 1
ATOM 6625 C C . LEU E 1 8 ? 5.455 -16.923 -69.139 1.00 52.93 72 LEU E C 1
ATOM 6626 O O . LEU E 1 8 ? 4.731 -17.447 -69.986 1.00 51.21 72 LEU E O 1
ATOM 6642 N N . MET E 1 9 ? 5.112 -16.811 -67.862 1.00 54.71 73 MET E N 1
ATOM 6643 C CA . MET E 1 9 ? 3.850 -17.328 -67.357 1.00 42.40 73 MET E CA 1
ATOM 6644 C C . MET E 1 9 ? 2.670 -16.552 -67.930 1.00 49.04 73 MET E C 1
ATOM 6645 O O . MET E 1 9 ? 1.552 -17.063 -67.998 1.00 50.98 73 MET E O 1
ATOM 6659 N N . ASN E 1 10 ? 2.925 -15.312 -68.335 1.00 46.83 74 ASN E N 1
ATOM 6660 C CA . ASN E 1 10 ? 1.892 -14.467 -68.922 1.00 45.39 74 ASN E CA 1
ATOM 6661 C C . ASN E 1 10 ? 2.413 -13.652 -70.095 1.00 39.00 74 ASN E C 1
ATOM 6662 O O . ASN E 1 10 ? 3.617 -13.437 -70.235 1.00 47.69 74 ASN E O 1
ATOM 6673 N N . VAL E 1 11 ? 1.491 -13.216 -70.943 1.00 43.13 75 VAL E N 1
ATOM 6674 C CA . VAL E 1 11 ? 1.803 -12.277 -72.009 1.00 46.47 75 VAL E CA 1
ATOM 6675 C C . VAL E 1 11 ? 1.748 -10.863 -71.448 1.00 47.34 75 VAL E C 1
ATOM 6676 O O . VAL E 1 11 ? 0.791 -10.491 -70.763 1.00 45.88 75 VAL E O 1
ATOM 6689 N N . TRP E 1 12 ? 2.786 -10.087 -71.740 1.00 48.36 76 TRP E N 1
ATOM 6690 C CA . TRP E 1 12 ? 2.895 -8.717 -71.262 1.00 36.71 76 TRP E CA 1
ATOM 6691 C C . TRP E 1 12 ? 2.919 -7.763 -72.447 1.00 40.80 76 TRP E C 1
ATOM 6692 O O . TRP E 1 12 ? 3.412 -8.112 -73.518 1.00 40.58 76 TRP E O 1
ATOM 6713 N N . THR E 1 13 ? 2.382 -6.563 -72.246 1.00 38.23 77 THR E N 1
ATOM 6714 C CA . THR E 1 13 ? 2.300 -5.564 -73.302 1.00 31.50 77 THR E CA 1
ATOM 6715 C C . THR E 1 13 ? 2.796 -4.217 -72.804 1.00 35.96 77 THR E C 1
ATOM 6716 O O . THR E 1 13 ? 2.295 -3.685 -71.812 1.00 32.13 77 THR E O 1
ATOM 6727 N N . LEU E 1 14 ? 3.780 -3.671 -73.512 1.00 40.54 78 LEU E N 1
ATOM 6728 C CA . LEU E 1 14 ? 4.351 -2.375 -73.178 1.00 33.08 78 LEU E CA 1
ATOM 6729 C C . LEU E 1 14 ? 3.477 -1.250 -73.725 1.00 33.15 78 LEU E C 1
ATOM 6730 O O . LEU E 1 14 ? 3.026 -1.306 -74.869 1.00 35.05 78 LEU E O 1
ATOM 6746 N N . TRP E 1 15 ? 3.242 -0.237 -72.897 1.00 31.39 79 TRP E N 1
ATOM 6747 C CA . TRP E 1 15 ? 2.527 0.964 -73.315 1.00 33.34 79 TRP E CA 1
ATOM 6748 C C . TRP E 1 15 ? 3.422 2.168 -73.081 1.00 35.29 79 TRP E C 1
ATOM 6749 O O . TRP E 1 15 ? 4.203 2.188 -72.127 1.00 29.67 79 TRP E O 1
ATOM 6770 N N . TYR E 1 16 ? 3.313 3.160 -73.960 1.00 37.40 80 TYR E N 1
ATOM 6771 C CA . TYR E 1 16 ? 3.989 4.436 -73.771 1.00 34.91 80 TYR E CA 1
ATOM 6772 C C . TYR E 1 16 ? 3.000 5.590 -73.895 1.00 41.41 80 TYR E C 1
ATOM 6773 O O . TYR E 1 16 ? 2.244 5.670 -74.866 1.00 44.08 80 TYR E O 1
ATOM 6791 N N . LEU E 1 17 ? 3.014 6.475 -72.903 1.00 38.25 81 LEU E N 1
ATOM 6792 C CA . LEU E 1 17 ? 2.183 7.673 -72.917 1.00 44.43 81 LEU E CA 1
ATOM 6793 C C . LEU E 1 17 ? 3.059 8.912 -72.994 1.00 39.19 81 LEU E C 1
ATOM 6794 O O . LEU E 1 17 ? 4.040 9.028 -72.271 1.00 37.66 81 LEU E O 1
ATOM 6810 N N . GLU E 1 18 ? 2.700 9.826 -73.888 1.00 48.72 82 GLU E N 1
ATOM 6811 C CA . GLU E 1 18 ? 3.361 11.120 -73.993 1.00 50.54 82 GLU E CA 1
ATOM 6812 C C . GLU E 1 18 ? 2.304 12.194 -73.793 1.00 51.88 82 GLU E C 1
ATOM 6813 O O . GLU E 1 18 ? 1.205 12.103 -74.345 1.00 52.55 82 GLU E O 1
ATOM 6825 N N . ASN E 1 19 ? 2.625 13.201 -72.991 1.00 50.31 83 ASN E N 1
ATOM 6826 C CA . ASN E 1 19 ? 1.654 14.233 -72.662 1.00 61.44 83 ASN E CA 1
ATOM 6827 C C . ASN E 1 19 ? 1.380 15.162 -73.844 1.00 68.65 83 ASN E C 1
ATOM 6828 O O . ASN E 1 19 ? 2.294 15.794 -74.373 1.00 66.07 83 ASN E O 1
ATOM 6839 N N . ASP E 1 20 ? 0.116 15.229 -74.253 1.00 68.64 84 ASP E N 1
ATOM 6840 C CA . ASP E 1 20 ? -0.309 16.084 -75.356 1.00 70.55 84 ASP E CA 1
ATOM 6841 C C . ASP E 1 20 ? -1.574 16.832 -74.948 1.00 83.69 84 ASP E C 1
ATOM 6842 O O . ASP E 1 20 ? -2.620 16.221 -74.731 1.00 86.55 84 ASP E O 1
ATOM 6851 N N . ARG E 1 21 ? -1.468 18.155 -74.846 1.00 84.26 85 ARG E N 1
ATOM 6852 C CA . ARG E 1 21 ? -2.581 18.995 -74.405 1.00 89.55 85 ARG E CA 1
ATOM 6853 C C . ARG E 1 21 ? -3.858 18.743 -75.204 1.00 86.59 85 ARG E C 1
ATOM 6854 O O . ARG E 1 21 ? -4.964 18.885 -74.682 1.00 73.01 85 ARG E O 1
ATOM 6875 N N . SER E 1 22 ? -3.693 18.357 -76.466 1.00 85.15 86 SER E N 1
ATOM 6876 C CA . SER E 1 22 ? -4.819 18.167 -77.373 1.00 85.99 86 SER E CA 1
ATOM 6877 C C . SER E 1 22 ? -5.703 16.988 -76.968 1.00 86.92 86 SER E C 1
ATOM 6878 O O . SER E 1 22 ? -6.899 17.153 -76.722 1.00 83.43 86 SER E O 1
ATOM 6886 N N . LYS E 1 23 ? -5.109 15.802 -76.898 1.00 87.98 87 LYS E N 1
ATOM 6887 C CA . LYS E 1 23 ? -5.871 14.573 -76.704 1.00 87.47 87 LYS E CA 1
ATOM 6888 C C . LYS E 1 23 ? -6.179 14.281 -75.234 1.00 86.40 87 LYS E C 1
ATOM 6889 O O . LYS E 1 23 ? -5.554 14.841 -74.330 1.00 83.67 87 LYS E O 1
ATOM 6908 N N . SER E 1 24 ? -7.158 13.406 -75.012 1.00 76.45 88 SER E N 1
ATOM 6909 C CA . SER E 1 24 ? -7.554 13.002 -73.666 1.00 67.19 88 SER E CA 1
ATOM 6910 C C . SER E 1 24 ? -6.541 12.031 -73.074 1.00 74.91 88 SER E C 1
ATOM 6911 O O . SER E 1 24 ? -5.786 11.394 -73.807 1.00 73.01 88 SER E O 1
ATOM 6919 N N . TRP E 1 25 ? -6.545 11.915 -71.748 1.00 72.44 89 TRP E N 1
ATOM 6920 C CA . TRP E 1 25 ? -5.579 11.089 -71.028 1.00 65.21 89 TRP E CA 1
ATOM 6921 C C . TRP E 1 25 ? -5.518 9.659 -71.565 1.00 68.86 89 TRP E C 1
ATOM 6922 O O . TRP E 1 25 ? -4.449 9.052 -71.618 1.00 67.35 89 TRP E O 1
ATOM 6943 N N . GLU E 1 26 ? -6.669 9.128 -71.966 1.00 72.90 90 GLU E N 1
ATOM 6944 C CA . GLU E 1 26 ? -6.738 7.774 -72.503 1.00 72.20 90 GLU E CA 1
ATOM 6945 C C . GLU E 1 26 ? -6.093 7.708 -73.886 1.00 69.20 90 GLU E C 1
ATOM 6946 O O . GLU E 1 26 ? -5.438 6.724 -74.230 1.00 67.96 90 GLU E O 1
ATOM 6958 N N . ASP E 1 27 ? -6.278 8.766 -74.672 1.00 65.88 91 ASP E N 1
ATOM 6959 C CA . ASP E 1 27 ? -5.761 8.816 -76.036 1.00 74.46 91 ASP E CA 1
ATOM 6960 C C . ASP E 1 27 ? -4.258 9.091 -76.065 1.00 71.79 91 ASP E C 1
ATOM 6961 O O . ASP E 1 27 ? -3.587 8.803 -77.058 1.00 71.31 91 ASP E O 1
ATOM 6970 N N . MET E 1 28 ? -3.735 9.660 -74.982 1.00 70.02 92 MET E N 1
ATOM 6971 C CA . MET E 1 28 ? -2.294 9.860 -74.843 1.00 65.63 92 MET E CA 1
ATOM 6972 C C . MET E 1 28 ? -1.565 8.518 -74.796 1.00 57.08 92 MET E C 1
ATOM 6973 O O . MET E 1 28 ? -0.358 8.445 -75.029 1.00 51.86 92 MET E O 1
ATOM 6987 N N . GLN E 1 29 ? -2.310 7.462 -74.483 1.00 59.79 93 GLN E N 1
ATOM 6988 C CA . GLN E 1 29 ? -1.745 6.129 -74.323 1.00 58.10 93 GLN E CA 1
ATOM 6989 C C . GLN E 1 29 ? -1.525 5.463 -75.681 1.00 48.07 93 GLN E C 1
ATOM 6990 O O . GLN E 1 29 ? -2.405 5.496 -76.540 1.00 57.00 93 GLN E O 1
ATOM 7004 N N . ASN E 1 30 ? -0.348 4.866 -75.863 1.00 46.31 94 ASN E N 1
ATOM 7005 C CA . ASN E 1 30 ? -0.014 4.135 -77.087 1.00 42.82 94 ASN E CA 1
ATOM 7006 C C . ASN E 1 30 ? 0.425 2.710 -76.774 1.00 41.50 94 ASN E C 1
ATOM 7007 O O . ASN E 1 30 ? 1.270 2.491 -75.904 1.00 45.49 94 ASN E O 1
ATOM 7018 N N . GLU E 1 31 ? -0.142 1.746 -77.491 1.00 35.30 95 GLU E N 1
ATOM 7019 C CA . GLU E 1 31 ? 0.270 0.354 -77.367 1.00 32.33 95 GLU E CA 1
ATOM 7020 C C . GLU E 1 31 ? 1.498 0.113 -78.240 1.00 32.98 95 GLU E C 1
ATOM 7021 O O . GLU E 1 31 ? 1.512 0.479 -79.415 1.00 30.77 95 GLU E O 1
ATOM 7033 N N . ILE E 1 32 ? 2.528 -0.497 -77.665 1.00 31.57 96 ILE E N 1
ATOM 7034 C CA . ILE E 1 32 ? 3.793 -0.680 -78.369 1.00 38.30 96 ILE E CA 1
ATOM 7035 C C . ILE E 1 32 ? 3.918 -2.091 -78.936 1.00 39.76 96 ILE E C 1
ATOM 7036 O O . ILE E 1 32 ? 3.946 -2.274 -80.153 1.00 46.49 96 ILE E O 1
ATOM 7052 N N . THR E 1 33 ? 3.991 -3.084 -78.055 1.00 35.47 97 THR E N 1
ATOM 7053 C CA . THR E 1 33 ? 4.135 -4.469 -78.485 1.00 37.44 97 THR E CA 1
ATOM 7054 C C . THR E 1 33 ? 3.912 -5.431 -77.335 1.00 34.84 97 THR E C 1
ATOM 7055 O O . THR E 1 33 ? 3.794 -5.016 -76.184 1.00 42.17 97 THR E O 1
ATOM 7066 N N . SER E 1 34 ? 3.882 -6.720 -77.662 1.00 36.14 98 SER E N 1
ATOM 7067 C CA . SER E 1 34 ? 3.707 -7.776 -76.674 1.00 36.86 98 SER E CA 1
ATOM 7068 C C . SER E 1 34 ? 4.851 -8.787 -76.749 1.00 41.86 98 SER E C 1
ATOM 7069 O O . SER E 1 34 ? 5.491 -8.937 -77.791 1.00 47.86 98 SER E O 1
ATOM 7077 N N . PHE E 1 35 ? 5.101 -9.475 -75.637 1.00 41.35 99 PHE E N 1
ATOM 7078 C CA . PHE E 1 35 ? 6.130 -10.512 -75.573 1.00 39.14 99 PHE E CA 1
ATOM 7079 C C . PHE E 1 35 ? 5.751 -11.540 -74.510 1.00 40.02 99 PHE E C 1
ATOM 7080 O O . PHE E 1 35 ? 5.058 -11.212 -73.546 1.00 39.88 99 PHE E O 1
ATOM 7097 N N . ASP E 1 36 ? 6.209 -12.778 -74.688 1.00 46.85 100 ASP E N 1
ATOM 7098 C CA . ASP E 1 36 ? 5.916 -13.860 -73.748 1.00 43.09 100 ASP E CA 1
ATOM 7099 C C . ASP E 1 36 ? 7.140 -14.746 -73.500 1.00 48.28 100 ASP E C 1
ATOM 7100 O O . ASP E 1 36 ? 7.002 -15.919 -73.153 1.00 55.01 100 ASP E O 1
ATOM 7109 N N . THR E 1 37 ? 8.333 -14.186 -73.684 1.00 44.19 101 THR E N 1
ATOM 7110 C CA . THR E 1 37 ? 9.565 -14.880 -73.312 1.00 46.85 101 THR E CA 1
ATOM 7111 C C . THR E 1 37 ? 10.566 -13.913 -72.694 1.00 45.82 101 THR E C 1
ATOM 7112 O O . THR E 1 37 ? 10.493 -12.703 -72.910 1.00 44.92 101 THR E O 1
ATOM 7123 N N . VAL E 1 38 ? 11.502 -14.460 -71.928 1.00 45.76 102 VAL E N 1
ATOM 7124 C CA . VAL E 1 38 ? 12.537 -13.661 -71.289 1.00 45.21 102 VAL E CA 1
ATOM 7125 C C . VAL E 1 38 ? 13.415 -12.964 -72.323 1.00 44.53 102 VAL E C 1
ATOM 7126 O O . VAL E 1 38 ? 13.853 -11.832 -72.118 1.00 44.53 102 VAL E O 1
ATOM 7139 N N . GLU E 1 39 ? 13.667 -13.651 -73.432 1.00 49.14 103 GLU E N 1
ATOM 7140 C CA . GLU E 1 39 ? 14.565 -13.148 -74.463 1.00 44.17 103 GLU E CA 1
ATOM 7141 C C . GLU E 1 39 ? 13.937 -11.991 -75.230 1.00 39.43 103 GLU E C 1
ATOM 7142 O O . GLU E 1 39 ? 14.612 -11.018 -75.567 1.00 31.37 103 GLU E O 1
ATOM 7154 N N . ASP E 1 40 ? 12.641 -12.097 -75.503 1.00 37.67 104 ASP E N 1
ATOM 7155 C CA . ASP E 1 40 ? 11.938 -11.044 -76.221 1.00 39.25 104 ASP E CA 1
ATOM 7156 C C . ASP E 1 40 ? 11.793 -9.803 -75.340 1.00 36.93 104 ASP E C 1
ATOM 7157 O O . ASP E 1 40 ? 11.697 -8.683 -75.843 1.00 36.83 104 ASP E O 1
ATOM 7166 N N . PHE E 1 41 ? 11.782 -10.003 -74.026 1.00 36.22 105 PHE E N 1
ATOM 7167 C CA . PHE E 1 41 ? 11.716 -8.885 -73.092 1.00 37.21 105 PHE E CA 1
ATOM 7168 C C . PHE E 1 41 ? 12.993 -8.055 -73.138 1.00 34.77 105 PHE E C 1
ATOM 7169 O O . PHE E 1 41 ? 12.944 -6.831 -73.266 1.00 33.11 105 PHE E O 1
ATOM 7186 N N . TRP E 1 42 ? 14.131 -8.733 -73.010 1.00 41.92 106 TRP E N 1
ATOM 7187 C CA . TRP E 1 42 ? 15.440 -8.083 -73.042 1.00 41.05 106 TRP E CA 1
ATOM 7188 C C . TRP E 1 42 ? 15.682 -7.415 -74.384 1.00 35.34 106 TRP E C 1
ATOM 7189 O O . TRP E 1 42 ? 16.231 -6.318 -74.452 1.00 36.59 106 TRP E O 1
ATOM 7210 N N . SER E 1 43 ? 15.273 -8.094 -75.448 1.00 31.89 107 SER E N 1
ATOM 7211 C CA . SER E 1 43 ? 15.324 -7.524 -76.783 1.00 38.72 107 SER E CA 1
ATOM 7212 C C . SER E 1 43 ? 14.626 -6.171 -76.800 1.00 36.92 107 SER E C 1
ATOM 7213 O O . SER E 1 43 ? 15.190 -5.178 -77.258 1.00 34.76 107 SER E O 1
ATOM 7221 N N . LEU E 1 44 ? 13.402 -6.139 -76.282 1.00 38.83 108 LEU E N 1
ATOM 7222 C CA . LEU E 1 44 ? 12.620 -4.912 -76.239 1.00 32.95 108 LEU E CA 1
ATOM 7223 C C . LEU E 1 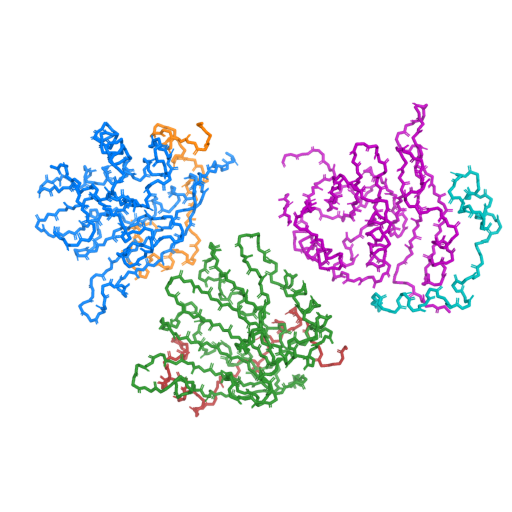44 ? 13.252 -3.898 -75.298 1.00 29.49 108 LEU E C 1
ATOM 7224 O O . LEU E 1 44 ? 13.464 -2.744 -75.668 1.00 27.14 108 LEU E O 1
ATOM 7240 N N . TYR E 1 45 ? 13.550 -4.337 -74.079 1.00 34.26 109 TYR E N 1
ATOM 7241 C CA . TYR E 1 45 ? 14.095 -3.455 -73.054 1.00 31.68 109 TYR E CA 1
ATOM 7242 C C . TYR E 1 45 ? 15.441 -2.842 -73.461 1.00 38.23 109 TYR E C 1
ATOM 7243 O O . TYR E 1 45 ? 15.680 -1.656 -73.227 1.00 39.61 109 TYR E O 1
ATOM 7261 N N . ASN E 1 46 ? 16.313 -3.648 -74.064 1.00 33.01 110 ASN E N 1
ATOM 7262 C CA . ASN E 1 46 ? 17.642 -3.183 -74.460 1.00 36.65 110 ASN E CA 1
ATOM 7263 C C . ASN E 1 46 ? 17.585 -2.110 -75.551 1.00 41.35 110 ASN E C 1
ATOM 7264 O O . ASN E 1 46 ? 18.521 -1.321 -75.694 1.00 39.85 110 ASN E O 1
ATOM 7275 N N . HIS E 1 47 ? 16.488 -2.077 -76.311 1.00 38.07 111 HIS E N 1
ATOM 7276 C CA . HIS E 1 47 ? 16.377 -1.187 -77.470 1.00 36.18 111 HIS E CA 1
ATOM 7277 C C . HIS E 1 47 ? 15.431 0.001 -77.266 1.00 35.02 111 HIS E C 1
ATOM 7278 O O . HIS E 1 47 ? 15.207 0.770 -78.204 1.00 36.69 111 HIS E O 1
ATOM 7292 N N . ILE E 1 48 ? 14.889 0.159 -76.058 1.00 33.57 112 ILE E N 1
ATOM 7293 C CA . ILE E 1 48 ? 14.052 1.323 -75.742 1.00 36.23 112 ILE E CA 1
ATOM 7294 C C . ILE E 1 48 ? 14.713 2.222 -74.706 1.00 36.90 112 ILE E C 1
ATOM 7295 O O . ILE E 1 48 ? 15.493 1.767 -73.872 1.00 44.10 112 ILE E O 1
ATOM 7311 N N . LYS E 1 49 ? 14.376 3.504 -74.760 1.00 36.96 113 LYS E N 1
ATOM 7312 C CA . LYS E 1 49 ? 14.965 4.492 -73.870 1.00 36.17 113 LYS E CA 1
ATOM 7313 C C . LYS E 1 49 ? 14.604 4.204 -72.415 1.00 38.62 113 LYS E C 1
ATOM 7314 O O . LYS E 1 49 ? 13.446 3.926 -72.109 1.00 43.70 113 LYS E O 1
ATOM 7333 N N . PRO E 1 50 ? 15.591 4.268 -71.507 1.00 51.29 114 PRO E N 1
ATOM 7334 C CA . PRO E 1 50 ? 15.238 4.060 -70.101 1.00 38.75 114 PRO E CA 1
ATOM 7335 C C . PRO E 1 50 ? 14.393 5.214 -69.578 1.00 44.62 114 PRO E C 1
ATOM 7336 O O . PRO E 1 50 ? 14.429 6.288 -70.178 1.00 44.86 114 PRO E O 1
ATOM 7347 N N . PRO E 1 51 ? 13.650 5.002 -68.479 1.00 41.56 115 PRO E N 1
ATOM 7348 C CA . PRO E 1 51 ? 12.816 6.063 -67.900 1.00 42.10 115 PRO E CA 1
ATOM 7349 C C . PRO E 1 51 ? 13.587 7.362 -67.692 1.00 39.69 115 PRO E C 1
ATOM 7350 O O . PRO E 1 51 ? 13.023 8.446 -67.805 1.00 37.85 115 PRO E O 1
ATOM 7361 N N . SER E 1 52 ? 14.880 7.241 -67.413 1.00 45.30 116 SER E N 1
ATOM 7362 C CA . SER E 1 52 ? 15.719 8.399 -67.122 1.00 53.77 116 SER E CA 1
ATOM 7363 C C . SER E 1 52 ? 15.896 9.334 -68.317 1.00 45.63 116 SER E C 1
ATOM 7364 O O . SER E 1 52 ? 16.355 10.466 -68.156 1.00 48.41 116 SER E O 1
ATOM 7372 N N . GLU E 1 53 ? 15.532 8.859 -69.505 1.00 40.60 117 GLU E N 1
ATOM 7373 C CA . GLU E 1 53 ? 15.770 9.604 -70.739 1.00 48.76 117 GLU E CA 1
ATOM 7374 C C . GLU E 1 53 ? 14.490 10.022 -71.465 1.00 47.34 117 GLU E C 1
ATOM 7375 O O . GLU E 1 53 ? 14.548 10.826 -72.395 1.00 49.91 117 GLU E O 1
ATOM 7387 N N . ILE E 1 54 ? 13.339 9.494 -71.055 1.00 45.06 118 ILE E N 1
ATOM 7388 C CA . ILE E 1 54 ? 12.094 9.830 -71.744 1.00 44.39 118 ILE E CA 1
ATOM 7389 C C . ILE E 1 54 ? 11.562 11.195 -71.302 1.00 42.91 118 ILE E C 1
ATOM 7390 O O . ILE E 1 54 ? 11.883 11.686 -70.218 1.00 41.93 118 ILE E O 1
ATOM 7406 N N . LYS E 1 55 ? 10.745 11.793 -72.164 1.00 36.68 119 LYS E N 1
ATOM 7407 C CA . LYS E 1 55 ? 10.239 13.146 -71.969 1.00 42.24 119 LYS E CA 1
ATOM 7408 C C . LYS E 1 55 ? 9.408 13.272 -70.694 1.00 45.25 119 LYS E C 1
ATOM 7409 O O . LYS E 1 55 ? 8.741 12.327 -70.282 1.00 43.41 119 LYS E O 1
ATOM 7428 N N . LEU E 1 56 ? 9.453 14.447 -70.073 1.00 51.62 120 LEU E N 1
ATOM 7429 C CA . LEU E 1 56 ? 8.672 14.703 -68.866 1.00 54.25 120 LEU E CA 1
ATOM 7430 C C . LEU E 1 56 ? 7.179 14.662 -69.174 1.00 46.67 120 LEU E C 1
ATOM 7431 O O . LEU E 1 56 ? 6.747 15.071 -70.252 1.00 47.55 120 LEU E O 1
ATOM 7447 N N . GLY E 1 57 ? 6.395 14.163 -68.224 1.00 42.04 121 GLY E N 1
ATOM 7448 C CA . GLY E 1 57 ? 4.965 14.011 -68.418 1.00 45.82 121 GLY E CA 1
ATOM 7449 C C . GLY E 1 57 ? 4.624 12.745 -69.185 1.00 45.85 121 GLY E C 1
ATOM 7450 O O . GLY E 1 57 ? 3.461 12.510 -69.509 1.00 43.60 121 GLY E O 1
ATOM 7454 N N . SER E 1 58 ? 5.638 11.929 -69.470 1.00 48.89 122 SER E N 1
ATOM 7455 C CA . SER E 1 58 ? 5.444 10.674 -70.194 1.00 44.25 122 SER E CA 1
ATOM 7456 C C . SER E 1 58 ? 5.427 9.487 -69.236 1.00 36.02 122 SER E C 1
ATOM 7457 O O . SER E 1 58 ? 6.013 9.550 -68.155 1.00 43.80 122 SER E O 1
ATOM 7465 N N . ASP E 1 59 ? 4.763 8.407 -69.643 1.00 33.00 123 ASP E N 1
ATOM 7466 C CA . ASP E 1 59 ? 4.700 7.185 -68.841 1.00 37.13 123 ASP E CA 1
ATOM 7467 C C . ASP E 1 59 ? 5.144 5.966 -69.646 1.00 33.81 123 ASP E C 1
ATOM 7468 O O . ASP E 1 59 ? 4.981 5.918 -70.863 1.00 35.29 123 ASP E O 1
ATOM 7477 N N . TYR E 1 60 ? 5.732 5.001 -68.947 1.00 33.36 124 TYR E N 1
ATOM 7478 C CA . TYR E 1 60 ? 5.871 3.633 -69.433 1.00 31.37 124 TYR E CA 1
ATOM 7479 C C . TYR E 1 60 ? 4.923 2.757 -68.623 1.00 25.55 124 TYR E C 1
ATOM 7480 O O . TYR E 1 60 ? 4.752 2.976 -67.425 1.00 22.78 124 TYR E O 1
ATOM 7498 N N . SER E 1 61 ? 4.321 1.762 -69.266 1.00 22.61 125 SER E N 1
ATOM 7499 C CA . SER E 1 61 ? 3.452 0.823 -68.568 1.00 28.65 125 SER E CA 1
ATOM 7500 C C . SER E 1 61 ? 3.620 -0.569 -69.153 1.00 29.12 125 SER E C 1
ATOM 7501 O O . SER E 1 61 ? 3.741 -0.726 -70.367 1.00 29.28 125 SER E O 1
ATOM 7509 N N . LEU E 1 62 ? 3.642 -1.568 -68.276 1.00 28.84 126 LEU E N 1
ATOM 7510 C CA . LEU E 1 62 ? 3.640 -2.967 -68.683 1.00 31.01 126 LEU E CA 1
ATOM 7511 C C . LEU E 1 62 ? 2.515 -3.707 -67.964 1.00 34.18 126 LEU E C 1
ATOM 7512 O O . LEU E 1 62 ? 2.454 -3.699 -66.732 1.00 27.95 126 LEU E O 1
ATOM 7528 N N . PHE E 1 63 ? 1.635 -4.349 -68.732 1.00 32.34 127 PHE E N 1
ATOM 7529 C CA . PHE E 1 63 ? 0.452 -4.995 -68.171 1.00 34.22 127 PHE E CA 1
ATOM 7530 C C . PHE E 1 63 ? 0.246 -6.427 -68.668 1.00 34.25 127 PHE E C 1
ATOM 7531 O O . PHE E 1 63 ? 0.603 -6.767 -69.793 1.00 38.00 127 PHE E O 1
ATOM 7548 N N . LYS E 1 64 ? -0.316 -7.258 -67.793 1.00 34.75 128 LYS E N 1
ATOM 7549 C CA . LYS E 1 64 ? -0.679 -8.632 -68.124 1.00 38.30 128 LYS E CA 1
ATOM 7550 C C . LYS E 1 64 ? -1.720 -8.652 -69.221 1.00 38.69 128 LYS E C 1
ATOM 7551 O O . LYS E 1 64 ? -2.407 -7.656 -69.438 1.00 40.46 128 LYS E O 1
ATOM 7570 N N . LYS E 1 65 ? -1.823 -9.793 -69.900 1.00 55.27 129 LYS E N 1
ATOM 7571 C CA . LYS E 1 65 ? -2.936 -10.086 -70.802 1.00 60.53 129 LYS E CA 1
ATOM 7572 C C . LYS E 1 65 ? -3.283 -8.897 -71.700 1.00 53.13 129 LYS E C 1
ATOM 7573 O O . LYS E 1 65 ? -2.392 -8.201 -72.193 1.00 64.22 129 LYS E O 1
ATOM 7592 N N . ASN E 1 66 ? -4.578 -8.663 -71.891 1.00 53.18 130 ASN E N 1
ATOM 7593 C CA . ASN E 1 66 ? -5.057 -7.571 -72.727 1.00 58.35 130 ASN E CA 1
ATOM 7594 C C . ASN E 1 66 ? -5.357 -6.318 -71.911 1.00 58.60 130 ASN E C 1
ATOM 7595 O O . ASN E 1 66 ? -5.860 -5.327 -72.441 1.00 62.84 130 ASN E O 1
ATOM 7606 N N . ILE E 1 67 ? -5.047 -6.368 -70.619 1.00 54.10 131 ILE E N 1
ATOM 7607 C CA . ILE E 1 67 ? -5.388 -5.288 -69.696 1.00 41.67 131 ILE E CA 1
ATOM 7608 C C . ILE E 1 67 ? -4.712 -3.980 -70.098 1.00 39.87 131 ILE E C 1
ATOM 7609 O O . ILE E 1 67 ? -3.504 -3.945 -70.329 1.00 35.24 131 ILE E O 1
ATOM 7625 N N . ARG E 1 68 ? -5.494 -2.905 -70.173 1.00 39.63 132 ARG E N 1
ATOM 7626 C CA . ARG E 1 68 ? -4.956 -1.590 -70.516 1.00 42.20 132 ARG E CA 1
ATOM 7627 C C . ARG E 1 68 ? -4.581 -0.789 -69.267 1.00 45.60 132 ARG E C 1
ATOM 7628 O O . ARG E 1 68 ? -5.227 -0.928 -68.226 1.00 40.64 132 ARG E O 1
ATOM 7649 N N . PRO E 1 69 ? -3.543 0.064 -69.369 1.00 41.53 133 PRO E N 1
ATOM 7650 C CA . PRO E 1 69 ? -3.177 0.925 -68.241 1.00 37.66 133 PRO E CA 1
ATOM 7651 C C . PRO E 1 69 ? -4.194 2.045 -68.060 1.00 36.48 133 PRO E C 1
ATOM 7652 O O . PRO E 1 69 ? -3.873 3.221 -68.236 1.00 34.65 133 PRO E O 1
ATOM 7663 N N . MET E 1 70 ? -5.422 1.667 -67.723 1.00 37.74 134 MET E N 1
ATOM 7664 C CA . MET E 1 70 ? -6.513 2.621 -67.633 1.00 35.19 134 MET E CA 1
ATOM 7665 C C . MET E 1 70 ? -7.464 2.282 -66.494 1.00 45.83 134 MET E C 1
ATOM 7666 O O . MET E 1 70 ? -7.689 1.114 -66.172 1.00 43.07 134 MET E O 1
ATOM 7680 N N . TRP E 1 71 ? -8.016 3.329 -65.895 1.00 50.69 135 TRP E N 1
ATOM 7681 C CA . TRP E 1 71 ? -8.972 3.205 -64.805 1.00 57.29 135 TRP E CA 1
ATOM 7682 C C . TRP E 1 71 ? -10.241 2.467 -65.258 1.00 55.40 135 TRP E C 1
ATOM 7683 O O . TRP E 1 71 ? -10.698 1.540 -64.589 1.00 51.91 135 TRP E O 1
ATOM 7704 N N . GLU E 1 72 ? -10.772 2.844 -66.419 1.00 59.15 136 GLU E N 1
ATOM 7705 C CA . GLU E 1 72 ? -12.072 2.351 -66.879 1.00 70.32 136 GLU E CA 1
ATOM 7706 C C . GLU E 1 72 ? -12.077 0.841 -67.136 1.00 64.96 136 GLU E C 1
ATOM 7707 O O . GLU E 1 72 ? -13.119 0.192 -67.029 1.00 60.89 136 GLU E O 1
ATOM 7719 N N . ASP E 1 73 ? -10.912 0.293 -67.471 1.00 57.29 137 ASP E N 1
ATOM 7720 C CA . ASP E 1 73 ? -10.776 -1.129 -67.783 1.00 53.84 137 ASP E CA 1
ATOM 7721 C C . ASP E 1 73 ? -11.313 -1.994 -66.647 1.00 51.10 137 ASP E C 1
ATOM 7722 O O . ASP E 1 73 ? -11.045 -1.731 -65.474 1.00 55.10 137 ASP E O 1
ATOM 7731 N N . ALA E 1 74 ? -12.054 -3.036 -67.009 1.00 48.08 138 ALA E N 1
ATOM 7732 C CA . ALA E 1 74 ? -12.724 -3.891 -66.032 1.00 53.33 138 ALA E CA 1
ATOM 7733 C C . ALA E 1 74 ? -11.747 -4.569 -65.083 1.00 43.19 138 ALA E C 1
ATOM 7734 O O . ALA E 1 74 ? -12.079 -4.837 -63.930 1.00 41.84 138 ALA E O 1
ATOM 7741 N N . ALA E 1 75 ? -10.550 -4.862 -65.579 1.00 45.60 139 ALA E N 1
ATOM 7742 C CA . ALA E 1 75 ? -9.542 -5.554 -64.785 1.00 48.01 139 ALA E CA 1
ATOM 7743 C C . ALA E 1 75 ? -8.986 -4.659 -63.686 1.00 40.55 139 ALA E C 1
ATOM 7744 O O . ALA E 1 75 ? -8.495 -5.149 -62.670 1.00 45.47 139 ALA E O 1
ATOM 7751 N N . ASN E 1 76 ? -9.065 -3.349 -63.899 1.00 39.68 140 ASN E N 1
ATOM 7752 C CA . ASN E 1 76 ? -8.548 -2.373 -62.946 1.00 44.53 140 ASN E CA 1
ATOM 7753 C C . ASN E 1 76 ? -9.651 -1.669 -62.162 1.00 45.00 140 ASN E C 1
ATOM 7754 O O . ASN E 1 76 ? -9.377 -0.935 -61.215 1.00 43.51 140 ASN E O 1
ATOM 7765 N N . LYS E 1 77 ? -10.897 -1.903 -62.557 1.00 54.77 141 LYS E N 1
ATOM 7766 C CA . LYS E 1 77 ? -12.031 -1.162 -62.016 1.00 46.21 141 LYS E CA 1
ATOM 7767 C C . LYS E 1 77 ? -12.160 -1.319 -60.499 1.00 51.45 141 LYS E C 1
ATOM 7768 O O . LYS E 1 77 ? -12.360 -0.337 -59.784 1.00 44.90 141 LYS E O 1
ATOM 7787 N N . GLN E 1 78 ? -12.045 -2.554 -60.017 1.00 54.41 142 GLN E N 1
ATOM 7788 C CA . GLN E 1 78 ? -12.120 -2.836 -58.586 1.00 46.75 142 GLN E CA 1
ATOM 7789 C C . GLN E 1 78 ? -10.728 -2.877 -57.967 1.00 44.87 142 GLN E C 1
ATOM 7790 O O . GLN E 1 78 ? -10.557 -3.330 -56.838 1.00 47.42 142 GLN E O 1
ATOM 7804 N N . GLY E 1 79 ? -9.738 -2.400 -58.713 1.00 42.66 143 GLY E N 1
ATOM 7805 C CA . GLY E 1 79 ? -8.351 -2.535 -58.317 1.00 39.67 143 GLY E CA 1
ATOM 7806 C C . GLY E 1 79 ? -7.754 -1.312 -57.654 1.00 38.73 143 GLY E C 1
ATOM 7807 O O . GLY E 1 79 ? -8.429 -0.305 -57.437 1.00 38.72 143 GLY E O 1
ATOM 7811 N N . GLY E 1 80 ? -6.468 -1.415 -57.335 1.00 29.50 144 GLY E N 1
ATOM 7812 C CA . GLY E 1 80 ? -5.729 -0.325 -56.730 1.00 34.45 144 GLY E CA 1
ATOM 7813 C C . GLY E 1 80 ? -4.267 -0.422 -57.104 1.00 37.56 144 GLY E C 1
ATOM 7814 O O . GLY E 1 80 ? -3.898 -1.185 -57.995 1.00 40.32 144 GLY E O 1
ATOM 7818 N N . ARG E 1 81 ? -3.426 0.350 -56.428 1.00 34.33 145 ARG E N 1
ATOM 7819 C CA . ARG E 1 81 ? -2.004 0.327 -56.726 1.00 37.96 145 ARG E CA 1
ATOM 7820 C C . ARG E 1 81 ? -1.141 0.607 -55.507 1.00 37.11 145 ARG E C 1
ATOM 7821 O O . ARG E 1 81 ? -1.494 1.413 -54.642 1.00 32.98 145 ARG E O 1
ATOM 7842 N N . TRP E 1 82 ? -0.012 -0.090 -55.450 1.00 35.61 146 TRP E N 1
ATOM 7843 C CA . TRP E 1 82 ? 1.076 0.262 -54.556 1.00 39.89 146 TRP E CA 1
ATOM 7844 C C . TRP E 1 82 ? 1.899 1.330 -55.250 1.00 37.19 146 TRP E C 1
ATOM 7845 O O . TRP E 1 82 ? 2.577 1.034 -56.228 1.00 43.56 146 TRP E O 1
ATOM 7866 N N . VAL E 1 83 ? 1.828 2.566 -54.763 1.00 40.14 147 VAL E N 1
ATOM 7867 C CA . VAL E 1 83 ? 2.581 3.663 -55.367 1.00 42.96 147 VAL E CA 1
ATOM 7868 C C . VAL E 1 83 ? 3.869 3.960 -54.587 1.00 42.66 147 VAL E C 1
ATOM 7869 O O . VAL E 1 83 ? 3.859 4.104 -53.366 1.00 45.70 147 VAL E O 1
ATOM 7882 N N . ILE E 1 84 ? 4.978 4.027 -55.318 1.00 44.87 148 ILE E N 1
ATOM 7883 C CA . ILE E 1 84 ? 6.268 4.426 -54.765 1.00 44.34 148 ILE E CA 1
ATOM 7884 C C . ILE E 1 84 ? 6.590 5.839 -55.231 1.00 46.64 148 ILE E C 1
ATOM 7885 O O . ILE E 1 84 ? 6.824 6.065 -56.419 1.00 41.37 148 ILE E O 1
ATOM 7901 N N . THR E 1 85 ? 6.596 6.785 -54.296 1.00 50.85 149 THR E N 1
ATOM 7902 C CA . THR E 1 85 ? 6.918 8.174 -54.607 1.00 53.00 149 THR E CA 1
ATOM 7903 C C . THR E 1 85 ? 8.397 8.455 -54.345 1.00 57.64 149 THR E C 1
ATOM 7904 O O . THR E 1 85 ? 8.927 8.104 -53.290 1.00 61.50 149 THR E O 1
ATOM 7915 N N . LEU E 1 86 ? 9.049 9.094 -55.311 1.00 60.35 150 LEU E N 1
ATOM 7916 C CA . LEU E 1 86 ? 10.479 9.373 -55.238 1.00 67.19 150 LEU E CA 1
ATOM 7917 C C . LEU E 1 86 ? 10.748 10.875 -55.173 1.00 79.42 150 LEU E C 1
ATOM 7918 O O . LEU E 1 86 ? 10.426 11.613 -56.107 1.00 75.00 150 LEU E O 1
ATOM 7934 N N . ASN E 1 87 ? 11.343 11.313 -54.066 1.00 86.30 151 ASN E N 1
ATOM 7935 C CA . ASN E 1 87 ? 11.709 12.713 -53.871 1.00 82.51 151 ASN E CA 1
ATOM 7936 C C . ASN E 1 87 ? 13.213 12.906 -54.026 1.00 89.49 151 ASN E C 1
ATOM 7937 O O . ASN E 1 87 ? 14.004 12.167 -53.437 1.00 91.17 151 ASN E O 1
ATOM 7941 N N . LYS E 1 88 ? 13.599 13.905 -54.816 1.00 90.04 152 LYS E N 1
ATOM 7942 C CA . LYS E 1 88 ? 15.003 14.126 -55.145 1.00 85.59 152 LYS E CA 1
ATOM 7943 C C . LYS E 1 88 ? 15.550 12.889 -55.849 1.00 87.11 152 LYS E C 1
ATOM 7944 O O . LYS E 1 88 ? 16.690 12.479 -55.625 1.00 93.14 152 LYS E O 1
ATOM 7948 N N . SER E 1 89 ? 14.715 12.305 -56.701 1.00 83.19 153 SER E N 1
ATOM 7949 C CA . SER E 1 89 ? 15.029 11.056 -57.384 1.00 85.24 153 SER E CA 1
ATOM 7950 C C . SER E 1 89 ? 16.280 11.149 -58.257 1.00 85.19 153 SER E C 1
ATOM 7951 O O . SER E 1 89 ? 16.475 12.125 -58.985 1.00 90.69 153 SER E O 1
ATOM 7959 N N . SER E 1 90 ? 17.128 10.127 -58.169 1.00 64.99 154 SER E N 1
ATOM 7960 C CA . SER E 1 90 ? 18.266 9.993 -59.070 1.00 66.69 154 SER E CA 1
ATOM 7961 C C . SER E 1 90 ? 17.805 9.337 -60.366 1.00 61.45 154 SER E C 1
ATOM 7962 O O . SER E 1 90 ? 16.887 8.519 -60.357 1.00 60.71 154 SER E O 1
ATOM 7970 N N . LYS E 1 91 ? 18.442 9.693 -61.476 1.00 66.35 155 LYS E N 1
ATOM 7971 C CA . LYS E 1 91 ? 18.091 9.125 -62.772 1.00 57.57 155 LYS E CA 1
ATOM 7972 C C . LYS E 1 91 ? 18.443 7.640 -62.845 1.00 54.50 155 LYS E C 1
ATOM 7973 O O . LYS E 1 91 ? 17.763 6.866 -63.518 1.00 57.83 155 LYS E O 1
ATOM 7992 N N . THR E 1 92 ? 19.502 7.239 -62.150 1.00 52.96 156 THR E N 1
ATOM 7993 C CA . THR E 1 92 ? 19.944 5.849 -62.191 1.00 56.22 156 THR E CA 1
ATOM 7994 C C . THR E 1 92 ? 19.131 4.974 -61.247 1.00 54.94 156 THR E C 1
ATOM 7995 O O . THR E 1 92 ? 18.812 3.831 -61.572 1.00 56.82 156 THR E O 1
ATOM 8006 N N . ASP E 1 93 ? 18.826 5.503 -60.066 1.00 59.27 157 ASP E N 1
ATOM 8007 C CA . ASP E 1 93 ? 17.956 4.805 -59.129 1.00 59.12 157 ASP E CA 1
ATOM 8008 C C . ASP E 1 93 ? 16.612 4.570 -59.800 1.00 53.29 157 ASP E C 1
ATOM 8009 O O . ASP E 1 93 ? 16.011 3.511 -59.658 1.00 46.30 157 ASP E O 1
ATOM 8018 N N . LEU E 1 94 ? 16.165 5.565 -60.553 1.00 49.73 158 LEU E N 1
ATOM 8019 C CA . LEU E 1 94 ? 14.924 5.469 -61.302 1.00 47.23 158 LEU E CA 1
ATOM 8020 C C . LEU E 1 94 ? 14.939 4.269 -62.244 1.00 48.88 158 LEU E C 1
ATOM 8021 O O . LEU E 1 94 ? 14.017 3.454 -62.237 1.00 41.03 158 LEU E O 1
ATOM 8037 N N . ASP E 1 95 ? 15.995 4.161 -63.047 1.00 50.96 159 ASP E N 1
ATOM 8038 C CA . ASP E 1 95 ? 16.095 3.091 -64.034 1.00 44.41 159 ASP E CA 1
ATOM 8039 C C . ASP E 1 95 ? 16.169 1.719 -63.370 1.00 41.86 159 ASP E C 1
ATOM 8040 O O . ASP E 1 95 ? 15.484 0.787 -63.785 1.00 44.91 159 ASP E O 1
ATOM 8049 N N . ASN E 1 96 ? 16.997 1.596 -62.339 1.00 39.59 160 ASN E N 1
ATOM 8050 C CA . ASN E 1 96 ? 17.178 0.316 -61.663 1.00 45.02 160 ASN E CA 1
ATOM 8051 C C . ASN E 1 96 ? 15.927 -0.144 -60.926 1.00 44.31 160 ASN E C 1
ATOM 8052 O O . ASN E 1 96 ? 15.590 -1.328 -60.941 1.00 44.44 160 ASN E O 1
ATOM 8063 N N . LEU E 1 97 ? 15.248 0.795 -60.277 1.00 42.73 161 LEU E N 1
ATOM 8064 C CA . LEU E 1 97 ? 14.027 0.487 -59.549 1.00 37.01 161 LEU E CA 1
ATOM 8065 C C . LEU E 1 97 ? 12.959 0.014 -60.527 1.00 38.17 161 LEU E C 1
ATOM 8066 O O . LEU E 1 97 ? 12.219 -0.926 -60.244 1.00 37.51 161 LEU E O 1
ATOM 8082 N N . TRP E 1 98 ? 12.895 0.662 -61.687 1.00 36.22 162 TRP E N 1
ATOM 8083 C CA . TRP E 1 98 ? 11.914 0.309 -62.708 1.00 36.61 162 TRP E CA 1
ATOM 8084 C C . TRP E 1 98 ? 12.205 -1.052 -63.329 1.00 39.29 162 TRP E C 1
ATOM 8085 O O . TRP E 1 98 ? 11.295 -1.858 -63.522 1.00 37.84 162 TRP E O 1
ATOM 8106 N N . LEU E 1 99 ? 13.468 -1.312 -63.643 1.00 37.41 163 LEU E N 1
ATOM 8107 C CA . LEU E 1 99 ? 13.843 -2.605 -64.198 1.00 39.09 163 LEU E CA 1
ATOM 8108 C C . LEU E 1 99 ? 13.547 -3.721 -63.204 1.00 38.99 163 LEU E C 1
ATOM 8109 O O . LEU E 1 99 ? 12.978 -4.749 -63.569 1.00 35.77 163 LEU E O 1
ATOM 8125 N N . ASP E 1 100 ? 13.920 -3.512 -61.946 1.00 38.27 164 ASP E N 1
ATOM 8126 C CA . ASP E 1 100 ? 13.665 -4.511 -60.916 1.00 38.86 164 ASP E CA 1
ATOM 8127 C C . ASP E 1 100 ? 12.176 -4.808 -60.796 1.00 30.31 164 ASP E C 1
ATOM 8128 O O . ASP E 1 100 ? 11.790 -5.960 -60.630 1.00 34.08 164 ASP E O 1
ATOM 8137 N N . VAL E 1 101 ? 11.339 -3.780 -60.900 1.00 33.59 165 VAL E N 1
ATOM 8138 C CA . VAL E 1 101 ? 9.891 -3.981 -60.843 1.00 40.85 165 VAL E CA 1
ATOM 8139 C C . VAL E 1 101 ? 9.406 -4.850 -61.996 1.00 36.11 165 VAL E C 1
ATOM 8140 O O . VAL E 1 101 ? 8.540 -5.703 -61.818 1.00 30.71 165 VAL E O 1
ATOM 8153 N N . LEU E 1 102 ? 9.957 -4.611 -63.182 1.00 38.31 166 LEU E N 1
ATOM 8154 C CA . LEU E 1 102 ? 9.598 -5.384 -64.362 1.00 32.03 166 LEU E CA 1
ATOM 8155 C C . LEU E 1 102 ? 9.972 -6.848 -64.183 1.00 33.79 166 LEU E C 1
ATOM 8156 O O . LEU E 1 102 ? 9.197 -7.737 -64.528 1.00 35.73 166 LEU E O 1
ATOM 8172 N N . LEU E 1 103 ? 11.162 -7.091 -63.640 1.00 38.41 167 LEU E N 1
ATOM 8173 C CA . LEU E 1 103 ? 11.648 -8.450 -63.434 1.00 38.93 167 LEU E CA 1
ATOM 8174 C C . LEU E 1 103 ? 10.788 -9.195 -62.413 1.00 32.07 167 LEU E C 1
ATOM 8175 O O . LEU E 1 103 ? 10.568 -10.400 -62.539 1.00 33.47 167 LEU E O 1
ATOM 8191 N N . CYS E 1 104 ? 10.300 -8.478 -61.407 1.00 31.94 168 CYS E N 1
ATOM 8192 C CA . CYS E 1 104 ? 9.339 -9.042 -60.463 1.00 40.44 168 CYS E CA 1
ATOM 8193 C C . CYS E 1 104 ? 8.057 -9.479 -61.165 1.00 40.82 168 CYS E C 1
ATOM 8194 O O . CYS E 1 104 ? 7.506 -10.540 -60.877 1.00 40.13 168 CYS E O 1
ATOM 8202 N N . LEU E 1 105 ? 7.585 -8.648 -62.087 1.00 37.66 169 LEU E N 1
ATOM 8203 C CA . LEU E 1 105 ? 6.333 -8.916 -62.779 1.00 40.97 169 LEU E CA 1
ATOM 8204 C C . LEU E 1 105 ? 6.437 -10.114 -63.723 1.00 42.04 169 LEU E C 1
ATOM 8205 O O . LEU E 1 105 ? 5.676 -11.072 -63.591 1.00 48.03 169 LEU E O 1
ATOM 8221 N N . ILE E 1 106 ? 7.370 -10.068 -64.671 1.00 40.00 170 ILE E N 1
ATOM 8222 C CA . ILE E 1 106 ? 7.500 -11.147 -65.650 1.00 41.02 170 ILE E CA 1
ATOM 8223 C C . ILE E 1 106 ? 8.066 -12.400 -64.993 1.00 40.26 170 ILE E C 1
ATOM 8224 O O . ILE E 1 106 ? 7.808 -13.518 -65.439 1.00 45.80 170 ILE E O 1
ATOM 8240 N N . GLY E 1 107 ? 8.840 -12.202 -63.932 1.00 41.39 171 GLY E N 1
ATOM 8241 C CA . GLY E 1 107 ? 9.420 -13.309 -63.193 1.00 54.52 171 GLY E CA 1
ATOM 8242 C C . GLY E 1 107 ? 8.407 -14.021 -62.313 1.00 53.85 171 GLY E C 1
ATOM 8243 O O . GLY E 1 107 ? 8.661 -15.128 -61.840 1.00 54.68 171 GLY E O 1
ATOM 8247 N N . GLU E 1 108 ? 7.260 -13.378 -62.101 1.00 55.73 172 GLU E N 1
ATOM 8248 C CA . GLU E 1 108 ? 6.179 -13.927 -61.282 1.00 57.79 172 GLU E CA 1
ATOM 8249 C C . GLU E 1 108 ? 6.642 -14.203 -59.854 1.00 49.61 172 GLU E C 1
ATOM 8250 O O . GLU E 1 108 ? 6.389 -15.273 -59.303 1.00 53.06 172 GLU E O 1
ATOM 8262 N N . ALA E 1 109 ? 7.308 -13.220 -59.257 1.00 47.96 173 ALA E N 1
ATOM 8263 C CA . ALA E 1 109 ? 7.862 -13.371 -57.917 1.00 54.42 173 ALA E CA 1
ATOM 8264 C C . ALA E 1 109 ? 6.772 -13.446 -56.851 1.00 55.80 173 ALA E C 1
ATOM 8265 O O . ALA E 1 109 ? 6.988 -13.994 -55.770 1.00 58.44 173 ALA E O 1
ATOM 8272 N N . PHE E 1 110 ? 5.605 -12.893 -57.162 1.00 51.34 174 PHE E N 1
ATOM 8273 C CA . PHE E 1 110 ? 4.525 -12.779 -56.189 1.00 48.12 174 PHE E CA 1
ATOM 8274 C C . PHE E 1 110 ? 3.684 -14.047 -56.083 1.00 50.43 174 PHE E C 1
ATOM 8275 O O . PHE E 1 110 ? 3.405 -14.705 -57.084 1.00 47.24 174 PHE E O 1
ATOM 8292 N N . ASP E 1 111 ? 3.278 -14.375 -54.859 1.00 52.00 175 ASP E N 1
ATOM 8293 C CA . ASP E 1 111 ? 2.416 -15.526 -54.619 1.00 53.54 175 ASP E CA 1
ATOM 8294 C C . ASP E 1 111 ? 1.035 -15.305 -55.221 1.00 45.02 175 ASP E C 1
ATOM 8295 O O . ASP E 1 111 ? 0.418 -16.239 -55.734 1.00 50.12 175 ASP E O 1
ATOM 8304 N N . HIS E 1 112 ? 0.555 -14.066 -55.146 1.00 43.48 176 HIS E N 1
ATOM 8305 C CA . HIS E 1 112 ? -0.726 -13.691 -55.743 1.00 52.95 176 HIS E CA 1
ATOM 8306 C C . HIS E 1 112 ? -0.552 -13.106 -57.148 1.00 45.98 176 HIS E C 1
ATOM 8307 O O . HIS E 1 112 ? -0.912 -11.958 -57.397 1.00 41.24 176 HIS E O 1
ATOM 8321 N N . SER E 1 113 ? -0.001 -13.904 -58.058 1.00 45.22 177 SER E N 1
ATOM 8322 C CA . SER E 1 113 ? 0.214 -13.479 -59.439 1.00 47.20 177 SER E CA 1
ATOM 8323 C C . SER E 1 113 ? -1.109 -13.133 -60.117 1.00 52.84 177 SER E C 1
ATOM 8324 O O . SER E 1 113 ? -1.166 -12.289 -61.012 1.00 53.77 177 SER E O 1
ATOM 8332 N N . ASP E 1 114 ? -2.169 -13.800 -59.677 1.00 54.24 178 ASP E N 1
ATOM 8333 C CA . ASP E 1 114 ? -3.512 -13.574 -60.193 1.00 52.88 178 ASP E CA 1
ATOM 8334 C C . ASP E 1 114 ? -3.969 -12.133 -59.976 1.00 54.09 178 ASP E C 1
ATOM 8335 O O . ASP E 1 114 ? -4.792 -11.610 -60.733 1.00 52.15 178 ASP E O 1
ATOM 8344 N N . GLN E 1 115 ? -3.428 -11.496 -58.941 1.00 58.01 179 GLN E N 1
ATOM 8345 C CA . GLN E 1 115 ? -3.887 -10.174 -58.520 1.00 57.23 179 GLN E CA 1
ATOM 8346 C C . GLN E 1 115 ? -3.119 -9.038 -59.184 1.00 42.52 179 GLN E C 1
ATOM 8347 O O . GLN E 1 115 ? -3.601 -7.909 -59.229 1.00 37.31 179 GLN E O 1
ATOM 8361 N N . ILE E 1 116 ? -1.925 -9.330 -59.685 1.00 42.10 180 ILE E N 1
ATOM 8362 C CA . ILE E 1 116 ? -1.146 -8.334 -60.404 1.00 39.85 180 ILE E CA 1
ATOM 8363 C C . ILE E 1 116 ? -1.779 -8.044 -61.756 1.00 41.88 180 ILE E C 1
ATOM 8364 O O . ILE E 1 116 ? -2.125 -8.965 -62.490 1.00 52.26 180 ILE E O 1
ATOM 8380 N N . CYS E 1 117 ? -1.926 -6.764 -62.083 1.00 37.82 181 CYS E N 1
ATOM 8381 C CA . CYS E 1 117 ? -2.428 -6.358 -63.394 1.00 39.21 181 CYS E CA 1
ATOM 8382 C C . CYS E 1 117 ? -1.308 -5.816 -64.262 1.00 39.18 181 CYS E C 1
ATOM 8383 O O . CYS E 1 117 ? -1.258 -6.073 -65.465 1.00 38.65 181 CYS E O 1
ATOM 8391 N N . GLY E 1 118 ? -0.413 -5.058 -63.636 1.00 36.08 182 GLY E N 1
ATOM 8392 C CA . GLY E 1 118 ? 0.704 -4.454 -64.330 1.00 31.11 182 GLY E CA 1
ATOM 8393 C C . GLY E 1 118 ? 1.399 -3.401 -63.490 1.00 37.19 182 GLY E C 1
ATOM 8394 O O . GLY E 1 118 ? 1.117 -3.249 -62.297 1.00 36.14 182 GLY E O 1
ATOM 8398 N N . ALA E 1 119 ? 2.312 -2.672 -64.125 1.00 31.75 183 ALA E N 1
ATOM 8399 C CA . ALA E 1 119 ? 3.095 -1.641 -63.454 1.00 27.18 183 ALA E CA 1
ATOM 8400 C C . ALA E 1 119 ? 3.211 -0.409 -64.338 1.00 23.26 183 ALA E C 1
ATOM 8401 O O . ALA E 1 119 ? 3.043 -0.487 -65.555 1.00 26.51 183 ALA E O 1
ATOM 8408 N N . VAL E 1 120 ? 3.496 0.727 -63.714 1.00 21.31 184 VAL E N 1
ATOM 8409 C CA . VAL E 1 120 ? 3.576 2.002 -64.411 1.00 23.31 184 VAL E CA 1
ATOM 8410 C C . VAL E 1 120 ? 4.628 2.887 -63.758 1.00 28.68 184 VAL E C 1
ATOM 8411 O O . VAL E 1 120 ? 4.773 2.890 -62.532 1.00 23.66 184 VAL E O 1
ATOM 8424 N N . ILE E 1 121 ? 5.348 3.646 -64.578 1.00 25.74 185 ILE E N 1
ATOM 8425 C CA . ILE E 1 121 ? 6.293 4.634 -64.071 1.00 33.86 185 ILE E CA 1
ATOM 8426 C C . ILE E 1 121 ? 5.980 6.004 -64.660 1.00 35.68 185 ILE E C 1
ATOM 8427 O O . ILE E 1 121 ? 5.814 6.149 -65.874 1.00 33.97 185 ILE E O 1
ATOM 8443 N N . ASN E 1 122 ? 5.889 6.998 -63.779 1.00 32.78 186 ASN E N 1
ATOM 8444 C CA . ASN E 1 122 ? 5.569 8.364 -64.174 1.00 37.38 186 ASN E CA 1
ATOM 8445 C C . ASN E 1 122 ? 6.778 9.280 -64.065 1.00 40.24 186 ASN E C 1
ATOM 8446 O O . ASN E 1 122 ? 7.375 9.414 -62.997 1.00 44.21 186 ASN E O 1
ATOM 8457 N N . ILE E 1 123 ? 7.127 9.912 -65.179 1.00 36.98 187 ILE E N 1
ATOM 8458 C CA . ILE E 1 123 ? 8.236 10.853 -65.216 1.00 37.52 187 ILE E CA 1
ATOM 8459 C C . ILE E 1 123 ? 7.684 12.271 -65.144 1.00 41.18 187 ILE E C 1
ATOM 8460 O O . ILE E 1 123 ? 7.006 12.728 -66.064 1.00 41.87 187 ILE E O 1
ATOM 8476 N N . ARG E 1 124 ? 7.960 12.952 -64.037 1.00 45.46 188 ARG E N 1
ATOM 8477 C CA . ARG E 1 124 ? 7.560 14.345 -63.869 1.00 49.43 188 ARG E CA 1
ATOM 8478 C C . ARG E 1 124 ? 8.727 15.133 -63.281 1.00 57.58 188 ARG E C 1
ATOM 8479 O O . ARG E 1 124 ? 9.631 14.559 -62.671 1.00 57.54 188 ARG E O 1
ATOM 8500 N N . GLY E 1 125 ? 8.711 16.447 -63.474 1.00 55.80 189 GLY E N 1
ATOM 8501 C CA . GLY E 1 125 ? 9.794 17.285 -62.998 1.00 61.96 189 GLY E CA 1
ATOM 8502 C C . GLY E 1 125 ? 9.881 17.297 -61.485 1.00 63.03 189 GLY E C 1
ATOM 8503 O O . GLY E 1 125 ? 10.939 17.028 -60.915 1.00 78.46 189 GLY E O 1
ATOM 8507 N N . LYS E 1 126 ? 8.763 17.601 -60.835 1.00 54.24 190 LYS E N 1
ATOM 8508 C CA . LYS E 1 126 ? 8.733 17.737 -59.383 1.00 62.48 190 LYS E CA 1
ATOM 8509 C C . LYS E 1 126 ? 9.090 16.430 -58.675 1.00 63.93 190 LYS E C 1
ATOM 8510 O O . LYS E 1 126 ? 9.885 16.425 -57.736 1.00 73.04 190 LYS E O 1
ATOM 8514 N N . SER E 1 127 ? 8.502 15.327 -59.129 1.00 76.91 191 SER E N 1
ATOM 8515 C CA . SER E 1 127 ? 8.710 14.027 -58.496 1.00 71.65 191 SER E CA 1
ATOM 8516 C C . SER E 1 127 ? 8.329 12.881 -59.429 1.00 64.23 191 SER E C 1
ATOM 8517 O O . SER E 1 127 ? 7.434 13.017 -60.260 1.00 56.17 191 SER E O 1
ATOM 8525 N N . ASN E 1 128 ? 9.010 11.749 -59.273 1.00 67.68 192 ASN E N 1
ATOM 8526 C CA . ASN E 1 128 ? 8.744 10.564 -60.078 1.00 53.77 192 ASN E CA 1
ATOM 8527 C C . ASN E 1 128 ? 8.015 9.504 -59.261 1.00 52.46 192 ASN E C 1
ATOM 8528 O O . ASN E 1 128 ? 8.213 9.400 -58.049 1.00 56.96 192 ASN E O 1
ATOM 8539 N N . LYS E 1 129 ? 7.162 8.729 -59.924 1.00 41.37 193 LYS E N 1
ATOM 8540 C CA . LYS E 1 129 ? 6.389 7.696 -59.250 1.00 37.50 193 LYS E CA 1
ATOM 8541 C C . LYS E 1 129 ? 6.437 6.384 -60.007 1.00 34.41 193 LYS E C 1
ATOM 8542 O O . LYS E 1 129 ? 6.438 6.361 -61.238 1.00 33.56 193 LYS E O 1
ATOM 8561 N N . ILE E 1 130 ? 6.479 5.296 -59.247 1.00 37.78 194 ILE E N 1
ATOM 8562 C CA . ILE E 1 130 ? 6.375 3.952 -59.796 1.00 33.86 194 ILE E CA 1
ATOM 8563 C C . ILE E 1 130 ? 5.248 3.219 -59.075 1.00 33.17 194 ILE E C 1
ATOM 8564 O O . ILE E 1 130 ? 5.193 3.207 -57.842 1.00 29.66 194 ILE E O 1
ATOM 8580 N N . SER E 1 131 ? 4.345 2.623 -59.848 1.00 31.22 195 SER E N 1
ATOM 8581 C CA . SER E 1 131 ? 3.182 1.953 -59.281 1.00 33.91 195 SER E CA 1
ATOM 8582 C C . SER E 1 131 ? 3.022 0.537 -59.820 1.00 27.90 195 SER E C 1
ATOM 8583 O O . SER E 1 131 ? 3.396 0.252 -60.953 1.00 29.93 195 SER E O 1
ATOM 8591 N N . ILE E 1 132 ? 2.508 -0.350 -58.970 1.00 28.63 196 ILE E N 1
ATOM 8592 C CA . ILE E 1 132 ? 2.116 -1.699 -59.370 1.00 33.81 196 ILE E CA 1
ATOM 8593 C C . ILE E 1 132 ? 0.600 -1.816 -59.232 1.00 37.83 196 ILE E C 1
ATOM 8594 O O . ILE E 1 132 ? 0.068 -1.656 -58.137 1.00 38.48 196 ILE E O 1
ATOM 8610 N N . TRP E 1 133 ? -0.091 -2.091 -60.336 1.00 42.45 197 TRP E N 1
ATOM 8611 C CA . TRP E 1 133 ? -1.555 -2.136 -60.334 1.00 32.74 197 TRP E CA 1
ATOM 8612 C C . TRP E 1 133 ? -2.102 -3.512 -59.960 1.00 33.72 197 TRP E C 1
ATOM 8613 O O . TRP E 1 133 ? -1.755 -4.519 -60.575 1.00 35.57 197 TRP E O 1
ATOM 8634 N N . THR E 1 134 ? -2.976 -3.533 -58.959 1.00 39.71 198 THR E N 1
ATOM 8635 C CA . THR E 1 134 ? -3.578 -4.769 -58.459 1.00 37.96 198 THR E CA 1
ATOM 8636 C C . THR E 1 134 ? -5.033 -4.874 -58.933 1.00 33.77 198 THR E C 1
ATOM 8637 O O . THR E 1 134 ? -5.651 -3.868 -59.275 1.00 36.42 198 THR E O 1
ATOM 8648 N N . ALA E 1 135 ? -5.568 -6.092 -58.968 1.00 33.23 199 ALA E N 1
ATOM 8649 C CA . ALA E 1 135 ? -6.904 -6.335 -59.511 1.00 43.72 199 ALA E CA 1
ATOM 8650 C C . ALA E 1 135 ? -8.024 -6.026 -58.515 1.00 45.92 199 ALA E C 1
ATOM 8651 O O . ALA E 1 135 ? -9.067 -5.489 -58.894 1.00 50.00 199 ALA E O 1
ATOM 8658 N N . ASP E 1 136 ? -7.811 -6.378 -57.251 1.00 45.15 200 ASP E N 1
ATOM 8659 C CA . ASP E 1 136 ? -8.829 -6.196 -56.220 1.00 40.53 200 ASP E CA 1
ATOM 8660 C C . ASP E 1 136 ? -8.269 -5.489 -54.993 1.00 47.00 200 ASP E C 1
ATOM 8661 O O . ASP E 1 136 ? -7.334 -5.971 -54.348 1.00 49.36 200 ASP E O 1
ATOM 8670 N N . GLY E 1 137 ? -8.855 -4.339 -54.678 1.00 44.94 201 GLY E N 1
ATOM 8671 C CA . GLY E 1 137 ? -8.475 -3.585 -53.499 1.00 50.83 201 GLY E CA 1
ATOM 8672 C C . GLY E 1 137 ? -8.940 -4.273 -52.229 1.00 58.18 201 GLY E C 1
ATOM 8673 O O . GLY E 1 137 ? -8.268 -4.210 -51.199 1.00 61.84 201 GLY E O 1
ATOM 8677 N N . ASN E 1 138 ? -10.092 -4.937 -52.302 1.00 54.95 202 ASN E N 1
ATOM 8678 C CA . ASN E 1 138 ? -10.633 -5.659 -51.154 1.00 58.63 202 ASN E CA 1
ATOM 8679 C C . ASN E 1 138 ? -9.842 -6.919 -50.829 1.00 54.95 202 ASN E C 1
ATOM 8680 O O . ASN E 1 138 ? -10.097 -7.566 -49.816 1.00 57.38 202 ASN E O 1
ATOM 8691 N N . ASN E 1 139 ? -8.900 -7.281 -51.694 1.00 44.65 203 ASN E N 1
ATOM 8692 C CA . ASN E 1 139 ? -8.049 -8.429 -51.424 1.00 45.96 203 ASN E CA 1
ATOM 8693 C C . ASN E 1 139 ? -6.853 -8.006 -50.573 1.00 47.31 203 ASN E C 1
ATOM 8694 O O . ASN E 1 139 ? -5.751 -7.785 -51.077 1.00 43.30 203 ASN E O 1
ATOM 8705 N N . GLU E 1 140 ? -7.093 -7.894 -49.271 1.00 47.15 204 GLU E N 1
ATOM 8706 C CA . GLU E 1 140 ? -6.107 -7.355 -48.343 1.00 51.72 204 GLU E CA 1
ATOM 8707 C C . GLU E 1 140 ? -4.8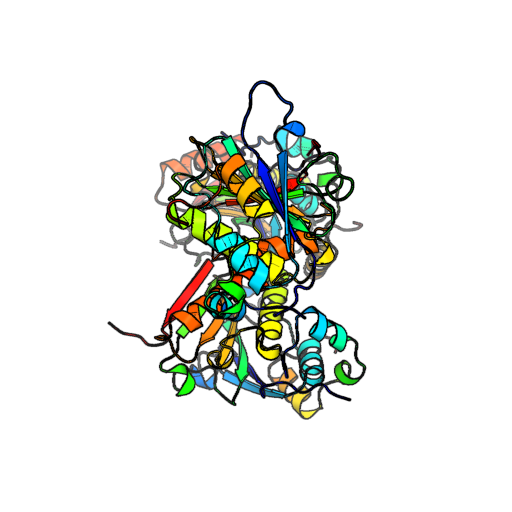28 -8.183 -48.290 1.00 45.85 204 GLU E C 1
ATOM 8708 O O . GLU E 1 140 ? -3.732 -7.640 -48.406 1.00 50.69 204 GLU E O 1
ATOM 8720 N N . GLU E 1 141 ? -4.969 -9.493 -48.111 1.00 41.60 205 GLU E N 1
ATOM 8721 C CA . GLU E 1 141 ? -3.810 -10.371 -47.990 1.00 49.58 205 GLU E CA 1
ATOM 8722 C C . GLU E 1 141 ? -2.938 -10.317 -49.240 1.00 51.02 205 GLU E C 1
ATOM 8723 O O . GLU E 1 141 ? -1.711 -10.284 -49.149 1.00 52.19 205 GLU E O 1
ATOM 8735 N N . ALA E 1 142 ? -3.574 -10.299 -50.405 1.00 52.66 206 ALA E N 1
ATOM 8736 C CA . ALA E 1 142 ? -2.848 -10.261 -51.666 1.00 44.64 206 ALA E CA 1
ATOM 8737 C C . ALA E 1 142 ? -2.127 -8.931 -51.829 1.00 39.43 206 ALA E C 1
ATOM 8738 O O . ALA E 1 142 ? -0.960 -8.894 -52.215 1.00 35.81 206 ALA E O 1
ATOM 8745 N N . ALA E 1 143 ? -2.828 -7.841 -51.533 1.00 38.28 207 ALA E N 1
ATOM 8746 C CA . ALA E 1 143 ? -2.242 -6.510 -51.637 1.00 41.66 207 ALA E CA 1
ATOM 8747 C C . ALA E 1 143 ? -1.054 -6.361 -50.689 1.00 41.92 207 ALA E C 1
ATOM 8748 O O . ALA E 1 143 ? -0.028 -5.788 -51.051 1.00 37.10 207 ALA E O 1
ATOM 8755 N N . LEU E 1 144 ? -1.199 -6.885 -49.477 1.00 41.62 208 LEU E N 1
ATOM 8756 C CA . LEU E 1 144 ? -0.157 -6.770 -48.466 1.00 37.17 208 LEU E CA 1
ATOM 8757 C C . LEU E 1 144 ? 1.023 -7.687 -48.805 1.00 41.68 208 LEU E C 1
ATOM 8758 O O . LEU E 1 144 ? 2.184 -7.310 -48.624 1.00 38.35 208 LEU E O 1
ATOM 8774 N N . GLU E 1 145 ? 0.722 -8.883 -49.306 1.00 37.22 209 GLU E N 1
ATOM 8775 C CA . GLU E 1 145 ? 1.758 -9.833 -49.712 1.00 38.66 209 GLU E CA 1
ATOM 8776 C C . GLU E 1 145 ? 2.601 -9.259 -50.851 1.00 42.99 209 GLU E C 1
ATOM 8777 O O . GLU E 1 145 ? 3.829 -9.353 -50.839 1.00 43.60 209 GLU E O 1
ATOM 8789 N N . ILE E 1 146 ? 1.927 -8.665 -51.832 1.00 42.62 210 ILE E N 1
ATOM 8790 C CA . ILE E 1 146 ? 2.593 -8.013 -52.956 1.00 39.88 210 ILE E CA 1
ATOM 8791 C C . ILE E 1 146 ? 3.426 -6.829 -52.470 1.00 37.99 210 ILE E C 1
ATOM 8792 O O . ILE E 1 146 ? 4.579 -6.666 -52.869 1.00 42.66 210 ILE E O 1
ATOM 8808 N N . GLY E 1 147 ? 2.836 -6.009 -51.608 1.00 35.94 211 GLY E N 1
ATOM 8809 C CA . GLY E 1 147 ? 3.503 -4.827 -51.094 1.00 39.98 211 GLY E CA 1
ATOM 8810 C C . GLY E 1 147 ? 4.801 -5.142 -50.377 1.00 45.14 211 GLY E C 1
ATOM 8811 O O . GLY E 1 147 ? 5.828 -4.511 -50.633 1.00 44.09 211 GLY E O 1
ATOM 8815 N N . HIS E 1 148 ? 4.758 -6.122 -49.481 1.00 39.45 212 HIS E N 1
ATOM 8816 C CA . HIS E 1 148 ? 5.925 -6.467 -48.684 1.00 41.60 212 HIS E CA 1
ATOM 8817 C C . HIS E 1 148 ? 6.983 -7.150 -49.548 1.00 49.45 212 HIS E C 1
ATOM 8818 O O . HIS E 1 148 ? 8.182 -6.968 -49.331 1.00 49.03 212 HIS E O 1
ATOM 8832 N N . LYS E 1 149 ? 6.550 -7.921 -50.540 1.00 47.91 213 LYS E N 1
ATOM 8833 C CA . LYS E 1 149 ? 7.504 -8.569 -51.432 1.00 49.47 213 LYS E CA 1
ATOM 8834 C C . LYS E 1 149 ? 8.210 -7.507 -52.260 1.00 50.83 213 LYS E C 1
ATOM 8835 O O . LYS E 1 149 ? 9.405 -7.607 -52.537 1.00 53.15 213 LYS E O 1
ATOM 8854 N N . LEU E 1 150 ? 7.454 -6.483 -52.640 1.00 51.00 214 LEU E N 1
ATOM 8855 C CA . LEU E 1 150 ? 7.984 -5.359 -53.396 1.00 44.53 214 LEU E CA 1
ATOM 8856 C C . LEU E 1 150 ? 8.956 -4.565 -52.536 1.00 47.57 214 LEU E C 1
ATOM 8857 O O . LEU E 1 150 ? 9.933 -4.006 -53.025 1.00 46.59 214 LEU E O 1
ATOM 8873 N N . ARG E 1 151 ? 8.669 -4.522 -51.243 1.00 52.97 215 ARG E N 1
ATOM 8874 C CA . ARG E 1 151 ? 9.540 -3.874 -50.275 1.00 56.62 215 ARG E CA 1
ATOM 8875 C C . ARG E 1 151 ? 10.878 -4.613 -50.222 1.00 46.61 215 ARG E C 1
ATOM 8876 O O . ARG E 1 151 ? 11.938 -3.998 -50.129 1.00 46.33 215 ARG E O 1
ATOM 8897 N N . ASP E 1 152 ? 10.809 -5.937 -50.330 1.00 46.75 216 ASP E N 1
ATOM 8898 C CA . ASP E 1 152 ? 11.974 -6.811 -50.211 1.00 49.50 216 ASP E CA 1
ATOM 8899 C C . ASP E 1 152 ? 12.772 -6.859 -51.515 1.00 51.49 216 ASP E C 1
ATOM 8900 O O . ASP E 1 152 ? 13.985 -6.644 -51.519 1.00 48.17 216 ASP E O 1
ATOM 8909 N N . ALA E 1 153 ? 12.081 -7.122 -52.619 1.00 53.70 217 ALA E N 1
ATOM 8910 C CA . ALA E 1 153 ? 12.720 -7.258 -53.924 1.00 42.78 217 ALA E CA 1
ATOM 8911 C C . ALA E 1 153 ? 13.449 -5.983 -54.343 1.00 42.40 217 ALA E C 1
ATOM 8912 O O . ALA E 1 153 ? 14.553 -6.040 -54.881 1.00 47.62 217 ALA E O 1
ATOM 8919 N N . LEU E 1 154 ? 12.826 -4.836 -54.098 1.00 43.93 218 LEU E N 1
ATOM 8920 C CA . LEU E 1 154 ? 13.428 -3.552 -54.439 1.00 42.71 218 LEU E CA 1
ATOM 8921 C C . LEU E 1 154 ? 14.379 -3.072 -53.340 1.00 48.97 218 LEU E C 1
ATOM 8922 O O . LEU E 1 154 ? 15.225 -2.206 -53.578 1.00 39.13 218 LEU E O 1
ATOM 8938 N N . ARG E 1 155 ? 14.238 -3.643 -52.144 1.00 47.40 219 ARG E N 1
ATOM 8939 C CA . ARG E 1 155 ? 15.031 -3.234 -50.986 1.00 49.17 219 ARG E CA 1
ATOM 8940 C C . ARG E 1 155 ? 14.919 -1.726 -50.782 1.00 55.85 219 ARG E C 1
ATOM 8941 O O . ARG E 1 155 ? 15.925 -1.016 -50.749 1.00 54.03 219 ARG E O 1
ATOM 8962 N N . LEU E 1 156 ? 13.685 -1.247 -50.650 1.00 57.55 220 LEU E N 1
ATOM 8963 C CA . LEU E 1 156 ? 13.422 0.184 -50.558 1.00 60.37 220 LEU E CA 1
ATOM 8964 C C . LEU E 1 156 ? 13.970 0.782 -49.270 1.00 63.67 220 LEU E C 1
ATOM 8965 O O . LEU E 1 156 ? 13.903 0.166 -48.205 1.00 63.75 220 LEU E O 1
ATOM 8981 N N . GLY E 1 157 ? 14.516 1.989 -49.385 1.00 70.58 221 GLY E N 1
ATOM 8982 C CA . GLY E 1 157 ? 15.027 2.715 -48.240 1.00 66.76 221 GLY E CA 1
ATOM 8983 C C . GLY E 1 157 ? 13.891 3.334 -47.454 1.00 78.84 221 GLY E C 1
ATOM 8984 O O . GLY E 1 157 ? 12.779 3.475 -47.966 1.00 80.51 221 GLY E O 1
ATOM 8988 N N . ARG E 1 158 ? 14.168 3.702 -46.209 1.00 87.24 222 ARG E N 1
ATOM 8989 C CA . ARG E 1 158 ? 13.168 4.330 -45.354 1.00 86.12 222 ARG E CA 1
ATOM 8990 C C . ARG E 1 158 ? 12.760 5.689 -45.924 1.00 85.56 222 ARG E C 1
ATOM 8991 O O . ARG E 1 158 ? 11.645 6.161 -45.694 1.00 85.45 222 ARG E O 1
ATOM 9012 N N . ASN E 1 159 ? 13.672 6.309 -46.669 1.00 82.62 223 ASN E N 1
ATOM 9013 C CA . ASN E 1 159 ? 13.409 7.588 -47.325 1.00 85.87 223 ASN E CA 1
ATOM 9014 C C . ASN E 1 159 ? 12.211 7.508 -48.268 1.00 89.10 223 ASN E C 1
ATOM 9015 O O . ASN E 1 159 ? 11.417 8.447 -48.357 1.00 86.09 223 ASN E O 1
ATOM 9026 N N . ASN E 1 160 ? 12.083 6.383 -48.965 1.00 85.61 224 ASN E N 1
ATOM 9027 C CA . ASN E 1 160 ? 10.948 6.156 -49.851 1.00 81.14 224 ASN E CA 1
ATOM 9028 C C . ASN E 1 160 ? 9.732 5.660 -49.084 1.00 75.75 224 ASN E C 1
ATOM 9029 O O . ASN E 1 160 ? 9.861 5.000 -48.051 1.00 67.75 224 ASN E O 1
ATOM 9040 N N . SER E 1 161 ? 8.552 5.993 -49.599 1.00 70.54 225 SER E N 1
ATOM 9041 C CA . SER E 1 161 ? 7.298 5.592 -48.982 1.00 72.85 225 SER E CA 1
ATOM 9042 C C . SER E 1 161 ? 6.508 4.708 -49.934 1.00 68.11 225 SER E C 1
ATOM 9043 O O . SER E 1 161 ? 6.384 5.007 -51.122 1.00 63.89 225 SER E O 1
ATOM 9051 N N . LEU E 1 162 ? 5.986 3.614 -49.392 1.00 65.75 226 LEU E N 1
ATOM 9052 C CA . LEU E 1 162 ? 5.219 2.641 -50.155 1.00 52.94 226 LEU E CA 1
ATOM 9053 C C . LEU E 1 162 ? 3.814 2.522 -49.574 1.00 52.86 226 LEU E C 1
ATOM 9054 O O . LEU E 1 162 ? 3.645 2.102 -48.431 1.00 53.89 226 LEU E O 1
ATOM 9070 N N . GLN E 1 163 ? 2.812 2.896 -50.362 1.00 46.98 227 GLN E N 1
ATOM 9071 C CA . GLN E 1 163 ? 1.441 2.983 -49.869 1.00 51.63 227 GLN E CA 1
ATOM 9072 C C . GLN E 1 163 ? 0.412 2.565 -50.915 1.00 47.85 227 GLN E C 1
ATOM 9073 O O . GLN E 1 163 ? 0.523 2.918 -52.089 1.00 42.07 227 GLN E O 1
ATOM 9087 N N . TYR E 1 164 ? -0.593 1.816 -50.468 1.00 42.57 228 TYR E N 1
ATOM 9088 C CA . TYR E 1 164 ? -1.610 1.257 -51.351 1.00 42.56 228 TYR E CA 1
ATOM 9089 C C . TYR E 1 164 ? -2.876 2.100 -51.360 1.00 40.76 228 TYR E C 1
ATOM 9090 O O . TYR E 1 164 ? -3.363 2.495 -50.307 1.00 48.79 228 TYR E O 1
ATOM 9108 N N . GLN E 1 165 ? -3.416 2.359 -52.547 1.00 41.17 229 GLN E N 1
ATOM 9109 C CA . GLN E 1 165 ? -4.639 3.146 -52.668 1.00 38.47 229 GLN E CA 1
ATOM 9110 C C . GLN E 1 165 ? -5.532 2.641 -53.793 1.00 35.92 229 GLN E C 1
ATOM 9111 O O . GLN E 1 165 ? -5.057 2.097 -54.788 1.00 34.01 229 GLN E O 1
ATOM 9125 N N . LEU E 1 166 ? -6.836 2.830 -53.618 1.00 43.65 230 LEU E N 1
ATOM 9126 C CA . LEU E 1 166 ? -7.820 2.417 -54.607 1.00 35.67 230 LEU E CA 1
ATOM 9127 C C . LEU E 1 166 ? -7.703 3.252 -55.867 1.00 32.70 230 LEU E C 1
ATOM 9128 O O . LEU E 1 166 ? -7.308 4.414 -55.813 1.00 32.74 230 LEU E O 1
ATOM 9144 N N . HIS E 1 167 ? -8.054 2.656 -57.000 1.00 32.69 231 HIS E N 1
ATOM 9145 C CA . HIS E 1 167 ? -8.154 3.409 -58.237 1.00 34.52 231 HIS E CA 1
ATOM 9146 C C . HIS E 1 167 ? -9.375 4.308 -58.147 1.00 39.21 231 HIS E C 1
ATOM 9147 O O . HIS E 1 167 ? -9.304 5.492 -58.473 1.00 40.43 231 HIS E O 1
ATOM 9161 N N . LYS E 1 168 ? -10.486 3.748 -57.670 1.00 42.35 232 LYS E N 1
ATOM 9162 C CA . LYS E 1 168 ? -11.735 4.494 -57.585 1.00 45.77 232 LYS E CA 1
ATOM 9163 C C . LYS E 1 168 ? -11.633 5.600 -56.540 1.00 43.69 232 LYS E C 1
ATOM 9164 O O . LYS E 1 168 ? -10.910 5.464 -55.553 1.00 48.19 232 LYS E O 1
ATOM 9183 N N . ASP E 1 169 ? -12.360 6.691 -56.761 1.00 39.34 233 ASP E N 1
ATOM 9184 C CA . ASP E 1 169 ? -12.384 7.801 -55.814 1.00 55.53 233 ASP E CA 1
ATOM 9185 C C . ASP E 1 169 ? -13.447 7.562 -54.742 1.00 53.43 233 ASP E C 1
ATOM 9186 O O . ASP E 1 169 ? -14.633 7.806 -54.963 1.00 45.90 233 ASP E O 1
ATOM 9195 N N . THR E 1 170 ? -13.005 7.072 -53.586 1.00 59.47 234 THR E N 1
ATOM 9196 C CA . THR E 1 170 ? -13.899 6.751 -52.477 1.00 67.37 234 THR E CA 1
ATOM 9197 C C . THR E 1 170 ? -13.144 6.829 -51.149 1.00 73.61 234 THR E C 1
ATOM 9198 O O . THR E 1 170 ? -11.927 6.645 -51.104 1.00 81.84 234 THR E O 1
ATOM 9209 N N . MET E 1 171 ? -13.874 7.094 -50.070 1.00 76.92 235 MET E N 1
ATOM 9210 C CA . MET E 1 171 ? -13.272 7.280 -48.753 1.00 80.44 235 MET E CA 1
ATOM 9211 C C . MET E 1 171 ? -12.955 5.948 -48.082 1.00 73.04 235 MET E C 1
ATOM 9212 O O . MET E 1 171 ? -11.862 5.402 -48.249 1.00 67.92 235 MET E O 1
ATOM 9226 N N . ILE E 1 181 ? -6.712 1.080 -47.234 1.00 61.52 245 ILE E N 1
ATOM 9227 C CA . ILE E 1 181 ? -5.527 1.879 -47.518 1.00 60.34 245 ILE E CA 1
ATOM 9228 C C . ILE E 1 181 ? -4.399 1.509 -46.547 1.00 67.93 245 ILE E C 1
ATOM 9229 O O . ILE E 1 181 ? -4.622 1.376 -45.342 1.00 62.55 245 ILE E O 1
ATOM 9244 N N . TYR E 1 182 ? -3.192 1.335 -47.086 1.00 64.06 246 TYR E N 1
ATOM 9245 C CA . TYR E 1 182 ? -2.052 0.838 -46.315 1.00 56.41 246 TYR E CA 1
ATOM 9246 C C . TYR E 1 182 ? -0.801 1.679 -46.557 1.00 53.33 246 TYR E C 1
ATOM 9247 O O . TYR E 1 182 ? -0.694 2.385 -47.560 1.00 55.22 246 TYR E O 1
ATOM 9265 N N . THR E 1 183 ? 0.146 1.585 -45.630 1.00 50.93 247 THR E N 1
ATOM 9266 C CA . THR E 1 183 ? 1.382 2.351 -45.706 1.00 55.17 247 THR E CA 1
ATOM 9267 C C . THR E 1 183 ? 2.542 1.523 -45.172 1.00 56.01 247 THR E C 1
ATOM 9268 O O . THR E 1 183 ? 2.476 0.994 -44.063 1.00 57.20 247 THR E O 1
ATOM 9279 N N . LEU E 1 184 ? 3.600 1.422 -45.973 1.00 55.05 248 LEU E N 1
ATOM 9280 C CA . LEU E 1 184 ? 4.781 0.636 -45.624 1.00 51.12 248 LEU E CA 1
ATOM 9281 C C . LEU E 1 184 ? 6.066 1.452 -45.752 1.00 57.14 248 LEU E C 1
ATOM 9282 O O . LEU E 1 184 ? 7.042 1.208 -45.039 1.00 58.98 248 LEU E O 1
ATOM 9299 N N . GLU F 2 6 ? 5.600 -22.212 -63.953 1.00 60.09 0 GLU F N 1
ATOM 9300 C CA . GLU F 2 6 ? 6.869 -21.992 -63.196 1.00 71.67 0 GLU F CA 1
ATOM 9301 C C . GLU F 2 6 ? 7.206 -20.501 -63.156 1.00 75.36 0 GLU F C 1
ATOM 9302 O O . GLU F 2 6 ? 6.587 -19.691 -63.851 1.00 78.93 0 GLU F O 1
ATOM 9316 N N . ARG F 2 7 ? 8.187 -20.153 -62.327 1.00 77.10 1 ARG F N 1
ATOM 9317 C CA . ARG F 2 7 ? 8.591 -18.767 -62.112 1.00 69.40 1 ARG F CA 1
ATOM 9318 C C . ARG F 2 7 ? 10.098 -18.615 -62.327 1.00 67.53 1 ARG F C 1
ATOM 9319 O O . ARG F 2 7 ? 10.822 -19.612 -62.396 1.00 63.47 1 ARG F O 1
ATOM 9340 N N . TYR F 2 8 ? 10.558 -17.369 -62.443 1.00 62.21 2 TYR F N 1
ATOM 9341 C CA . TYR F 2 8 ? 11.981 -17.070 -62.611 1.00 55.64 2 TYR F CA 1
ATOM 9342 C C . TYR F 2 8 ? 12.486 -16.118 -61.535 1.00 54.48 2 TYR F C 1
ATOM 9343 O O . TYR F 2 8 ? 11.805 -15.163 -61.168 1.00 59.45 2 TYR F O 1
ATOM 9361 N N . SER F 2 9 ? 13.696 -16.373 -61.050 1.00 64.00 3 SER F N 1
ATOM 9362 C CA . SER F 2 9 ? 14.333 -15.503 -60.069 1.00 55.96 3 SER F CA 1
ATOM 9363 C C . SER F 2 9 ? 15.052 -14.350 -60.759 1.00 55.33 3 SER F C 1
ATOM 9364 O O . SER F 2 9 ? 15.222 -14.354 -61.977 1.00 57.36 3 SER F O 1
ATOM 9372 N N . LYS F 2 10 ? 15.477 -13.367 -59.975 1.00 51.52 4 LYS F N 1
ATOM 9373 C CA . LYS F 2 10 ? 16.159 -12.198 -60.517 1.00 46.87 4 LYS F CA 1
ATOM 9374 C C . LYS F 2 10 ? 17.487 -12.575 -61.165 1.00 60.22 4 LYS F C 1
ATOM 9375 O O . LYS F 2 10 ? 17.890 -11.986 -62.167 1.00 60.82 4 LYS F O 1
ATOM 9394 N N . VAL F 2 11 ? 18.169 -13.556 -60.584 1.00 61.98 5 VAL F N 1
ATOM 9395 C CA . VAL F 2 11 ? 19.463 -13.989 -61.095 1.00 59.38 5 VAL F CA 1
ATOM 9396 C C . VAL F 2 11 ? 19.334 -14.664 -62.457 1.00 53.49 5 VAL F C 1
ATOM 9397 O O . VAL F 2 11 ? 20.205 -14.517 -63.315 1.00 52.49 5 VAL F O 1
ATOM 9410 N N . ASP F 2 12 ? 18.245 -15.402 -62.653 1.00 56.10 6 ASP F N 1
ATOM 9411 C CA . ASP F 2 12 ? 18.011 -16.089 -63.918 1.00 61.34 6 ASP F CA 1
ATOM 9412 C C . ASP F 2 12 ? 17.790 -15.080 -65.034 1.00 56.14 6 ASP F C 1
ATOM 9413 O O . ASP F 2 12 ? 18.366 -15.196 -66.116 1.00 61.27 6 ASP F O 1
ATOM 9422 N N . LEU F 2 13 ? 16.952 -14.087 -64.754 1.00 48.27 7 LEU F N 1
ATOM 9423 C CA . LEU F 2 13 ? 16.614 -13.059 -65.728 1.00 54.12 7 LEU F CA 1
ATOM 9424 C C . LEU F 2 13 ? 17.832 -12.240 -66.138 1.00 47.95 7 LEU F C 1
ATOM 9425 O O . LEU F 2 13 ? 18.049 -11.997 -67.324 1.00 48.03 7 LEU F O 1
ATOM 9441 N N . LEU F 2 14 ? 18.618 -11.815 -65.154 1.00 45.42 8 LEU F N 1
ATOM 9442 C CA . LEU F 2 14 ? 19.817 -11.029 -65.419 1.00 43.98 8 LEU F CA 1
ATOM 9443 C C . LEU F 2 14 ? 20.830 -11.840 -66.214 1.00 52.43 8 LEU F C 1
ATOM 9444 O O . LEU F 2 14 ? 21.550 -11.298 -67.055 1.00 55.43 8 LEU F O 1
ATOM 9460 N N . ALA F 2 15 ? 20.874 -13.143 -65.953 1.00 51.09 9 ALA F N 1
ATOM 9461 C CA . ALA F 2 15 ? 21.801 -14.026 -66.648 1.00 52.83 9 ALA F CA 1
ATOM 9462 C C . ALA F 2 15 ? 21.435 -14.143 -68.121 1.00 49.69 9 ALA F C 1
ATOM 9463 O O . ALA F 2 15 ? 22.311 -14.226 -68.980 1.00 51.91 9 ALA F O 1
ATOM 9470 N N . LEU F 2 16 ? 20.137 -14.143 -68.409 1.00 50.23 10 LEU F N 1
ATOM 9471 C CA . LEU F 2 16 ? 19.661 -14.331 -69.777 1.00 59.31 10 LEU F CA 1
ATOM 9472 C C . LEU F 2 16 ? 19.702 -13.045 -70.604 1.00 51.30 10 LEU F C 1
ATOM 9473 O O . LEU F 2 16 ? 19.398 -13.065 -71.796 1.00 50.33 10 LEU F O 1
ATOM 9489 N N . ARG F 2 17 ? 20.090 -11.937 -69.980 1.00 46.56 11 ARG F N 1
ATOM 9490 C CA . ARG F 2 17 ? 20.113 -10.649 -70.664 1.00 46.46 11 ARG F CA 1
ATOM 9491 C C . ARG F 2 17 ? 21.095 -10.641 -71.834 1.00 59.38 11 ARG F C 1
ATOM 9492 O O . ARG F 2 17 ? 20.809 -10.069 -72.889 1.00 63.06 11 ARG F O 1
ATOM 9513 N N . TYR F 2 18 ? 22.247 -11.278 -71.639 1.00 61.40 12 TYR F N 1
ATOM 9514 C CA . TYR F 2 18 ? 23.300 -11.303 -72.652 1.00 76.92 12 TYR F CA 1
ATOM 9515 C C . TYR F 2 18 ? 23.303 -12.614 -73.439 1.00 75.66 12 TYR F C 1
ATOM 9516 O O . TYR F 2 18 ? 24.312 -12.987 -74.038 1.00 78.04 12 TYR F O 1
ATOM 9534 N N . SER F 2 19 ? 22.171 -13.309 -73.433 1.00 65.34 13 SER F N 1
ATOM 9535 C CA . SER F 2 19 ? 21.989 -14.483 -74.279 1.00 59.07 13 SER F CA 1
ATOM 9536 C C . SER F 2 19 ? 21.874 -14.032 -75.734 1.00 61.83 13 SER F C 1
ATOM 9537 O O . SER F 2 19 ? 21.378 -12.936 -75.996 1.00 67.46 13 SER F O 1
ATOM 9545 N N . PRO F 2 20 ? 22.343 -14.861 -76.686 1.00 65.44 14 PRO F N 1
ATOM 9546 C CA . PRO F 2 20 ? 22.292 -14.455 -78.098 1.00 58.96 14 PRO F CA 1
ATOM 9547 C C . PRO F 2 20 ? 20.879 -14.164 -78.581 1.00 63.52 14 PRO F C 1
ATOM 9548 O O . PRO F 2 20 ? 20.677 -13.282 -79.418 1.00 57.58 14 PRO F O 1
ATOM 9559 N N . LEU F 2 21 ? 19.914 -14.907 -78.051 1.00 61.02 15 LEU F N 1
ATOM 9560 C CA . LEU F 2 21 ? 18.517 -14.713 -78.408 1.00 61.80 15 LEU F CA 1
ATOM 9561 C C . LEU F 2 21 ? 17.989 -13.398 -77.832 1.00 51.83 15 LEU F C 1
ATOM 9562 O O . LEU F 2 21 ? 17.156 -12.731 -78.447 1.00 56.88 15 LEU F O 1
ATOM 9578 N N . SER F 2 22 ? 18.492 -13.022 -76.660 1.00 45.11 16 SER F N 1
ATOM 9579 C CA . SER F 2 22 ? 18.048 -11.807 -75.985 1.00 43.64 16 SER F CA 1
ATOM 9580 C C . SER F 2 22 ? 18.588 -10.548 -76.651 1.00 50.32 16 SER F C 1
ATOM 9581 O O . SER F 2 22 ? 18.054 -9.458 -76.447 1.00 61.43 16 SER F O 1
ATOM 9589 N N . GLN F 2 23 ? 19.651 -10.696 -77.435 1.00 50.82 17 GLN F N 1
ATOM 9590 C CA . GLN F 2 23 ? 20.287 -9.547 -78.070 1.00 56.41 17 GLN F CA 1
ATOM 9591 C C . GLN F 2 23 ? 19.795 -9.347 -79.503 1.00 54.34 17 GLN F C 1
ATOM 9592 O O . GLN F 2 23 ? 20.152 -8.369 -80.160 1.00 47.86 17 GLN F O 1
ATOM 9606 N N . THR F 2 24 ? 18.973 -10.273 -79.987 1.00 54.43 18 THR F N 1
ATOM 9607 C CA . THR F 2 24 ? 18.337 -10.109 -81.286 1.00 49.09 18 THR F CA 1
ATOM 9608 C C . THR F 2 24 ? 17.493 -8.831 -81.257 1.00 50.87 18 THR F C 1
ATOM 9609 O O . THR F 2 24 ? 16.755 -8.600 -80.298 1.00 46.12 18 THR F O 1
ATOM 9620 N N . PRO F 2 25 ? 17.606 -7.986 -82.297 1.00 52.67 19 PRO F N 1
ATOM 9621 C CA . PRO F 2 25 ? 16.886 -6.706 -82.255 1.00 46.01 19 PRO F CA 1
ATOM 9622 C C . PRO F 2 25 ? 15.377 -6.854 -82.453 1.00 41.94 19 PRO F C 1
ATOM 9623 O O . PRO F 2 25 ? 14.931 -7.903 -82.918 1.00 40.27 19 PRO F O 1
ATOM 9634 N N . PRO F 2 26 ? 14.597 -5.818 -82.094 1.00 36.26 20 PRO F N 1
ATOM 9635 C CA . PRO F 2 26 ? 13.152 -5.804 -82.345 1.00 37.96 20 PRO F CA 1
ATOM 9636 C C . PRO F 2 26 ? 12.812 -5.881 -83.826 1.00 36.71 20 PRO F C 1
ATOM 9637 O O . PRO F 2 26 ? 13.630 -5.511 -84.668 1.00 38.87 20 PRO F O 1
ATOM 9648 N N . GLY F 2 27 ? 11.607 -6.346 -84.135 1.00 39.75 21 GLY F N 1
ATOM 9649 C CA . GLY F 2 27 ? 11.133 -6.380 -85.505 1.00 31.89 21 GLY F CA 1
ATOM 9650 C C . GLY F 2 27 ? 11.206 -5.004 -86.126 1.00 30.90 21 GLY F C 1
ATOM 9651 O O . GLY F 2 27 ? 11.280 -3.993 -85.423 1.00 35.89 21 GLY F O 1
ATOM 9655 N N . ILE F 2 28 ? 11.182 -4.957 -87.449 1.00 32.60 22 ILE F N 1
ATOM 9656 C CA . ILE F 2 28 ? 11.365 -3.697 -88.137 1.00 31.90 22 ILE F CA 1
ATOM 9657 C C . ILE F 2 28 ? 10.114 -2.830 -87.966 1.00 33.56 22 ILE F C 1
ATOM 9658 O O . ILE F 2 28 ? 10.219 -1.610 -87.841 1.00 36.49 22 ILE F O 1
ATOM 9674 N N . GLU F 2 29 ? 8.935 -3.445 -87.926 1.00 33.72 23 GLU F N 1
ATOM 9675 C CA . GLU F 2 29 ? 7.722 -2.680 -87.647 1.00 41.95 23 GLU F CA 1
ATOM 9676 C C . GLU F 2 29 ? 7.804 -2.070 -86.252 1.00 39.64 23 GLU F C 1
ATOM 9677 O O . GLU F 2 29 ? 7.589 -0.870 -86.073 1.00 37.73 23 GLU F O 1
ATOM 9689 N N . LEU F 2 30 ? 8.111 -2.907 -85.268 1.00 36.27 24 LEU F N 1
ATOM 9690 C CA . LEU F 2 30 ? 8.229 -2.459 -83.888 1.00 39.06 24 LEU F CA 1
ATOM 9691 C C . LEU F 2 30 ? 9.267 -1.344 -83.764 1.00 38.82 24 LEU F C 1
ATOM 9692 O O . LEU F 2 30 ? 9.050 -0.366 -83.051 1.00 40.38 24 LEU F O 1
ATOM 9708 N N . GLU F 2 31 ? 10.385 -1.484 -84.470 1.00 31.35 25 GLU F N 1
ATOM 9709 C CA . GLU F 2 31 ? 11.403 -0.439 -84.478 1.00 30.40 25 GLU F CA 1
ATOM 9710 C C . GLU F 2 31 ? 10.875 0.832 -85.129 1.00 30.21 25 GLU F C 1
ATOM 9711 O O . GLU F 2 31 ? 11.256 1.936 -84.748 1.00 28.38 25 GLU F O 1
ATOM 9723 N N . GLY F 2 32 ? 10.007 0.678 -86.122 1.00 31.96 26 GLY F N 1
ATOM 9724 C CA . GLY F 2 32 ? 9.388 1.826 -86.751 1.00 32.59 26 GLY F CA 1
ATOM 9725 C C . GLY F 2 32 ? 8.570 2.595 -85.734 1.00 36.43 26 GLY F C 1
ATOM 9726 O O . GLY F 2 32 ? 8.601 3.826 -85.683 1.00 32.98 26 GLY F O 1
ATOM 9730 N N . ARG F 2 33 ? 7.852 1.848 -84.902 1.00 42.04 27 ARG F N 1
ATOM 9731 C CA . ARG F 2 33 ? 6.969 2.427 -83.902 1.00 37.38 27 ARG F CA 1
ATOM 9732 C C . ARG F 2 33 ? 7.772 3.125 -82.804 1.00 39.13 27 ARG F C 1
ATOM 9733 O O . ARG F 2 33 ? 7.442 4.240 -82.400 1.00 36.95 27 ARG F O 1
ATOM 9754 N N . LEU F 2 34 ? 8.834 2.473 -82.335 1.00 29.30 28 LEU F N 1
ATOM 9755 C CA . LEU F 2 34 ? 9.646 3.022 -81.252 1.00 35.45 28 LEU F CA 1
ATOM 9756 C C . LEU F 2 34 ? 10.307 4.332 -81.663 1.00 37.56 28 LEU F C 1
ATOM 9757 O O . LEU F 2 34 ? 10.359 5.282 -80.880 1.00 35.32 28 LEU F O 1
ATOM 9773 N N . ARG F 2 35 ? 10.814 4.373 -82.893 1.00 41.02 29 ARG F N 1
ATOM 9774 C CA . ARG F 2 35 ? 11.434 5.579 -83.427 1.00 31.66 29 ARG F CA 1
ATOM 9775 C C . ARG F 2 35 ? 10.395 6.679 -83.568 1.00 35.22 29 ARG F C 1
ATOM 9776 O O . ARG F 2 35 ? 10.676 7.848 -83.309 1.00 34.57 29 ARG F O 1
ATOM 9797 N N . ARG F 2 36 ? 9.191 6.296 -83.979 1.00 39.63 30 ARG F N 1
ATOM 9798 C CA . ARG F 2 36 ? 8.120 7.260 -84.190 1.00 43.96 30 ARG F CA 1
ATOM 9799 C C . ARG F 2 36 ? 7.585 7.770 -82.854 1.00 41.88 30 ARG F C 1
ATOM 9800 O O . ARG F 2 36 ? 7.210 8.935 -82.736 1.00 46.54 30 ARG F O 1
ATOM 9821 N N . MET F 2 37 ? 7.560 6.897 -81.851 1.00 45.53 31 MET F N 1
ATOM 9822 C CA . MET F 2 37 ? 7.185 7.293 -80.493 1.00 42.80 31 MET F CA 1
ATOM 9823 C C . MET F 2 37 ? 8.340 7.990 -79.778 1.00 46.59 31 MET F C 1
ATOM 9824 O O . MET F 2 37 ? 8.170 8.519 -78.678 1.00 46.00 31 MET F O 1
ATOM 9838 N N . ASN F 2 38 ? 9.514 7.971 -80.405 1.00 42.60 32 ASN F N 1
ATOM 9839 C CA . ASN F 2 38 ? 10.688 8.663 -79.886 1.00 44.73 32 ASN F CA 1
ATOM 9840 C C . ASN F 2 38 ? 11.223 8.010 -78.609 1.00 48.60 32 ASN F C 1
ATOM 9841 O O . ASN F 2 38 ? 11.907 8.656 -77.808 1.00 40.26 32 ASN F O 1
ATOM 9852 N N . ILE F 2 39 ? 10.908 6.729 -78.427 1.00 43.61 33 ILE F N 1
ATOM 9853 C CA . ILE F 2 39 ? 11.414 5.960 -77.291 1.00 37.70 33 ILE F CA 1
ATOM 9854 C C . ILE F 2 39 ? 12.476 4.949 -77.732 1.00 34.01 33 ILE F C 1
ATOM 9855 O O . ILE F 2 39 ? 12.917 4.114 -76.942 1.00 30.03 33 ILE F O 1
ATOM 9871 N N . TRP F 2 40 ? 12.883 5.027 -78.994 1.00 31.34 34 TRP F N 1
ATOM 9872 C CA . TRP F 2 40 ? 13.967 4.193 -79.493 1.00 35.19 34 TRP F CA 1
ATOM 9873 C C . TRP F 2 40 ? 15.277 4.677 -78.883 1.00 32.93 34 TRP F C 1
ATOM 9874 O O . TRP F 2 40 ? 15.589 5.863 -78.932 1.00 30.65 34 TRP F O 1
ATOM 9895 N N . ARG F 2 41 ? 16.029 3.758 -78.290 1.00 35.79 35 ARG F N 1
ATOM 9896 C CA . ARG F 2 41 ? 17.243 4.115 -77.567 1.00 41.84 35 ARG F CA 1
ATOM 9897 C C . ARG F 2 41 ? 18.276 4.749 -78.491 1.00 40.89 35 ARG F C 1
ATOM 9898 O O . ARG F 2 41 ? 18.505 4.269 -79.602 1.00 40.39 35 ARG F O 1
ATOM 9919 N N . THR F 2 42 ? 1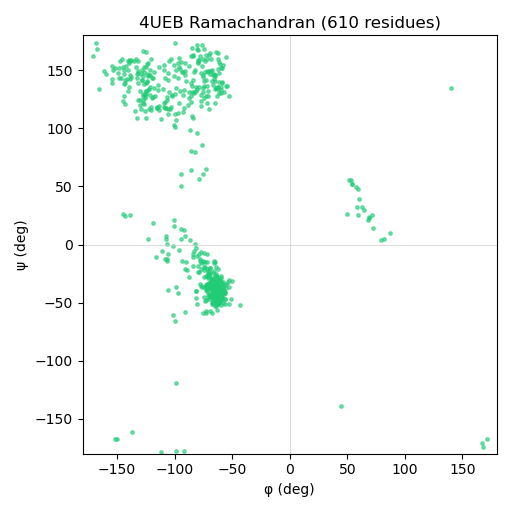8.890 5.833 -78.026 1.00 42.23 36 THR F N 1
ATOM 9920 C CA . THR F 2 42 ? 19.892 6.543 -78.815 1.00 49.11 36 THR F CA 1
ATOM 9921 C C . THR F 2 42 ? 21.083 5.659 -79.172 1.00 43.58 36 THR F C 1
ATOM 9922 O O . THR F 2 42 ? 21.664 4.997 -78.313 1.00 43.17 36 THR F O 1
ATOM 9933 N N . GLY F 2 43 ? 21.443 5.661 -80.450 1.00 39.86 37 GLY F N 1
ATOM 9934 C CA . GLY F 2 43 ? 22.566 4.875 -80.928 1.00 46.44 37 GLY F CA 1
ATOM 9935 C C . GLY F 2 43 ? 22.296 3.383 -80.943 1.00 43.39 37 GLY F C 1
ATOM 9936 O O . GLY F 2 43 ? 23.225 2.579 -80.873 1.00 51.01 37 GLY F O 1
ATOM 9940 N N . SER F 2 44 ? 21.024 3.014 -81.038 1.00 41.97 38 SER F N 1
ATOM 9941 C CA . SER F 2 44 ? 20.631 1.611 -81.044 1.00 42.48 38 SER F CA 1
ATOM 9942 C C . SER F 2 44 ? 20.201 1.165 -82.444 1.00 52.31 38 SER F C 1
ATOM 9943 O O . SER F 2 44 ? 19.760 1.971 -83.273 1.00 36.75 38 SER F O 1
#

Secondary structure (DSSP, 8-state):
----EEEEEEEEEEE---TTS-TTTTEEEEEEEEEHHHHHHHHTTB--GGGSPTTEEEEEEETT--SSSSSHHHHT-EEEEEEESS--HHHHHHHHHHHHHHHHTT-SS-GGGEEEEEEEE-SS-EEEEEEES-TT-HHHHHHHHHHHHHH--EEEEESS--/--S---HHHHHHGGGSHHHHPPPPHHHHHHHHHHT-BPTT-/-PPEEEEEEEEEEE---SSS-TGGGEEEEEEEEEHHHHHHHHTTB--GGGSPTT-EEEEEETT--SSTTSHHHHT-EEEEEEE-S--HHHHHHHHHHHHHHHHTT-STTGGGEEEEEEE--SS-EEEEEEES-TT-HHHHHHHHHHHHHHHT--SSSEEEEEESS---/-TT---HHHHHHGGGSHHHHPPPPHHHHHHHHHTT-BPTT-/-PEEEEEEEEEEE---SSS-TTTTEEEEEEEEEHHHHHHHHHTB--GGGSPTT-EEEEEETT--SSSSSHHHHT-EEEEEEESS--HHHHHHHHHHHHHHHHHT-STTGGGEEEEEEE--SS-EEEEEEES-TT-HHHHHHHHHHHHHHHT--TTSEEEEEESS----EE-/----HHHHHHGGGSTTTTSPPPHHHHHHHHHTT-BPTT-

Sequence (622 aa):
HMKHPLMNVWTLWYLENDRSKSWEDMQNEITSFDTVEDFWSLYNHIKPPSEIKLGSDYSLFKKNIRPMWEDAANKQGGRWVITLNKSSKTDLDNLWLDVLLCLIGEAFDHSDQICGAVINIRGKSNKISIWTADGNNEEAALEIGHKLRDALSLQYQLHKDTMLERYSKVDLLALRYSPLSQTPPGIELEGRLRRMNIWRTGSMKHPLMNVWTLWYLENDRSKSWEDMQNEITSFDTVEDFWSLYNHIKPPSEIKLGSDYSLFKKNIRPMWEDAANKQGGRWVITLNKSSKTDLDNLWLDVLLCLIGEAFDHSDQICGAVINIRGKSNKISIWTADGNNEEAALEIGHKLRDALRLGRNNSLQYQLHKDTMMLERYSKVDLLALRYSPLSQTPPGIELEGRLRRMNIWRTGSKHPLMNVWTLWYLENDRSKSWEDMQNEITSFDTVEDFWSLYNHIKPPSEIKLGSDYSLFKKNIRPMWEDAANKQGGRWVITLNKSSKTDLDNLWLDVLLCLIGEAFDHSDQICGAVINIRGKSNKISIWTADGNNEEAALEIGHKLRDALRLGRNNSLQYQLHKDTMIYTLERYSKVDLLALRYSPLSQTPPGIELEGRLRRMNIWRTGS

Foldseek 3Di:
DDWAFFPAKKWKKKFDDDPVDDRVRSIGTDDIDGTPVVVCVVVVPDDQPLPDDAQMKIKMFGPVDDPDCPGLQQVQKKKWKDKAQDDDSVLVSVLVVLVVCCLRVVVFPPNVQWGIKMWHHHDRIIMIITMGRHPPPPVRCVRCQVSSVVSHVIDIDGPDDD/DPPDDDPVRVVVCCPPPVNVDDDDVVVLVVCVVVPNRDPPD/DWAFFPWKKWKKKFDDDPPDDPQVSIGTDDIDTTPVVVCVVVVPDDFLLPDDAQMKIKMFTPPFDPDCVTLQQVQKKKKKKWDDPADSVLRRVLVVLQVCCLRVVVAPVNVQWGIKMWHGHDVIIMIMTMGRHPPPVVRVVRVQVVSCVSSVDDPVIDIDMDRPDDDD/DPPDDDPVRVVVCCPPVVVVDDDDVVVVVVCVVVPNRDPPD/DAFFPFKKWKKKFDDDPPDDPLVSIDTDDIDGGPVVVCVVVVPDDFPLPDDAQMKMKMFTDPADPDCVTLQQVQKKKWKKKFAPDDSVLRRVLVVLVVCCLRVVVAPPNVFWTIKMWHGHDGIIMIITMTRHPVPVVRVVRVQVVSCVSSVDDPVMKIWMDGSDDDDTDID/DDDDPVRVVVCCPPPVNPDDDDPVVVVVCVVVVNRDPPD

Organism: Drosophila melanogaster (NCBI:txid7227)